Protein 8GV1 (pdb70)

Secondary structure (DSSP, 8-state):
--EEEEPPPEEE-TT--EEEEEEEESS-GGGS-EEEEEE-TTS-EEEEEEE-TTT--EEE-TTTGGGEEEEEETTTTEEEEEE-S--GGG-EEEEEEEEPTTSSSEEEE---EEEEE-SSPPBPPEEEEE------EEEEEEEEEEBSS--EEEEGGGTB-TTEEEPPPEE-TTS-EEEEEEEEE-GGGBTTB-EEEEEEEGGGTEEEEEEEE-/----B--SEEEEETT--EEEEEE-TTGGGS--EEEEE-TTS--EEEEBTTTB--TT--TTEEEEEETTEEEEEE-S--GGG-EEEEEEEEETTTEEEE---EEEEEE-PPPBPPEEEEEPPPHHHHHTT-EEEEEEEEEEBSS-EEEEEEETTEEP-SSEEEPPPEE-TTSSEEEEEEEEE-HHHHHTSS-EEEEEEETTEEEEEEE-GGG-

CATH classification: 2.60.40.10 (+1 more: 2.60.40.10)

Foldseek 3Di:
DWAWEKDAAAEAEQQAKDKMKTQTDDDQLQQWKKWKWWAAPPGDIHTAWIARQPPRDIDGDVVQVVFWRWGADNVRSMIMIMGG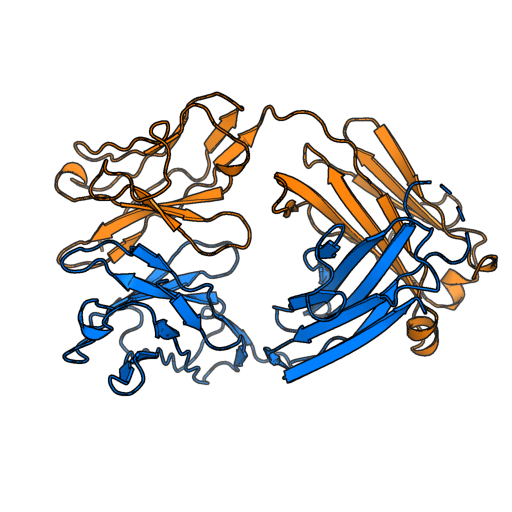SDDQVPFTWMKMFIADRVHGDGDGIHPTYGYGYHPDDFDFFDKDKDADDPCKGKIKIKGDFGDDDDKDKDKPVNPDDPQKDWADWDADPVRTIMTMIMGIGRPVCAPPDWIWMWMADVHVRDIDIGTHGD/DWAWAWDAEDEAEAQAKDKIKIFTAQCLVWFKWKWFAAPPGDTDTAATRFFDGDPPHDPQWGWHGDHGMIMIMHGNDDLRRFGKMKMWTQDPPVGIDIYPIYGYGYDPDDFWAWDKDKDWADPVVVVVQWTKIKIKIDQGPDQDKDKFKDFQNHTDDPAKDKDRWDADPVSHTIIMIMGIDGSVSLQVGQKMKIWMADPNDIDIDMDGPVVD

B-factor: mean 28.15, std 13.69, range [10.54, 105.01]

Nearest PDB structures (foldseek):
  8gv1-assembly1_A  TM=1.005E+00  e=1.100E-42  Homo sapiens
  6tkf-assembly1_HHH  TM=9.600E-01  e=1.595E-33  Homo sapiens
  6nyq-assembly1_H  TM=9.442E-01  e=1.681E-33  Mus musculus
  8g8n-assembly5_K  TM=9.171E-01  e=6.888E-34  Homo sapiens
  8g8n-assembly2_D  TM=7.609E-01  e=2.975E-34  Homo sapiens

Structure (mmCIF, N/CA/C/O backbone):
data_8GV1
#
_entry.id   8GV1
#
_cell.length_a   84.89
_cell.length_b   62.298
_cell.length_c   81.636
_cell.angle_alpha   90
_cell.angle_beta   105.55
_cell.angle_gamma   90
#
_symmetry.space_group_name_H-M   'C 1 2 1'
#
loop_
_entity.id
_entity.type
_entity.pdbx_description
1 polymer 'Anti-factor X IgG fab heavy chain'
2 polymer 'Anti-factor X IgG fab light chain'
3 non-polymer 1,2-ETHANEDIOL
4 non-polymer 'ACETATE ION'
5 water water
#
loop_
_atom_site.group_PDB
_atom_site.id
_atom_site.type_symbol
_atom_site.label_atom_id
_atom_site.label_alt_id
_atom_site.label_comp_id
_atom_site.label_asym_id
_atom_site.label_entity_id
_atom_site.label_seq_id
_atom_site.pdbx_PDB_ins_code
_atom_site.Cartn_x
_atom_site.Cartn_y
_atom_site.Cartn_z
_atom_site.occupancy
_atom_site.B_iso_or_equiv
_atom_site.auth_seq_id
_atom_site.auth_comp_id
_atom_site.auth_asym_id
_atom_site.auth_atom_id
_atom_site.pdbx_PDB_model_num
ATOM 1 N N . GLN A 1 1 ? 20.534 9.505 38.612 1 36.58 1 GLN A N 1
ATOM 2 C CA . GLN A 1 1 ? 21.199 8.942 37.448 1 35.58 1 GLN A CA 1
ATOM 3 C C . GLN A 1 1 ? 21.226 7.449 37.597 1 32.81 1 GLN A C 1
ATOM 4 O O . GLN A 1 1 ? 22.288 6.84 37.742 1 32.79 1 GLN A O 1
ATOM 10 N N . VAL A 1 2 ? 20.036 6.857 37.578 1 30.89 2 VAL A N 1
ATOM 11 C CA . VAL A 1 2 ? 19.906 5.413 37.666 1 28.66 2 VAL A CA 1
ATOM 12 C C . VAL A 1 2 ? 20.41 4.836 36.358 1 26.51 2 VAL A C 1
ATOM 13 O O . VAL A 1 2 ? 19.975 5.258 35.282 1 26.98 2 VAL A O 1
ATOM 17 N N . GLN A 1 3 ? 21.426 3.978 36.447 1 23.61 3 GLN A N 1
ATOM 18 C CA . GLN A 1 3 ? 21.992 3.363 35.265 1 22.58 3 GLN A CA 1
ATOM 19 C C . GLN A 1 3 ? 22.123 1.874 35.494 1 19.98 3 GLN A C 1
ATOM 20 O O . GLN A 1 3 ? 22.45 1.443 36.587 1 19.43 3 GLN A O 1
ATOM 26 N N . LEU A 1 4 ? 21.842 1.088 34.464 1 17.82 4 LEU A N 1
ATOM 27 C CA . LEU A 1 4 ? 21.991 -0.369 34.477 1 17.07 4 LEU A CA 1
ATOM 28 C C . LEU A 1 4 ? 22.818 -0.686 33.243 1 17.79 4 LEU A C 1
ATOM 29 O O . LEU A 1 4 ? 22.273 -0.69 32.131 1 20.2 4 LEU A O 1
ATOM 34 N N . VAL A 1 5 ? 24.142 -0.908 33.402 1 16.17 5 VAL A N 1
ATOM 35 C CA . VAL A 1 5 ? 25.031 -1.119 32.272 1 16.93 5 VAL A CA 1
ATOM 36 C C . VAL A 1 5 ? 25.317 -2.59 32.106 1 15.6 5 VAL A C 1
ATOM 37 O O . VAL A 1 5 ? 25.764 -3.237 33.054 1 15.48 5 VAL A O 1
ATOM 41 N N . GLN A 1 6 ? 25.08 -3.114 30.915 1 14.35 6 GLN A N 1
ATOM 42 C CA . GLN A 1 6 ? 25.214 -4.527 30.657 1 13.96 6 GLN A CA 1
ATOM 43 C C . GLN A 1 6 ? 26.476 -4.878 29.911 1 15 6 GLN A C 1
ATOM 44 O O . GLN A 1 6 ? 27.051 -4.046 29.196 1 15.86 6 GLN A O 1
ATOM 50 N N . SER A 1 7 ? 26.868 -6.146 30.009 1 14.12 7 SER A N 1
ATOM 51 C CA . SER A 1 7 ? 28.04 -6.629 29.311 1 14.49 7 SER A CA 1
ATOM 52 C C . SER A 1 7 ? 27.758 -6.77 27.798 1 15.43 7 SER A C 1
ATOM 53 O O . SER A 1 7 ? 26.605 -6.685 27.345 1 15.9 7 SER A O 1
ATOM 56 N N . GLY A 1 8 ? 28.814 -6.931 27.017 1 15.69 8 GLY A N 1
ATOM 57 C CA . GLY A 1 8 ? 28.716 -6.967 25.576 1 16.05 8 GLY A CA 1
ATOM 58 C C . GLY A 1 8 ? 28.081 -8.194 24.974 1 15.71 8 GLY A C 1
ATOM 59 O O . GLY A 1 8 ? 28.039 -9.286 25.556 1 16.01 8 GLY A O 1
ATOM 60 N N . SER A 1 9 ? 27.627 -8.018 23.743 1 15.11 9 SER A N 1
ATOM 61 C CA . SER A 1 9 ? 27.011 -9.078 22.999 1 15.39 9 SER A CA 1
ATOM 62 C C . SER A 1 9 ? 27.973 -10.231 22.688 1 16.2 9 SER A C 1
ATOM 63 O O . SER A 1 9 ? 29.185 -10.015 22.529 1 17.16 9 SER A O 1
ATOM 66 N N . GLU A 1 10 ? 27.426 -11.439 22.569 1 15.98 10 GLU A N 1
ATOM 67 C CA . GLU A 1 10 ? 28.263 -12.621 22.347 1 17 10 GLU A CA 1
ATOM 68 C C . GLU A 1 10 ? 27.632 -13.648 21.466 1 16.78 10 GLU A C 1
ATOM 69 O O . GLU A 1 10 ? 26.402 -13.754 21.399 1 18.04 10 GLU A O 1
ATOM 75 N N . LEU A 1 11 ? 28.466 -14.474 20.838 1 15.89 11 LEU A N 1
ATOM 76 C CA . LEU A 1 11 ? 28.035 -15.641 20.098 1 15.5 11 LEU A CA 1
ATOM 77 C C . LEU A 1 11 ? 28.457 -16.863 20.946 1 15.6 11 LEU A C 1
ATOM 78 O O . LEU A 1 11 ? 29.589 -16.931 21.432 1 16.8 11 LEU A O 1
ATOM 83 N N . LYS A 1 12 ? 27.539 -17.781 21.162 1 15.1 12 LYS A N 1
ATOM 84 C CA . LYS A 1 12 ? 27.798 -18.993 21.925 1 14.96 12 LYS A CA 1
ATOM 85 C C . LYS A 1 12 ? 27.384 -20.186 21.133 1 16.25 12 LYS A C 1
ATOM 86 O O . LYS A 1 12 ? 26.388 -20.134 20.404 1 16.76 12 LYS A O 1
ATOM 92 N N . LYS A 1 13 ? 28.072 -21.32 21.33 1 16.3 13 LYS A N 1
ATOM 93 C CA . LYS A 1 13 ? 27.659 -22.541 20.654 1 17.29 13 LYS A CA 1
ATOM 94 C C . LYS A 1 13 ? 26.506 -23.176 21.417 1 17.22 13 LYS A C 1
ATOM 95 O O . LYS A 1 13 ? 26.41 -23.073 22.651 1 16.43 13 LYS A O 1
ATOM 101 N N . PRO A 1 14 ? 25.672 -23.95 20.709 1 17.45 14 PRO A N 1
ATOM 102 C CA . PRO A 1 14 ? 24.659 -24.751 21.4 1 18.06 14 PRO A CA 1
ATOM 103 C C . PRO A 1 14 ? 25.329 -25.68 22.436 1 18.29 14 PRO A C 1
ATOM 104 O O . PRO A 1 14 ? 26.432 -26.186 22.223 1 18.66 14 PRO A O 1
ATOM 108 N N . GLY A 1 15 ? 24.7 -25.818 23.599 1 17.63 15 GLY A N 1
ATOM 109 C CA . GLY A 1 15 ? 25.243 -26.598 24.704 1 17.58 15 GLY A CA 1
ATOM 110 C C . GLY A 1 15 ? 26.112 -25.832 25.676 1 17.69 15 GLY A C 1
ATOM 111 O O . GLY A 1 15 ? 26.425 -26.322 26.764 1 18.58 15 GLY A O 1
ATOM 112 N N . ALA A 1 16 ? 26.556 -24.631 25.285 1 16.27 16 ALA A N 1
ATOM 113 C CA . ALA A 1 16 ? 27.435 -23.8 26.075 1 16.13 16 ALA A CA 1
ATOM 114 C C . ALA A 1 16 ? 26.622 -22.953 27.098 1 16.5 16 ALA A C 1
ATOM 115 O O . ALA A 1 16 ? 25.416 -23.181 27.255 1 16.73 16 ALA A O 1
ATOM 117 N N . SER A 1 17 ? 27.287 -22.072 27.834 1 16.01 17 SER A N 1
ATOM 118 C CA A SER A 1 17 ? 26.67 -21.217 28.822 0.5 16.04 17 SER A CA 1
ATOM 119 C CA B SER A 1 17 ? 26.63 -21.214 28.786 0.5 16.18 17 SER A CA 1
ATOM 120 C C . SER A 1 17 ? 27.092 -19.788 28.563 1 16.52 17 SER A C 1
ATOM 121 O O . SER A 1 17 ? 28.184 -19.54 28.036 1 17.84 17 SER A O 1
ATOM 126 N N . VAL A 1 18 ? 26.236 -18.843 28.928 1 14.74 18 VAL A N 1
ATOM 127 C CA . VAL A 1 18 ? 26.554 -17.428 28.799 1 14.66 18 VAL A CA 1
ATOM 128 C C . VAL A 1 18 ? 26.269 -16.783 30.139 1 14.2 18 VAL A C 1
ATOM 129 O O . VAL A 1 18 ? 25.305 -17.165 30.817 1 15.01 18 VAL A O 1
ATOM 133 N N . LYS A 1 19 ? 27.098 -15.843 30.552 1 13.65 19 LYS A N 1
ATOM 134 C CA . LYS A 1 19 ? 26.882 -15.1 31.781 1 14.4 19 LYS A CA 1
ATOM 135 C C . LYS A 1 19 ? 26.884 -13.629 31.441 1 15.13 19 LYS A C 1
ATOM 136 O O . LYS A 1 19 ? 27.887 -13.093 30.966 1 16.73 19 LYS A O 1
ATOM 142 N N . VAL A 1 20 ? 25.75 -12.976 31.654 1 14.06 20 VAL A N 1
ATOM 143 C CA . VAL A 1 20 ? 25.566 -11.558 31.37 1 13.25 20 VAL A CA 1
ATOM 144 C C . VAL A 1 20 ? 25.563 -10.774 32.663 1 13.22 20 VAL A C 1
ATOM 145 O O . VAL A 1 20 ? 24.94 -11.219 33.633 1 14.13 20 VAL A O 1
ATOM 149 N N . SER A 1 21 ? 26.246 -9.619 32.702 1 13.14 21 SER A N 1
ATOM 150 C CA . SER A 1 21 ? 26.238 -8.79 33.883 1 13.88 21 SER A CA 1
ATOM 151 C C . SER A 1 21 ? 25.401 -7.518 33.674 1 14.05 21 SER A C 1
ATOM 152 O O . SER A 1 21 ? 25.206 -7.063 32.547 1 14.3 21 SER A O 1
ATOM 155 N N . CYS A 1 22 ? 24.982 -6.949 34.783 1 14.25 22 CYS A N 1
ATOM 156 C CA . CYS A 1 22 ? 24.182 -5.757 34.826 1 14.78 22 CYS A CA 1
ATOM 157 C C . CYS A 1 22 ? 24.691 -4.961 36.001 1 15.21 22 CYS A C 1
ATOM 158 O O . CYS A 1 22 ? 24.364 -5.312 37.13 1 16.02 22 CYS A O 1
ATOM 161 N N . LYS A 1 23 ? 25.518 -3.936 35.753 1 15.27 23 LYS A N 1
ATOM 162 C CA . LYS A 1 23 ? 26.096 -3.11 36.812 1 16.15 23 LYS A CA 1
ATOM 163 C C . LYS A 1 23 ? 25.156 -1.987 37.101 1 16.34 23 LYS A C 1
ATOM 164 O O . LYS A 1 23 ? 24.892 -1.187 36.192 1 17.93 23 LYS A O 1
ATOM 170 N N . ALA A 1 24 ? 24.7 -1.881 38.32 1 15.87 24 ALA A N 1
ATOM 171 C CA . ALA A 1 24 ? 23.755 -0.84 38.714 1 17.32 24 ALA A CA 1
ATOM 172 C C . ALA A 1 24 ? 24.468 0.305 39.395 1 19.26 24 ALA A C 1
ATOM 173 O O . ALA A 1 24 ? 25.403 0.088 40.163 1 19.13 24 ALA A O 1
ATOM 175 N N . SER A 1 25 ? 24.008 1.523 39.147 1 19.8 25 SER A N 1
ATOM 176 C CA . SER A 1 25 ? 24.566 2.7 39.821 1 20.88 25 SER A CA 1
ATOM 177 C C . SER A 1 25 ? 23.498 3.771 39.936 1 21.42 25 SER A C 1
ATOM 178 O O . SER A 1 25 ? 22.471 3.725 39.25 1 21.63 25 SER A O 1
ATOM 181 N N . GLY A 1 26 ? 23.746 4.744 40.815 1 21.82 26 GLY A N 1
ATOM 182 C CA . GLY A 1 26 ? 22.823 5.865 40.958 1 22.68 26 GLY A CA 1
ATOM 183 C C . GLY A 1 26 ? 21.731 5.691 41.984 1 22.86 26 GLY A C 1
ATOM 184 O O . GLY A 1 26 ? 20.851 6.547 42.116 1 24.48 26 GLY A O 1
ATOM 185 N N . TYR A 1 27 ? 21.73 4.562 42.682 1 20.77 27 TYR A N 1
ATOM 186 C CA . TYR A 1 27 ? 20.75 4.249 43.7 1 20.66 27 TYR A CA 1
ATOM 187 C C . TYR A 1 27 ? 21.307 3.162 44.631 1 19.89 27 TYR A C 1
ATOM 188 O O . TYR A 1 27 ? 22.36 2.578 44.332 1 20.63 27 TYR A O 1
ATOM 197 N N . THR A 1 28 ? 20.619 2.915 45.745 1 20.4 28 THR A N 1
ATOM 198 C CA . THR A 1 28 ? 21.066 1.892 46.687 1 20.76 28 THR A CA 1
ATOM 199 C C . THR A 1 28 ? 20.649 0.535 46.15 1 19.83 28 THR A C 1
ATOM 200 O O . THR A 1 28 ? 19.469 0.23 46.13 1 20.09 28 THR A O 1
ATOM 204 N N . PHE A 1 29 ? 21.621 -0.254 45.696 1 19.32 29 PHE A N 1
ATOM 205 C CA . PHE A 1 29 ? 21.358 -1.555 45.064 1 18.89 29 PHE A CA 1
ATOM 206 C C . PHE A 1 29 ? 20.375 -2.47 45.801 1 19.27 29 PHE A C 1
ATOM 207 O O . PHE A 1 29 ? 19.499 -3.089 45.179 1 18.48 29 PHE A O 1
ATOM 215 N N . THR A 1 30 ? 20.506 -2.579 47.121 1 19.58 30 THR A N 1
ATOM 216 C CA . THR A 1 30 ? 19.67 -3.453 47.924 1 19.63 30 THR A CA 1
ATOM 217 C C . THR A 1 30 ? 18.272 -2.937 48.197 1 19.51 30 THR A C 1
ATOM 218 O O . THR A 1 30 ? 17.514 -3.615 48.879 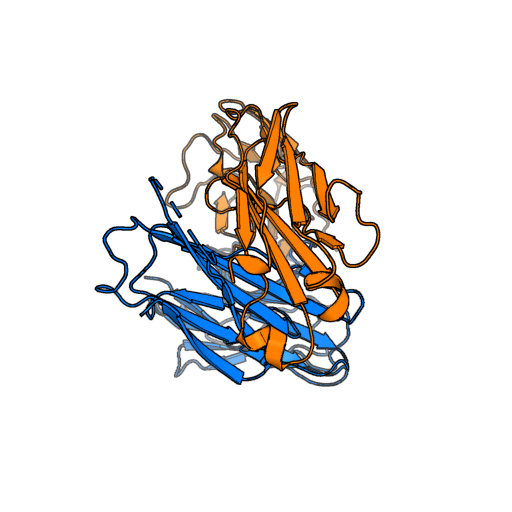1 20.82 30 THR A O 1
ATOM 222 N N . GLN A 1 31 ? 17.901 -1.774 47.629 1 19.33 31 GLN A N 1
ATOM 223 C CA . GLN A 1 31 ? 16.55 -1.272 47.783 1 19.94 31 GLN A CA 1
ATOM 224 C C . GLN A 1 31 ? 15.577 -1.836 46.714 1 19.54 31 GLN A C 1
ATOM 225 O O . GLN A 1 31 ? 14.368 -1.677 46.85 1 20.18 31 GLN A O 1
ATOM 231 N N . ASN A 1 32 ? 16.1 -2.513 45.675 1 17.93 32 ASN A N 1
ATOM 232 C CA . ASN A 1 32 ? 15.249 -3.011 44.609 1 17.18 32 ASN A CA 1
ATOM 233 C C . ASN A 1 32 ? 15.624 -4.386 44.179 1 16.5 32 ASN A C 1
ATOM 234 O O . ASN A 1 32 ? 16.799 -4.688 44.071 1 17.66 32 ASN A O 1
ATOM 239 N N . ASN A 1 33 ? 14.635 -5.172 43.83 1 15.23 33 ASN A N 1
ATOM 240 C CA . ASN A 1 33 ? 14.867 -6.469 43.193 1 14.33 33 ASN A CA 1
ATOM 241 C C . ASN A 1 33 ? 15.284 -6.207 41.738 1 14.32 33 ASN A C 1
ATOM 242 O O . ASN A 1 33 ? 15.028 -5.118 41.2 1 14.6 33 ASN A O 1
ATOM 247 N N . MET A 1 34 ? 15.909 -7.187 41.101 1 14.16 34 MET A N 1
ATOM 248 C CA A MET A 1 34 ? 16.314 -7.07 39.71 0.5 13.74 34 MET A CA 1
ATOM 249 C CA B MET A 1 34 ? 16.32 -7.08 39.711 0.5 14.81 34 MET A CA 1
ATOM 250 C C . MET A 1 34 ? 15.7 -8.196 38.913 1 14.44 34 MET A C 1
ATOM 251 O O . MET A 1 34 ? 15.671 -9.327 39.374 1 14.52 34 MET A O 1
ATOM 260 N N . ASP A 1 35 ? 15.193 -7.899 37.725 1 13.49 35 ASP A N 1
ATOM 261 C CA . ASP A 1 35 ? 14.578 -8.902 36.879 1 13.31 35 ASP A CA 1
ATOM 262 C C . ASP A 1 35 ? 15.364 -9.063 35.586 1 12.54 35 ASP A C 1
ATOM 263 O O . ASP A 1 35 ? 16.126 -8.175 35.197 1 13.89 35 ASP A O 1
ATOM 268 N N . TRP A 1 36 ? 15.159 -10.203 34.939 1 12.88 36 TRP A N 1
ATOM 269 C CA . TRP A 1 36 ? 15.706 -10.46 33.617 1 12.6 36 TRP A CA 1
ATOM 270 C C . TRP A 1 36 ? 14.58 -10.766 32.666 1 12.45 36 TRP A C 1
ATOM 271 O O . TRP A 1 36 ? 13.681 -11.535 32.993 1 12.5 36 TRP A O 1
ATOM 282 N N . VAL A 1 37 ? 14.592 -10.096 31.517 1 12.33 37 VAL A N 1
ATOM 283 C CA . VAL A 1 37 ? 13.555 -10.228 30.502 1 12.31 37 VAL A CA 1
ATOM 284 C C . VAL A 1 37 ? 14.262 -10.36 29.166 1 12.66 37 VAL A C 1
ATOM 285 O O . VAL A 1 37 ? 15.162 -9.544 28.909 1 13.74 37 VAL A O 1
ATOM 289 N N . ARG A 1 38 ? 13.886 -11.311 28.335 1 12.29 38 ARG A N 1
ATOM 290 C CA . ARG A 1 38 ? 14.547 -11.439 27.035 1 12.46 38 ARG A CA 1
ATOM 291 C C . ARG A 1 38 ? 13.55 -11.209 25.909 1 13.19 38 ARG A C 1
ATOM 292 O O . ARG A 1 38 ? 12.325 -11.252 26.094 1 13.23 38 ARG A O 1
ATOM 300 N N . GLN A 1 39 ? 14.1 -10.963 24.711 1 12.92 39 GLN A N 1
ATOM 301 C CA . GLN A 1 39 ? 13.295 -10.725 23.531 1 13.64 39 GLN A CA 1
ATOM 302 C C . GLN A 1 39 ? 14.004 -11.313 22.342 1 13.78 39 GLN A C 1
ATOM 303 O O . GLN A 1 39 ? 15.065 -10.828 21.962 1 14.46 39 GLN A O 1
ATOM 309 N N . ALA A 1 40 ? 13.408 -12.339 21.759 1 15.18 40 ALA A N 1
ATOM 310 C CA . ALA A 1 40 ? 13.969 -12.928 20.549 1 17.24 40 ALA A CA 1
ATOM 311 C C . ALA A 1 40 ? 13.71 -11.943 19.393 1 19.69 40 ALA A C 1
ATOM 312 O O . ALA A 1 40 ? 12.772 -11.131 19.449 1 18.98 40 ALA A O 1
ATOM 314 N N . PRO A 1 41 ? 14.532 -11.971 18.324 1 21.22 41 PRO A N 1
ATOM 315 C CA . PRO A 1 41 ? 14.335 -10.993 17.235 1 22.19 41 PRO A CA 1
ATOM 316 C C . PRO A 1 41 ? 12.937 -11.019 16.616 1 23.18 41 PRO A C 1
ATOM 317 O O . PRO A 1 41 ? 12.434 -12.078 16.245 1 24 41 PRO A O 1
ATOM 321 N N . GLY A 1 42 ? 12.279 -9.864 16.64 1 23.33 42 GLY A N 1
ATOM 322 C CA . GLY A 1 42 ? 10.942 -9.688 16.088 1 23.58 42 GLY A CA 1
ATOM 323 C C . GLY A 1 42 ? 9.821 -10.226 16.951 1 23.12 42 GLY A C 1
ATOM 324 O O . GLY A 1 42 ? 8.66 -10.22 16.539 1 25.35 42 GLY A O 1
ATOM 325 N N . GLN A 1 43 ? 10.137 -10.687 18.171 1 20.37 43 GLN A N 1
ATOM 326 C CA . GLN A 1 43 ? 9.144 -11.291 19.059 1 18.85 43 GLN A CA 1
ATOM 327 C C . GLN A 1 43 ? 8.889 -10.434 20.305 1 16.05 43 GLN A C 1
ATOM 328 O O . GLN A 1 43 ? 9.422 -9.326 20.42 1 16.7 43 GLN A O 1
ATOM 334 N N . GLY A 1 44 ? 8.038 -10.936 21.184 1 15.65 44 GLY A N 1
ATOM 335 C CA . GLY A 1 44 ? 7.687 -10.181 22.376 1 15.33 44 GLY A CA 1
ATOM 336 C C . GLY A 1 44 ? 8.645 -10.351 23.535 1 14.87 44 GLY A C 1
ATOM 337 O O . GLY A 1 44 ? 9.727 -10.962 23.43 1 16.99 44 GLY A O 1
ATOM 338 N N . LEU A 1 45 ? 8.252 -9.802 24.649 1 13.48 45 LEU A N 1
ATOM 339 C CA . LEU A 1 45 ? 9.038 -9.856 25.879 1 14.08 45 LEU A CA 1
ATOM 340 C C . LEU A 1 45 ? 8.725 -11.115 26.63 1 14.08 45 LEU A C 1
ATOM 341 O O . LEU A 1 45 ? 7.557 -11.46 26.782 1 15.39 45 LEU A O 1
ATOM 346 N N . GLU A 1 46 ? 9.757 -11.795 27.139 1 13.38 46 GLU A N 1
ATOM 347 C CA . GLU A 1 46 ? 9.607 -13.028 27.91 1 13.49 46 GLU A CA 1
ATOM 348 C C . GLU A 1 46 ? 10.333 -12.846 29.253 1 13.29 46 GLU A C 1
ATOM 349 O O . GLU A 1 46 ? 11.553 -12.678 29.299 1 13.27 46 GLU A O 1
ATOM 355 N N . TRP A 1 47 ? 9.589 -12.872 30.342 1 12.78 47 TRP A N 1
ATOM 356 C CA . TRP A 1 47 ? 10.153 -12.728 31.674 1 12.61 47 TRP A CA 1
ATOM 357 C C . TRP A 1 47 ? 10.886 -13.991 32.087 1 13.34 47 TRP A C 1
ATOM 358 O O . TRP A 1 47 ? 10.382 -15.088 31.828 1 14.23 47 TRP A O 1
ATOM 369 N N . MET A 1 48 ? 12.09 -13.841 32.646 1 12.4 48 MET A N 1
ATOM 370 C CA . MET A 1 48 ? 12.878 -15.011 33.025 1 13.05 48 MET A CA 1
ATOM 371 C C . MET A 1 48 ? 12.923 -15.25 34.515 1 13.81 48 MET A C 1
ATOM 372 O O . MET A 1 48 ? 12.996 -16.418 34.955 1 14.79 48 MET A O 1
ATOM 377 N N . GLY A 1 49 ? 12.983 -14.187 35.283 1 13.32 49 GLY A N 1
ATOM 378 C CA . GLY A 1 49 ? 13.072 -14.307 36.736 1 14.37 49 GLY A CA 1
ATOM 379 C C . GLY A 1 49 ? 13.344 -13.01 37.444 1 14.37 49 GLY A C 1
ATOM 380 O O . GLY A 1 49 ? 13.579 -11.977 36.809 1 14.26 49 GLY A O 1
ATOM 381 N N . ASP A 1 50 ? 13.323 -13.05 38.775 1 14.43 50 ASP A N 1
ATOM 382 C CA . ASP A 1 50 ? 13.488 -11.89 39.631 1 14.95 50 ASP A CA 1
ATOM 383 C C . ASP A 1 50 ? 14.38 -12.284 40.796 1 15.92 50 ASP A C 1
ATOM 384 O O . ASP A 1 50 ? 14.18 -13.352 41.352 1 17.67 50 ASP A O 1
ATOM 389 N 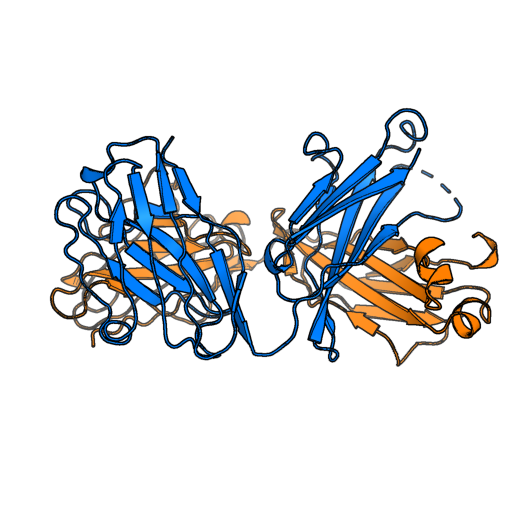N . ILE A 1 51 ? 15.319 -11.423 41.189 1 14.32 51 ILE A N 1
ATOM 390 C CA . ILE A 1 51 ? 16.204 -11.728 42.308 1 13.77 51 ILE A CA 1
ATOM 391 C C . ILE A 1 51 ? 16.082 -10.663 43.369 1 14.24 51 ILE A C 1
ATOM 392 O O . ILE A 1 51 ? 16.065 -9.462 43.084 1 14.87 51 ILE A O 1
ATOM 397 N N . ASN A 1 52 ? 16.054 -11.107 44.616 1 13.81 52 ASN A N 1
ATOM 398 C CA . ASN A 1 52 ? 16.091 -10.233 45.764 1 14.57 52 ASN A CA 1
ATOM 399 C C . ASN A 1 52 ? 17.58 -9.922 45.987 1 14.68 52 ASN A C 1
ATOM 400 O O . ASN A 1 52 ? 18.392 -10.837 46.19 1 14.54 52 ASN A O 1
ATOM 405 N N . THR A 1 53 ? 17.972 -8.655 45.917 1 14.53 53 THR A N 1
ATOM 406 C CA . THR A 1 53 ? 19.356 -8.248 45.995 1 16.06 53 THR A CA 1
ATOM 407 C C . THR A 1 53 ? 19.922 -8.287 47.404 1 16.81 53 THR A C 1
ATOM 408 O O . THR A 1 53 ? 21.118 -8.071 47.54 1 18.51 53 THR A O 1
ATOM 412 N N . ARG A 1 54 ? 19.091 -8.513 48.418 1 16.21 54 ARG A N 1
ATOM 413 C CA . ARG A 1 54 ? 19.577 -8.636 49.785 1 18 54 ARG A CA 1
ATOM 414 C C . ARG A 1 54 ? 19.856 -10.109 50.09 1 18.04 54 ARG A C 1
ATOM 415 O O . ARG A 1 54 ? 20.941 -10.43 50.573 1 19.73 54 ARG A O 1
ATOM 423 N N . SER A 1 55 ? 18.908 -11.002 49.787 1 16.51 55 SER A N 1
ATOM 424 C CA . SER A 1 55 ? 19.058 -12.414 50.154 1 16.16 55 SER A CA 1
ATOM 425 C C . SER A 1 55 ? 19.628 -13.282 49.055 1 15.42 55 SER A C 1
ATOM 426 O O . SER A 1 55 ? 20.064 -14.395 49.334 1 15.48 55 SER A O 1
ATOM 429 N N . GLY A 1 56 ? 19.549 -12.835 47.808 1 15.26 56 GLY A N 1
ATOM 430 C CA . GLY A 1 56 ? 19.955 -13.663 46.681 1 14.23 56 GLY A CA 1
ATOM 431 C C . GLY A 1 56 ? 18.916 -14.712 46.318 1 12.96 56 GLY A C 1
ATOM 432 O O . GLY A 1 56 ? 19.142 -15.508 45.403 1 13.33 56 GLY A O 1
ATOM 433 N N . GLY A 1 57 ? 17.758 -14.708 46.978 1 13.16 57 GLY A N 1
ATOM 434 C CA . GLY A 1 57 ? 16.682 -15.609 46.637 1 13.2 57 GLY A CA 1
ATOM 435 C C . GLY A 1 57 ? 16.061 -15.159 45.329 1 13.77 57 GLY A C 1
ATOM 436 O O . GLY A 1 57 ? 15.983 -13.953 45.065 1 14.57 57 GLY A O 1
ATOM 437 N N . VAL A 1 58 ? 15.636 -16.108 44.519 1 13.32 58 VAL A N 1
ATOM 438 C CA A VAL A 1 58 ? 15.081 -15.798 43.209 0.5 13.25 58 VAL A CA 1
ATOM 439 C CA B VAL A 1 58 ? 15.057 -15.768 43.22 0.5 13.59 58 VAL A CA 1
ATOM 440 C C . VAL A 1 58 ? 13.695 -16.382 43.01 1 14.46 58 VAL A C 1
ATOM 441 O O . VAL A 1 58 ? 13.328 -17.334 43.66 1 15.05 58 VAL A O 1
ATOM 448 N N . ILE A 1 59 ? 12.932 -15.825 42.093 1 15.38 59 ILE A N 1
ATOM 449 C CA A ILE A 1 59 ? 11.699 -16.42 41.649 0.5 16.31 59 ILE A CA 1
ATOM 450 C CA B ILE A 1 59 ? 11.682 -16.397 41.644 0.5 15.67 59 ILE A CA 1
ATOM 451 C C . ILE A 1 59 ? 11.909 -16.588 40.148 1 16.07 59 ILE A C 1
ATOM 452 O O . ILE A 1 59 ? 12.274 -15.618 39.468 1 19.18 59 ILE A O 1
ATOM 461 N N . TYR A 1 60 ? 11.805 -17.814 39.656 1 15.2 60 TYR A N 1
ATOM 462 C CA A TYR A 1 60 ? 11.974 -18.19 38.226 0.5 15.21 60 TYR A CA 1
ATOM 463 C CA B TYR A 1 60 ? 12.066 -18.051 38.261 0.5 15.64 60 TYR A CA 1
ATOM 464 C C . TYR A 1 60 ? 10.754 -18.243 37.448 1 16.68 60 TYR A C 1
ATOM 465 O O . TYR A 1 60 ? 9.717 -18.684 37.956 1 18.52 60 TYR A O 1
ATOM 482 N N . ASN A 1 61 ? 10.86 -18.036 36.129 1 15.32 61 ASN A N 1
ATOM 483 C CA . ASN A 1 61 ? 9.867 -18.447 35.195 1 16.17 61 ASN A CA 1
ATOM 484 C C . ASN A 1 61 ? 10.234 -19.971 35.107 1 18.07 61 ASN A C 1
ATOM 485 O O . ASN A 1 61 ? 11.397 -20.323 34.866 1 18.03 61 ASN A O 1
ATOM 490 N N . GLU A 1 62 ? 9.275 -20.851 35.421 1 18.45 62 GLU A N 1
ATOM 491 C CA . GLU A 1 62 ? 9.514 -22.295 35.471 1 18.84 62 GLU A CA 1
ATOM 492 C C . GLU A 1 62 ? 10.219 -22.864 34.284 1 19.11 62 GLU A C 1
ATOM 493 O O . GLU A 1 62 ? 11.003 -23.809 34.437 1 19.54 62 GLU A O 1
ATOM 495 N N . GLU A 1 63 ? 9.968 -22.306 33.102 1 18.24 63 GLU A N 1
ATOM 496 C CA . GLU A 1 63 ? 10.579 -22.806 31.885 1 19.37 63 GLU A CA 1
ATOM 497 C C . GLU A 1 63 ? 12.106 -22.664 31.855 1 18.14 63 GLU A C 1
ATOM 498 O O . GLU A 1 63 ? 12.757 -23.309 31.035 1 19.09 63 GLU A O 1
ATOM 504 N N . PHE A 1 64 ? 12.667 -21.8 32.703 1 16.87 64 PHE A N 1
ATOM 505 C CA . PHE A 1 64 ? 14.106 -21.538 32.706 1 17.15 64 PHE A CA 1
ATOM 506 C C . PHE A 1 64 ? 14.821 -22.035 33.944 1 17.68 64 PHE A C 1
ATOM 507 O O . PHE A 1 64 ? 16.038 -22.105 33.923 1 17.1 64 PHE A O 1
ATOM 515 N N . GLN A 1 65 ? 14.097 -22.36 35.021 1 18.13 65 GLN A N 1
ATOM 516 C CA A GLN A 1 65 ? 14.635 -22.784 36.3 0.5 18.79 65 GLN A CA 1
ATOM 517 C CA B GLN A 1 65 ? 14.717 -22.676 36.3 0.5 18.18 65 GLN A CA 1
ATOM 518 C C . GLN A 1 65 ? 15.794 -23.756 36.241 1 18.51 65 GLN A C 1
ATOM 519 O O . GLN A 1 65 ? 16.797 -23.58 36.94 1 18.9 65 GLN A O 1
ATOM 530 N N . ASP A 1 66 ? 15.643 -24.784 35.439 1 17.34 66 ASP A N 1
ATOM 531 C CA . ASP A 1 66 ? 16.653 -25.828 35.397 1 17.88 66 ASP A CA 1
ATOM 532 C C . ASP A 1 66 ? 18.007 -25.383 34.878 1 18.06 66 ASP A C 1
ATOM 533 O O . ASP A 1 66 ? 19.022 -26.016 35.222 1 19.7 66 ASP A O 1
ATOM 538 N N . ARG A 1 67 ? 18.054 -24.311 34.07 1 16.18 67 ARG A N 1
ATOM 539 C CA . ARG A 1 67 ? 19.295 -23.898 33.438 1 15.42 67 ARG A CA 1
ATOM 540 C C . ARG A 1 67 ? 19.585 -22.416 33.526 1 14.88 67 ARG A C 1
ATOM 541 O O . ARG A 1 67 ? 20.472 -21.927 32.835 1 15.64 67 ARG A O 1
ATOM 549 N N . LEU A 1 68 ? 18.975 -21.722 34.475 1 14.01 68 LEU A N 1
ATOM 550 C CA . LEU A 1 68 ? 19.218 -20.308 34.674 1 13.51 68 LEU A CA 1
ATOM 551 C C . LEU A 1 68 ? 19.653 -20.101 36.121 1 12.53 68 LEU A C 1
ATOM 552 O O . LEU A 1 68 ? 18.932 -20.476 37.062 1 13.34 68 LEU A O 1
ATOM 557 N N . ILE A 1 69 ? 20.797 -19.458 36.298 1 12.77 69 ILE A N 1
ATOM 558 C CA . ILE A 1 69 ? 21.274 -19.085 37.606 1 13.53 69 ILE A CA 1
ATOM 559 C C . ILE A 1 69 ? 21.316 -17.562 37.667 1 13.31 69 ILE A C 1
ATOM 560 O O . ILE A 1 69 ? 22.047 -16.929 36.896 1 13.6 69 ILE A O 1
ATOM 565 N N . MET A 1 70 ? 20.541 -16.975 38.552 1 12.18 70 MET A N 1
ATOM 566 C CA A MET A 1 70 ? 20.566 -15.541 38.775 0.5 12.47 70 MET A CA 1
ATOM 567 C CA B MET A 1 70 ? 20.578 -15.54 38.772 0.5 12.55 70 MET A CA 1
ATOM 568 C C . MET A 1 70 ? 21.279 -15.289 40.103 1 12.73 70 MET A C 1
ATOM 569 O O . MET A 1 70 ? 20.965 -15.934 41.112 1 12.69 70 MET A O 1
ATOM 578 N N . THR A 1 71 ? 22.251 -14.401 40.086 1 12.5 71 THR A N 1
ATOM 579 C CA . THR A 1 71 ? 23.039 -14.052 41.265 1 12.77 71 THR A CA 1
ATOM 580 C C . THR A 1 71 ? 23.249 -12.56 41.343 1 13.49 71 THR A C 1
ATOM 581 O O . THR A 1 71 ? 22.996 -11.82 40.384 1 13.02 71 THR A O 1
ATOM 585 N N . VAL A 1 72 ? 23.73 -12.089 42.489 1 14.03 72 VAL A N 1
ATOM 586 C CA . VAL A 1 72 ? 24.166 -10.716 42.631 1 15.78 72 VAL A CA 1
ATOM 587 C C . VAL A 1 72 ? 25.498 -10.714 43.355 1 17.24 72 VAL A C 1
ATOM 588 O O . VAL A 1 72 ? 25.836 -11.66 44.085 1 18.08 72 VAL A O 1
ATOM 592 N N . ASP A 1 73 ? 26.277 -9.662 43.108 1 17.01 73 ASP A N 1
ATOM 593 C CA . ASP A 1 73 ? 27.477 -9.4 43.881 1 17.47 73 ASP A CA 1
ATOM 594 C C . ASP A 1 73 ? 27.17 -8.096 44.593 1 18.35 73 ASP A C 1
ATOM 595 O O . ASP A 1 73 ? 27.179 -7.037 43.962 1 18.16 73 ASP A O 1
ATOM 600 N N . LYS A 1 74 ? 26.837 -8.171 45.883 1 19.43 74 LYS A N 1
ATOM 601 C CA . LYS A 1 74 ? 26.515 -6.986 46.653 1 20.19 74 LYS A CA 1
ATOM 602 C C . LYS A 1 74 ? 27.721 -6.049 46.846 1 21.58 74 LYS A C 1
ATOM 603 O O . LYS A 1 74 ? 27.519 -4.873 47.136 1 23.68 74 LYS A O 1
ATOM 609 N N . SER A 1 75 ? 28.954 -6.552 46.671 1 20.15 75 SER A N 1
ATOM 610 C CA A SER A 1 75 ? 30.144 -5.713 46.813 0.5 19.89 75 SER A CA 1
ATOM 611 C CA B SER A 1 75 ? 30.133 -5.7 46.819 0.5 20.09 75 SER A CA 1
ATOM 612 C C . SER A 1 75 ? 30.365 -4.811 45.6 1 20.52 75 SER A C 1
ATOM 613 O O . SER A 1 75 ? 31.019 -3.785 45.712 1 22.52 75 SER A O 1
ATOM 618 N N . THR A 1 76 ? 29.835 -5.198 44.414 1 18.9 76 THR A N 1
ATOM 619 C CA . THR A 1 76 ? 30.021 -4.412 43.2 1 18.88 76 THR A CA 1
ATOM 620 C C . THR A 1 76 ? 28.673 -3.933 42.591 1 18.55 76 THR A C 1
ATOM 621 O O . THR A 1 76 ? 28.692 -3.419 41.475 1 18.78 76 THR A O 1
ATOM 625 N N . ASP A 1 77 ? 27.546 -4.087 43.319 1 17.84 77 ASP A N 1
ATOM 626 C CA . ASP A 1 77 ? 26.193 -3.695 42.849 1 17.79 77 ASP A CA 1
ATOM 627 C C . ASP A 1 77 ? 25.891 -4.25 41.459 1 17.42 77 ASP A C 1
ATOM 628 O O . ASP A 1 77 ? 25.507 -3.488 40.551 1 17.31 77 ASP A O 1
ATOM 633 N N . THR A 1 78 ? 26.207 -5.528 41.233 1 15.92 78 THR A N 1
ATOM 634 C CA . THR A 1 78 ? 26.052 -6.134 39.93 1 15.56 78 THR A CA 1
ATOM 635 C C . THR A 1 78 ? 25.182 -7.345 40.02 1 15.39 78 THR A C 1
ATOM 636 O O . THR A 1 78 ? 25.279 -8.135 40.952 1 15.95 78 THR A O 1
ATOM 640 N N . ALA A 1 79 ? 24.262 -7.463 39.068 1 14.12 79 ALA A N 1
ATOM 641 C CA . ALA A 1 79 ? 23.4 -8.633 38.944 1 13.78 79 ALA A CA 1
ATOM 642 C C . ALA A 1 79 ? 23.867 -9.45 37.753 1 12.91 79 ALA A C 1
ATOM 643 O O . ALA A 1 79 ? 24.384 -8.89 36.775 1 13.95 79 ALA A O 1
ATOM 645 N N . TYR A 1 80 ? 23.744 -10.776 37.835 1 13.07 80 TYR A N 1
ATOM 646 C CA . TYR A 1 80 ? 24.191 -11.65 36.767 1 12.76 80 TYR A CA 1
ATOM 647 C C . TYR A 1 80 ? 23.14 -12.656 36.407 1 12.57 80 TYR A C 1
ATOM 648 O O . TYR A 1 80 ? 22.383 -13.121 37.271 1 13.19 80 TYR A O 1
ATOM 657 N N . MET A 1 81 ? 23.14 -13.035 35.146 1 13.17 81 MET A N 1
ATOM 658 C CA A MET A 1 81 ? 22.307 -14.135 34.714 0.5 13.04 81 MET A CA 1
ATOM 659 C CA B MET A 1 81 ? 22.273 -14.071 34.637 0.5 13.71 81 MET A CA 1
ATOM 660 C C . MET A 1 81 ? 23.185 -15.1 33.946 1 13.87 81 MET A C 1
ATOM 661 O O . MET A 1 81 ? 23.959 -14.693 33.074 1 15.82 81 MET A O 1
ATOM 670 N N . GLU A 1 82 ? 23.126 -16.361 34.323 1 13.13 82 GLU A N 1
ATOM 671 C CA . GLU A 1 82 ? 23.916 -17.378 33.648 1 13.17 82 GLU A CA 1
ATOM 672 C C . GLU A 1 82 ? 22.972 -18.382 33.079 1 13.28 82 GLU A C 1
ATOM 673 O O . GLU A 1 82 ? 22.269 -19.055 33.828 1 14.66 82 GLU A O 1
ATOM 679 N N . LEU A 1 83 ? 22.869 -18.434 31.759 1 12.84 83 LEU A N 1
ATOM 680 C CA . LEU A 1 83 ? 21.952 -19.359 31.092 1 13.58 83 LEU A CA 1
ATOM 681 C C . LEU A 1 83 ? 22.788 -20.468 30.459 1 14.28 83 LEU A C 1
ATOM 682 O O . LEU A 1 83 ? 23.701 -20.186 29.7 1 14.62 83 LEU A O 1
ATOM 687 N N . SER A 1 84 ? 22.524 -21.71 30.839 1 14.31 84 SER A N 1
ATOM 688 C CA . SER A 1 84 ? 23.318 -22.839 30.387 1 14 84 SER A CA 1
ATOM 689 C C . SER A 1 84 ? 22.546 -23.771 29.505 1 14.37 84 SER A C 1
ATOM 690 O O . SER A 1 84 ? 21.382 -23.536 29.187 1 15.35 84 SER A O 1
ATOM 693 N N . SER A 1 85 ? 23.237 -24.817 28.967 1 15.57 85 SER A N 1
ATOM 694 C CA . SER A 1 85 ? 22.638 -25.758 28.008 1 16.95 85 SER A CA 1
ATOM 695 C C . SER A 1 85 ? 21.959 -24.974 26.859 1 16.07 85 SER A C 1
ATOM 696 O O . SER A 1 85 ? 20.785 -25.159 26.564 1 16.39 85 SER A O 1
ATOM 699 N N . LEU A 1 86 ? 22.689 -24 26.301 1 14.85 86 LEU A N 1
ATOM 700 C CA . LEU A 1 86 ? 22.111 -23.064 25.339 1 15.03 86 LEU A CA 1
ATOM 701 C C . LEU A 1 86 ? 21.551 -23.742 24.117 1 16.08 86 LEU A C 1
ATOM 702 O O . LEU A 1 86 ? 22.11 -24.72 23.613 1 16.54 86 LEU A O 1
ATOM 707 N N . ARG A 1 87 ? 20.435 -23.215 23.653 1 16.3 87 ARG A N 1
ATOM 708 C CA . ARG A 1 87 ? 19.732 -23.721 22.484 1 16.79 87 ARG A CA 1
ATOM 709 C C . ARG A 1 87 ? 19.605 -22.636 21.452 1 16.99 87 ARG A C 1
ATOM 710 O O . ARG A 1 87 ? 19.654 -21.451 21.781 1 16.31 87 ARG A O 1
ATOM 718 N N . SER A 1 88 ? 19.354 -23.012 20.188 1 18.06 88 SER A N 1
ATOM 719 C CA A SER A 1 88 ? 19.166 -22.039 19.115 0.5 18.66 88 SER A CA 1
ATOM 720 C CA B SER A 1 88 ? 19.166 -22.04 19.116 0.5 18.77 88 SER A CA 1
ATOM 721 C C . SER A 1 88 ? 18.088 -21.006 19.473 1 18.98 88 SER A C 1
ATOM 722 O O . SER A 1 88 ? 18.276 -19.809 19.228 1 19.91 88 SER A O 1
ATOM 727 N N . GLU A 1 89 ? 16.99 -21.46 20.11 1 19.62 89 GLU A N 1
ATOM 728 C CA . GLU A 1 89 ? 15.877 -20.586 20.501 1 20.72 89 GLU A CA 1
ATOM 729 C C . GLU A 1 89 ? 16.225 -19.574 21.588 1 19.62 89 GLU A C 1
ATOM 730 O O . GLU A 1 89 ? 15.416 -18.683 21.88 1 20.88 89 GLU A O 1
ATOM 736 N N . ASP A 1 90 ? 17.395 -19.73 22.224 1 16.75 90 ASP A N 1
ATOM 737 C CA . ASP A 1 90 ? 17.843 -18.77 23.203 1 15.94 90 ASP A CA 1
ATOM 738 C C . ASP A 1 90 ? 18.446 -17.523 22.57 1 16.01 90 ASP A C 1
ATOM 739 O O . ASP A 1 90 ? 18.808 -16.619 23.29 1 16.05 90 ASP A O 1
ATOM 744 N N . THR A 1 91 ? 18.595 -17.46 21.222 1 15.04 91 THR A N 1
ATOM 745 C CA . THR A 1 91 ? 19.078 -16.256 20.55 1 15.36 91 THR A CA 1
ATOM 746 C C . THR A 1 91 ? 18.083 -15.128 20.832 1 15.73 91 THR A C 1
ATOM 747 O O . THR A 1 91 ? 16.895 -15.233 20.5 1 16.86 91 THR A O 1
ATOM 751 N N . ALA A 1 92 ? 18.538 -14.104 21.529 1 14.07 92 ALA A N 1
ATOM 752 C CA . ALA A 1 92 ? 17.65 -13.039 22.003 1 14.24 92 ALA A CA 1
ATOM 753 C C . ALA A 1 92 ? 18.474 -11.899 22.604 1 14.42 92 ALA A C 1
ATOM 754 O O . ALA A 1 92 ? 19.668 -12.057 22.923 1 14.57 92 ALA A O 1
ATOM 756 N N . THR A 1 93 ? 17.821 -10.755 22.827 1 13.92 93 THR A N 1
ATOM 757 C CA . THR A 1 93 ? 18.41 -9.681 23.571 1 13.57 93 THR A CA 1
ATOM 758 C C . THR A 1 93 ? 17.959 -9.834 25.012 1 13.81 93 THR A C 1
ATOM 759 O O . THR A 1 93 ? 16.755 -9.955 25.257 1 13.95 93 THR A O 1
ATOM 763 N N . TYR A 1 94 ? 18.895 -9.921 25.939 1 13.39 94 TYR A N 1
ATOM 764 C CA . TYR A 1 94 ? 18.625 -10.112 27.364 1 12.9 94 TYR A CA 1
ATOM 765 C C . TYR A 1 94 ? 18.733 -8.809 28.063 1 13.56 94 TYR A C 1
ATOM 766 O O . TYR A 1 94 ? 19.776 -8.161 27.983 1 14.35 94 TYR A O 1
ATOM 775 N N . HIS A 1 95 ? 17.692 -8.384 28.759 1 13.22 95 HIS A N 1
ATOM 776 C CA . HIS A 1 95 ? 17.698 -7.149 29.499 1 12.68 95 HIS A CA 1
ATOM 777 C C . HIS A 1 95 ? 17.615 -7.404 30.975 1 12.8 95 HIS A C 1
ATOM 778 O O . HIS A 1 95 ? 16.818 -8.243 31.404 1 13.67 95 HIS A O 1
ATOM 785 N N . CYS A 1 96 ? 18.381 -6.657 31.767 1 12.89 96 CYS A N 1
ATOM 786 C CA . CYS A 1 96 ? 18.107 -6.592 33.171 1 13.65 96 CYS A CA 1
ATOM 787 C C . CYS A 1 96 ? 17.145 -5.393 33.338 1 14.57 96 CYS A C 1
ATOM 788 O O . CYS A 1 96 ? 17.149 -4.45 32.512 1 16.28 96 CYS A O 1
ATOM 791 N N . ALA A 1 97 ? 16.285 -5.47 34.33 1 13.22 97 ALA A N 1
ATOM 792 C CA . ALA A 1 97 ? 15.322 -4.393 34.553 1 14.58 97 ALA A CA 1
ATOM 793 C C . ALA A 1 97 ? 15.093 -4.308 36.038 1 14.99 97 ALA A C 1
ATOM 794 O O . ALA A 1 97 ? 14.859 -5.335 36.68 1 16.39 97 ALA A O 1
ATOM 796 N N . ARG A 1 98 ? 15.132 -3.111 36.588 1 14.14 98 ARG A N 1
ATOM 797 C CA . ARG A 1 98 ? 14.947 -2.93 38.001 1 14.3 98 ARG A CA 1
ATOM 798 C C . ARG A 1 98 ? 13.481 -3.011 38.346 1 14.18 98 ARG A C 1
ATOM 799 O O . ARG A 1 98 ? 12.648 -2.431 37.635 1 14.8 98 ARG A O 1
ATOM 807 N N . ARG A 1 99 ? 13.133 -3.753 39.394 1 13.37 99 ARG A N 1
ATOM 808 C CA . ARG A 1 99 ? 11.768 -3.8 39.856 1 13.87 99 ARG A CA 1
ATOM 809 C C . ARG A 1 99 ? 11.543 -2.644 40.807 1 14.98 99 ARG A C 1
ATOM 810 O O . ARG A 1 99 ? 12.349 -2.371 41.705 1 15.85 99 ARG A O 1
ATOM 818 N N . LYS A 1 100 ? 10.395 -1.964 40.651 1 15.14 100 LYS A N 1
ATOM 819 C CA . LYS A 1 100 ? 9.999 -0.847 41.527 1 15.64 100 LYS A CA 1
ATOM 820 C C . LYS A 1 100 ? 10.098 -1.297 42.992 1 15.89 100 LYS A C 1
ATOM 821 O O . LYS A 1 100 ? 9.63 -2.367 43.321 1 15.97 100 LYS A O 1
ATOM 827 N N . SER A 1 101 ? 10.686 -0.451 43.86 1 17.42 101 SER A N 1
ATOM 828 C CA . SER A 1 101 ? 10.761 -0.798 45.289 1 19.55 101 SER A CA 1
ATOM 829 C C . SER A 1 101 ? 9.35 -0.951 45.866 1 20.5 101 SER A C 1
ATOM 830 O O . SER A 1 101 ? 8.504 -0.069 45.621 1 20.83 101 SER A O 1
ATOM 833 N N . TYR A 1 102 ? 9.061 -2.095 46.515 1 21.1 102 TYR A N 1
ATOM 834 C CA . TYR A 1 102 ? 7.749 -2.462 47.075 1 22.56 102 TYR A CA 1
ATOM 835 C C . TYR A 1 102 ? 6.637 -2.59 46.017 1 23.33 102 TYR A C 1
ATOM 836 O O . TYR A 1 102 ? 5.451 -2.677 46.354 1 24.28 102 TYR A O 1
ATOM 845 N N . GLY A 1 103 ? 7.034 -2.622 44.745 1 22.27 103 GLY A N 1
ATOM 846 C CA . GLY A 1 103 ? 6.108 -2.711 43.635 1 21.19 103 GLY A CA 1
ATOM 847 C C . GLY A 1 103 ? 6.394 -3.885 42.731 1 19.52 103 GLY A C 1
ATOM 848 O O . GLY A 1 103 ? 7.298 -4.685 42.992 1 18.95 103 GLY A O 1
ATOM 849 N N . TYR A 1 104 ? 5.624 -3.982 41.662 1 18.58 104 TYR A N 1
ATOM 850 C CA . TYR A 1 104 ? 5.726 -5.125 40.765 1 19.29 104 TYR A CA 1
ATOM 851 C C . TYR A 1 104 ? 5.825 -4.758 39.304 1 18.29 104 TYR A C 1
ATOM 852 O O . TYR A 1 104 ? 5.53 -5.605 38.453 1 21.31 104 TYR A O 1
ATOM 861 N N . TYR A 1 105 ? 6.18 -3.526 38.999 1 14.72 105 TYR A N 1
ATOM 862 C CA . TYR A 1 105 ? 6.475 -3.116 37.635 1 13.26 105 TYR A CA 1
ATOM 863 C C . TYR A 1 105 ? 7.973 -2.888 37.519 1 12.91 105 TYR A C 1
ATOM 864 O O . TYR A 1 105 ? 8.677 -2.828 38.535 1 14.11 105 TYR A O 1
ATOM 873 N N . LEU A 1 106 ? 8.462 -2.817 36.296 1 12.8 106 LEU A N 1
ATOM 874 C CA . LEU A 1 106 ? 9.886 -2.683 36.04 1 13.57 106 LEU A CA 1
ATOM 875 C C . LEU A 1 106 ? 10.173 -1.259 35.628 1 14.17 106 LEU A C 1
ATOM 876 O O . LEU A 1 106 ? 9.793 -0.839 34.53 1 15.16 106 LEU A O 1
ATOM 881 N N . ASP A 1 107 ? 10.753 -0.464 36.539 1 13.94 107 ASP A N 1
ATOM 882 C CA . ASP A 1 107 ? 10.845 0.971 36.315 1 15.15 107 ASP A CA 1
ATOM 883 C C . ASP A 1 107 ? 12.024 1.442 35.503 1 15.93 107 ASP A C 1
ATOM 884 O O . ASP A 1 107 ? 11.911 2.495 34.854 1 17.31 107 ASP A O 1
ATOM 889 N N . VAL A 1 108 ? 13.127 0.697 35.464 1 14.8 108 VAL A N 1
ATOM 890 C CA . VAL A 1 108 ? 14.293 1.096 34.694 1 15.89 108 VAL A CA 1
ATOM 891 C C . VAL A 1 108 ? 14.79 -0.13 33.948 1 14.7 108 VAL A C 1
ATOM 892 O O . VAL A 1 108 ? 14.945 -1.172 34.589 1 15.3 108 VAL A O 1
ATOM 896 N N . TRP A 1 109 ? 15.053 -0.04 32.645 1 14.76 109 TRP A N 1
ATOM 897 C CA . TRP A 1 109 ? 15.521 -1.181 31.876 1 14.79 109 TRP A CA 1
ATOM 898 C C . TRP A 1 109 ? 16.923 -0.959 31.339 1 15.99 109 TRP A C 1
ATOM 899 O O . TRP A 1 109 ? 17.23 0.13 30.818 1 17.84 109 TRP A O 1
ATOM 910 N N . GLY A 1 110 ? 17.754 -1.985 31.42 1 15.03 110 GLY A N 1
ATOM 911 C CA . GLY A 1 110 ? 19.052 -1.949 30.763 1 15.21 110 GLY A CA 1
ATOM 912 C C . GLY A 1 110 ? 18.873 -2.027 29.253 1 14.59 110 GLY A C 1
ATOM 913 O O . GLY A 1 110 ? 17.855 -2.502 28.747 1 15.09 110 GLY A O 1
ATOM 914 N N . GLU A 1 111 ? 19.876 -1.565 28.516 1 15.16 111 GLU A N 1
ATOM 915 C CA . GLU A 1 111 ? 19.825 -1.541 27.055 1 17 111 GLU A CA 1
ATOM 916 C C . GLU A 1 111 ? 19.852 -2.903 26.385 1 18.74 111 GLU A C 1
ATOM 917 O O . GLU A 1 111 ? 19.495 -3.007 25.213 1 20.26 111 GLU A O 1
ATOM 923 N N . GLY A 1 112 ? 20.25 -3.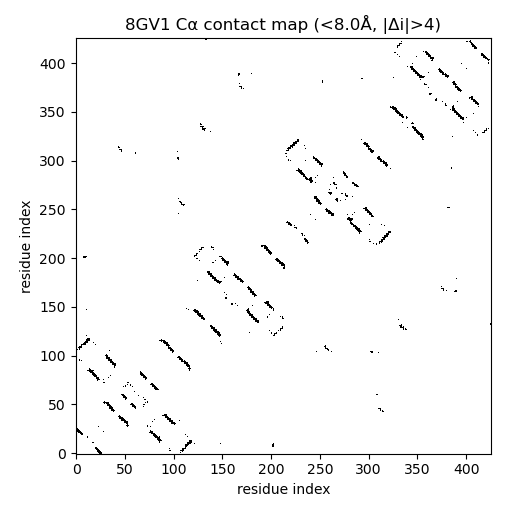937 27.107 1 17.47 112 GLY A N 1
ATOM 924 C CA . GLY A 1 112 ? 20.219 -5.284 26.566 1 16.11 112 GLY A CA 1
ATOM 925 C C . GLY A 1 112 ? 21.548 -5.798 26.045 1 15.71 112 GLY A C 1
ATOM 926 O O . GLY A 1 112 ? 22.454 -5.034 25.69 1 17.38 112 GLY A O 1
ATOM 927 N N . THR A 1 113 ? 21.665 -7.11 26.038 1 14.85 113 THR A N 1
ATOM 928 C CA . THR A 1 113 ? 22.843 -7.793 25.544 1 14.26 113 THR A CA 1
ATOM 929 C C . THR A 1 113 ? 22.347 -8.815 24.55 1 14.49 113 THR A C 1
ATOM 930 O O . THR A 1 113 ? 21.549 -9.675 24.919 1 14.34 113 THR A O 1
ATOM 934 N N . LEU A 1 114 ? 22.795 -8.739 23.275 1 14.15 114 LEU A N 1
ATOM 935 C CA . LEU A 1 114 ? 22.353 -9.721 22.302 1 14.52 114 LEU A CA 1
ATOM 936 C C . LEU A 1 114 ? 23.215 -10.975 22.407 1 15.27 114 LEU A C 1
ATOM 937 O O . LEU A 1 114 ? 24.441 -10.901 22.246 1 17.13 114 LEU A O 1
ATOM 942 N N . VAL A 1 115 ? 22.601 -12.096 22.693 1 14.55 115 VAL A N 1
ATOM 943 C CA . VAL A 1 115 ? 23.288 -13.376 22.734 1 14.79 115 VAL A CA 1
ATOM 944 C C . VAL A 1 115 ? 22.789 -14.19 21.576 1 15 115 VAL A C 1
ATOM 945 O O . VAL A 1 115 ? 21.606 -14.48 21.496 1 15.48 115 VAL A O 1
ATOM 949 N N . THR A 1 116 ? 23.687 -14.571 20.661 1 14.47 116 THR A N 1
ATOM 950 C CA . THR A 1 116 ? 23.308 -15.412 19.532 1 15.11 116 THR A CA 1
ATOM 951 C C . THR A 1 116 ? 23.821 -16.815 19.797 1 15.27 116 THR A C 1
ATOM 952 O O . THR A 1 116 ? 24.982 -16.962 20.161 1 16.33 116 THR A O 1
ATOM 956 N N . VAL A 1 117 ? 22.97 -17.819 19.677 1 15.25 117 VAL A N 1
ATOM 957 C CA . VAL A 1 117 ? 23.353 -19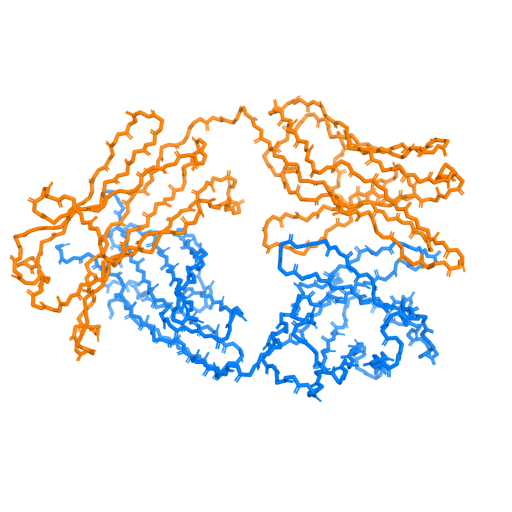.206 19.896 1 15.98 117 VAL A CA 1
ATOM 958 C C . VAL A 1 117 ? 23.345 -19.896 18.552 1 16.84 117 VAL A C 1
ATOM 959 O O . VAL A 1 117 ? 22.3 -20.056 17.933 1 17.26 117 VAL A O 1
ATOM 963 N N . SER A 1 118 ? 24.53 -20.291 18.107 1 16.81 118 SER A N 1
ATOM 964 C CA . SER A 1 118 ? 24.682 -20.882 16.786 1 17.55 118 SER A CA 1
ATOM 965 C C . SER A 1 118 ? 26.027 -21.564 16.7 1 18 118 SER A C 1
ATOM 966 O O . SER A 1 118 ? 26.97 -21.181 17.388 1 17.01 118 SER A O 1
ATOM 969 N N . SER A 1 119 ? 26.116 -22.554 15.817 1 18.04 119 SER A N 1
ATOM 970 C CA A SER A 1 119 ? 27.394 -23.206 15.554 0.5 18.76 119 SER A CA 1
ATOM 971 C CA B SER A 1 119 ? 27.379 -23.223 15.529 0.5 18.46 119 SER A CA 1
ATOM 972 C C . SER A 1 119 ? 28.173 -22.443 14.475 1 18.59 119 SER A C 1
ATOM 973 O O . SER A 1 119 ? 29.339 -22.77 14.212 1 19.65 119 SER A O 1
ATOM 978 N N . ALA A 1 120 ? 27.565 -21.389 13.871 1 17.84 120 ALA A N 1
ATOM 979 C CA . ALA A 1 120 ? 28.251 -20.599 12.863 1 17.41 120 ALA A CA 1
ATOM 980 C C . ALA A 1 120 ? 29.474 -19.892 13.43 1 18.19 120 ALA A C 1
ATOM 981 O O . ALA A 1 120 ? 29.536 -19.599 14.633 1 19.28 120 ALA A O 1
ATOM 983 N N . SER A 1 121 ? 30.458 -19.613 12.582 1 17.01 121 SER A N 1
ATOM 984 C CA A SER A 1 121 ? 31.655 -18.953 13.051 0.5 17.28 121 SER A CA 1
ATOM 985 C CA B SER A 1 121 ? 31.673 -18.94 12.989 0.5 16.98 121 SER A CA 1
ATOM 986 C C . SER A 1 121 ? 31.451 -17.458 13.176 1 17.25 121 SER A C 1
ATOM 987 O O . SER A 1 121 ? 30.647 -16.862 12.429 1 18.72 121 SER A O 1
ATOM 992 N N . THR A 1 122 ? 32.168 -16.834 14.094 1 15.85 122 THR A N 1
ATOM 993 C CA A THR A 1 122 ? 32.16 -15.375 14.215 0.5 16.42 122 THR A CA 1
ATOM 994 C CA B THR A 1 122 ? 32.108 -15.392 14.2 0.5 16.91 122 THR A CA 1
ATOM 995 C C . THR A 1 122 ? 32.994 -14.828 13.085 1 18.04 122 THR A C 1
ATOM 996 O O . THR A 1 122 ? 33.979 -15.461 12.693 1 18.88 122 THR A O 1
ATOM 1003 N N . LYS A 1 123 ? 32.659 -13.649 12.589 1 18.14 123 LYS A N 1
ATOM 1004 C CA . LYS A 1 123 ? 33.465 -13.013 11.577 1 18.38 123 LYS A CA 1
ATOM 1005 C C . LYS A 1 123 ? 33.424 -11.535 11.834 1 18.75 123 LYS A C 1
ATOM 1006 O O . LYS A 1 123 ? 32.335 -10.952 11.95 1 18.42 123 LYS A O 1
ATOM 1012 N N . GLY A 1 124 ? 34.581 -10.935 11.985 1 19.29 124 GLY A N 1
ATOM 1013 C CA . GLY A 1 124 ? 34.677 -9.495 12.165 1 20.46 124 GLY A CA 1
ATOM 1014 C C . GLY A 1 124 ? 34.556 -8.817 10.81 1 21.14 124 GLY A C 1
ATOM 1015 O O . GLY A 1 124 ? 34.904 -9.393 9.777 1 21.43 124 GLY A O 1
ATOM 1016 N N . PRO A 1 125 ? 34.026 -7.595 10.788 1 21.87 125 PRO A N 1
ATOM 1017 C CA . PRO A 1 125 ? 33.795 -6.93 9.499 1 22.91 125 PRO A CA 1
ATOM 1018 C C . PRO A 1 125 ? 35.039 -6.367 8.857 1 24.67 125 PRO A C 1
ATOM 1019 O O . PRO A 1 125 ? 35.99 -6.007 9.535 1 25.56 125 PRO A O 1
ATOM 1023 N N . SER A 1 126 ? 34.974 -6.238 7.539 1 25.72 126 SER A N 1
ATOM 1024 C CA . SER A 1 126 ? 35.95 -5.504 6.745 1 27.17 126 SER A CA 1
ATOM 1025 C C . SER A 1 126 ? 35.335 -4.103 6.621 1 28.09 126 SER A C 1
ATOM 1026 O O . SER A 1 126 ? 34.154 -3.991 6.285 1 29.04 126 SER A O 1
ATOM 1029 N N . VAL A 1 127 ? 36.104 -3.056 6.908 1 27.56 127 VAL A N 1
ATOM 1030 C CA . VAL A 1 127 ? 35.576 -1.692 6.867 1 28.21 127 VAL A CA 1
ATOM 1031 C C . VAL A 1 127 ? 36.18 -0.926 5.705 1 29.1 127 VAL A C 1
ATOM 1032 O O . VAL A 1 127 ? 37.384 -0.693 5.678 1 28.98 127 VAL A O 1
ATOM 1036 N N . PHE A 1 128 ? 35.333 -0.534 4.757 1 29.85 128 PHE A N 1
ATOM 1037 C CA . PHE A 1 128 ? 35.774 0.18 3.564 1 31.4 128 PHE A CA 1
ATOM 1038 C C . PHE A 1 128 ? 35.261 1.621 3.553 1 32.35 128 PHE A C 1
ATOM 1039 O O . PHE A 1 128 ? 34.112 1.863 3.891 1 31.62 128 PHE A O 1
ATOM 1047 N N . PRO A 1 129 ? 36.093 2.583 3.128 1 33.89 129 PRO A N 1
ATOM 1048 C CA . PRO A 1 129 ? 35.612 3.973 3.038 1 34.59 129 PRO A CA 1
ATOM 1049 C C . PRO A 1 129 ? 34.701 4.176 1.817 1 35.62 129 PRO A C 1
ATOM 1050 O O . PRO A 1 129 ? 34.991 3.661 0.741 1 36.66 129 PRO A O 1
ATOM 1054 N N . LEU A 1 130 ? 33.574 4.874 1.999 1 35.32 130 LEU A N 1
ATOM 1055 C CA . LEU A 1 130 ? 32.575 5.173 0.962 1 35.69 130 LEU A CA 1
ATOM 1056 C C . LEU A 1 130 ? 32.752 6.639 0.574 1 36.67 130 LEU A C 1
ATOM 1057 O O . LEU A 1 130 ? 32.484 7.507 1.403 1 36.61 130 LEU A O 1
ATOM 1062 N N . ALA A 1 131 ? 33.187 6.921 -0.664 1 37 131 ALA A N 1
ATOM 1063 C CA . ALA A 1 131 ? 33.367 8.306 -1.092 1 38.24 131 ALA A CA 1
ATOM 1064 C C . ALA A 1 131 ? 33.072 8.501 -2.58 1 39.53 131 ALA A C 1
ATOM 1065 O O . ALA A 1 131 ? 33.364 7.624 -3.393 1 38.93 131 ALA A O 1
ATOM 1067 N N . PRO A 1 132 ? 32.502 9.657 -2.956 1 41.3 132 PRO A N 1
ATOM 1068 C CA . PRO A 1 132 ? 32.257 9.926 -4.383 1 42.79 132 PRO A CA 1
ATOM 1069 C C . PRO A 1 132 ? 33.581 10.069 -5.141 1 44.94 132 PRO A C 1
ATOM 1070 O O . PRO A 1 132 ? 34.563 10.547 -4.571 1 45 132 PRO A O 1
ATOM 1074 N N . CYS A 1 133 ? 33.625 9.636 -6.411 1 46.77 133 CYS A N 1
ATOM 1075 C CA . CYS A 1 133 ? 34.867 9.7 -7.18 1 48.99 133 CYS A CA 1
ATOM 1076 C C . CYS A 1 133 ? 35.176 11.093 -7.716 1 50.57 133 CYS A C 1
ATOM 1077 O O . CYS A 1 133 ? 36.328 11.52 -7.646 1 51.03 133 CYS A O 1
ATOM 1080 N N . SER A 1 134 ? 34.17 11.801 -8.242 1 51.15 134 SER A N 1
ATOM 1081 C CA . SER A 1 134 ? 34.388 13.156 -8.751 1 52.24 134 SER A CA 1
ATOM 1082 C C . SER A 1 134 ? 34.274 14.177 -7.62 1 52.77 134 SER A C 1
ATOM 1083 O O . SER A 1 134 ? 33.505 13.979 -6.679 1 52.97 134 SER A O 1
ATOM 1085 N N . SER A 1 140 ? 25.321 21.447 -2.393 1 41.41 140 SER A N 1
ATOM 1086 C CA . SER A 1 140 ? 25.226 22.045 -1.064 1 41.95 140 SER A CA 1
ATOM 1087 C C . SER A 1 140 ? 25.856 21.143 0.001 1 42.02 140 SER A C 1
ATOM 1088 O O . SER A 1 140 ? 26.492 21.633 0.93 1 42.04 140 SER A O 1
ATOM 1090 N N . THR A 1 141 ? 25.67 19.827 -0.13 1 41.88 141 THR A N 1
ATOM 1091 C CA . THR A 1 141 ? 26.178 18.877 0.856 1 42.19 141 THR A CA 1
ATOM 1092 C C . THR A 1 141 ? 26.967 17.74 0.195 1 42.23 141 THR A C 1
ATOM 1093 O O . THR A 1 141 ? 26.66 17.35 -0.929 1 42.21 141 THR A O 1
ATOM 1097 N N . ALA A 1 142 ? 27.998 17.232 0.892 1 41.96 142 ALA A N 1
ATOM 1098 C CA . ALA A 1 142 ? 28.84 16.123 0.451 1 41.85 142 ALA A CA 1
ATOM 1099 C C . ALA A 1 142 ? 28.651 14.936 1.397 1 41.24 142 ALA A C 1
ATOM 1100 O O . ALA A 1 142 ? 28.524 15.116 2.611 1 41.47 142 ALA A O 1
ATOM 1102 N N . ALA A 1 143 ? 28.647 13.723 0.844 1 40.03 143 ALA A N 1
ATOM 1103 C CA . ALA A 1 143 ? 28.456 12.523 1.641 1 39.32 143 ALA A CA 1
ATOM 1104 C C . ALA A 1 143 ? 29.7 11.652 1.684 1 38.45 143 ALA A C 1
ATOM 1105 O O . ALA A 1 143 ? 30.267 11.327 0.648 1 38.51 143 ALA A O 1
ATOM 1107 N N . LEU A 1 144 ? 30.121 11.288 2.891 1 37.64 144 LEU A N 1
ATOM 1108 C CA . LEU A 1 144 ? 31.243 10.384 3.172 1 37.24 144 LEU A CA 1
ATOM 1109 C C . LEU A 1 144 ? 30.669 9.222 3.997 1 35.84 144 LEU A C 1
ATOM 1110 O O . LEU A 1 144 ? 29.633 9.389 4.634 1 35.91 144 LEU A O 1
ATOM 1115 N N . GLY A 1 145 ? 31.329 8.066 3.994 1 34.58 145 GLY A N 1
ATOM 1116 C CA . GLY A 1 145 ? 30.825 6.946 4.781 1 33.48 145 GLY A CA 1
ATOM 1117 C C . GLY A 1 145 ? 31.744 5.774 4.924 1 31.67 145 GLY A C 1
ATOM 1118 O O . GLY A 1 145 ? 32.888 5.816 4.468 1 31.13 145 GLY A O 1
ATOM 1119 N N . CYS A 1 146 ? 31.243 4.721 5.572 1 30.51 146 CYS A N 1
ATOM 1120 C CA . CYS A 1 146 ? 31.983 3.477 5.635 1 30.31 146 CYS A CA 1
ATOM 1121 C C . CYS A 1 146 ? 31.047 2.291 5.596 1 27.71 146 CYS A C 1
ATOM 1122 O O . CYS A 1 146 ? 29.929 2.341 6.102 1 27.25 146 CYS A O 1
ATOM 1125 N N . LEU A 1 147 ? 31.456 1.282 4.835 1 26.12 147 LEU A N 1
ATOM 1126 C CA . LEU A 1 147 ? 30.703 0.065 4.656 1 25.32 147 LEU A CA 1
ATOM 1127 C C . LEU A 1 147 ? 31.322 -0.95 5.614 1 23.05 147 LEU A C 1
ATOM 1128 O O . LEU A 1 147 ? 32.528 -1.152 5.587 1 23.28 147 LEU A O 1
ATOM 1133 N N . VAL A 1 148 ? 30.501 -1.475 6.512 1 21.58 148 VAL A N 1
ATOM 1134 C CA . VAL A 1 148 ? 30.909 -2.472 7.513 1 20.89 148 VAL A CA 1
ATOM 1135 C C . VAL A 1 148 ? 30.418 -3.777 6.936 1 20.14 148 VAL A C 1
ATOM 1136 O O . VAL A 1 148 ? 29.255 -4.108 7.024 1 20.17 148 VAL A O 1
ATOM 1140 N N . GLU A 1 149 ? 31.322 -4.497 6.277 1 20.57 149 GLU A N 1
ATOM 1141 C CA . GLU A 1 149 ? 30.957 -5.632 5.469 1 21.2 149 GLU A CA 1
ATOM 1142 C C . GLU A 1 149 ? 31.269 -7.019 6.029 1 20.76 149 GLU A C 1
ATOM 1143 O O . GLU A 1 149 ? 32.38 -7.266 6.515 1 21.42 149 GLU A O 1
ATOM 1149 N N . ASP A 1 150 ? 30.324 -7.922 5.832 1 20.19 150 ASP A N 1
ATOM 1150 C CA . ASP A 1 150 ? 30.48 -9.346 6.103 1 20.59 150 ASP A CA 1
ATOM 1151 C C . ASP A 1 150 ? 30.894 -9.676 7.526 1 20.13 150 ASP A C 1
ATOM 1152 O O . ASP A 1 150 ? 32.008 -10.137 7.768 1 20.85 150 ASP A O 1
ATOM 1157 N N . TYR A 1 151 ? 29.994 -9.44 8.459 1 18.46 151 TYR A N 1
ATOM 1158 C CA . TYR A 1 151 ? 30.239 -9.774 9.861 1 17.37 151 TYR A CA 1
ATOM 1159 C C . TYR A 1 151 ? 29.155 -10.7 10.368 1 17.02 151 TYR A C 1
ATOM 1160 O O . TYR A 1 151 ? 28.073 -10.828 9.789 1 17.19 151 TYR A O 1
ATOM 1169 N N . PHE A 1 152 ? 29.476 -11.417 11.449 1 16.35 152 PHE A N 1
ATOM 1170 C CA . PHE A 1 152 ? 28.515 -12.288 12.081 1 16.81 152 PHE A CA 1
ATOM 1171 C C . PHE A 1 152 ? 28.959 -12.52 13.509 1 16.45 152 PHE A C 1
ATOM 1172 O O . PHE A 1 152 ? 30.146 -12.776 13.743 1 16.02 152 PHE A O 1
ATOM 1180 N N . PRO A 1 153 ? 28.041 -12.494 14.483 1 16.44 153 PRO A N 1
ATOM 1181 C CA . PRO A 1 153 ? 26.615 -12.159 14.394 1 16.41 153 PRO A CA 1
ATOM 1182 C C . PRO A 1 153 ? 26.433 -10.659 14.584 1 16.23 153 PRO A C 1
ATOM 1183 O O . PRO A 1 153 ? 27.4 -9.896 14.668 1 15.66 153 PRO A O 1
ATOM 1187 N N . GLU A 1 154 ? 25.16 -10.228 14.685 1 16.09 154 GLU A N 1
ATOM 1188 C CA . GLU A 1 154 ? 24.882 -8.864 15.113 1 16.2 154 GLU A CA 1
ATOM 1189 C C . GLU A 1 154 ? 25.279 -8.78 16.617 1 17.07 154 GLU A C 1
ATOM 1190 O O . GLU A 1 154 ? 25.373 -9.816 17.296 1 17.89 154 GLU A O 1
ATOM 1196 N N . PRO A 1 155 ? 25.526 -7.594 17.154 1 16.23 155 PRO A N 1
ATOM 1197 C CA . PRO A 1 155 ? 25.401 -6.286 16.52 1 17.34 155 PRO A CA 1
ATOM 1198 C C . PRO A 1 155 ? 26.751 -5.636 16.27 1 18.89 155 PRO A C 1
ATOM 1199 O O . PRO A 1 155 ? 27.799 -6.126 16.691 1 19.21 155 PRO A O 1
ATOM 1203 N N . VAL A 1 156 ? 26.736 -4.492 15.587 1 20.19 156 VAL A N 1
ATOM 1204 C CA . VAL A 1 156 ? 27.926 -3.669 15.431 1 21.98 156 VAL A CA 1
ATOM 1205 C C . VAL A 1 156 ? 27.519 -2.246 15.821 1 23.43 156 VAL A C 1
ATOM 1206 O O . VAL A 1 156 ? 26.361 -1.855 15.629 1 24.84 156 VAL A O 1
ATOM 1210 N N . THR A 1 157 ? 28.465 -1.473 16.345 1 23.98 157 THR A N 1
ATOM 1211 C CA . THR A 1 157 ? 28.212 -0.055 16.626 1 25.09 157 THR A CA 1
ATOM 1212 C C . THR A 1 157 ? 29.194 0.762 15.809 1 25.92 157 THR A C 1
ATOM 1213 O O . THR A 1 157 ? 30.328 0.341 15.572 1 25.51 157 THR A O 1
ATOM 1217 N N . VAL A 1 158 ? 28.735 1.906 15.322 1 26.99 158 VAL A N 1
ATOM 1218 C CA . VAL A 1 158 ? 29.57 2.782 14.517 1 28.35 158 VAL A CA 1
ATOM 1219 C C . VAL A 1 158 ? 29.511 4.176 15.096 1 29.68 158 VAL A C 1
ATOM 1220 O O . VAL A 1 158 ? 28.431 4.669 15.394 1 30.2 158 VAL A O 1
ATOM 1224 N N . SER A 1 159 ? 30.653 4.816 15.215 1 30.55 159 SER A N 1
ATOM 1225 C CA . SER A 1 159 ? 30.728 6.211 15.619 1 32.08 159 SER A CA 1
ATOM 1226 C C . SER A 1 159 ? 31.651 6.954 14.622 1 33.25 159 SER A C 1
ATOM 1227 O O . SER A 1 159 ? 32.389 6.324 13.858 1 33.23 159 SER A O 1
ATOM 1230 N N . TRP A 1 160 ? 31.601 8.287 14.614 1 33.69 160 TRP A N 1
ATOM 1231 C CA . TRP A 1 160 ? 32.449 9.076 13.728 1 34.57 160 TRP A CA 1
ATOM 1232 C C . TRP A 1 160 ? 33.282 10.025 14.557 1 36.24 160 TRP A C 1
ATOM 1233 O O . TRP A 1 160 ? 32.737 10.684 15.442 1 36.06 160 TRP A O 1
ATOM 1244 N N . ASN A 1 161 ? 34.6 10.061 14.299 1 37.66 161 ASN A N 1
ATOM 1245 C CA . ASN A 1 161 ? 35.567 10.915 14.986 1 39.64 161 ASN A CA 1
ATOM 1246 C C . ASN A 1 161 ? 35.57 10.72 16.5 1 41.28 161 ASN A C 1
ATOM 1247 O O . ASN A 1 161 ? 35.535 11.692 17.255 1 41.63 161 ASN A O 1
ATOM 1252 N N . SER A 1 162 ? 35.59 9.448 16.933 1 41.86 162 SER A N 1
ATOM 1253 C CA . SER A 1 162 ? 35.599 9.016 18.334 1 42.73 162 SER A CA 1
ATOM 1254 C C . SER A 1 162 ? 34.423 9.53 19.159 1 43.66 162 SER A C 1
ATOM 1255 O O . SER A 1 162 ? 34.543 9.666 20.374 1 43.9 162 SER A O 1
ATOM 1258 N N . GLY A 1 163 ? 33.297 9.782 18.506 1 44.2 163 GLY A N 1
ATOM 1259 C CA . GLY A 1 163 ? 32.092 10.26 19.175 1 45.21 163 GLY A CA 1
ATOM 1260 C C . GLY A 1 163 ? 31.843 11.755 19.068 1 46.03 163 GLY A C 1
ATOM 1261 O O . GLY A 1 163 ? 30.739 12.219 19.361 1 45.91 163 GLY A O 1
ATOM 1262 N N . ALA A 1 164 ? 32.864 12.527 18.659 1 46.75 164 ALA A N 1
ATOM 1263 C CA . ALA A 1 164 ? 32.747 13.983 18.544 1 47.93 164 ALA A CA 1
ATOM 1264 C C . ALA A 1 164 ? 31.797 14.403 17.425 1 48.89 164 ALA A C 1
ATOM 1265 O O . ALA A 1 164 ? 31.085 15.401 17.555 1 49.47 164 ALA A O 1
ATOM 1267 N N . LEU A 1 165 ? 31.782 13.643 16.33 1 48.81 165 LEU A N 1
ATOM 1268 C CA . LEU A 1 165 ? 30.911 13.925 15.198 1 49.05 165 LEU A CA 1
ATOM 1269 C C . LEU A 1 165 ? 29.604 13.159 15.365 1 48.94 165 LEU A C 1
ATOM 1270 O O . LEU A 1 165 ? 29.606 11.929 15.313 1 49.26 165 LEU A O 1
ATOM 1275 N N . THR A 1 166 ? 28.486 13.877 15.537 1 48.29 166 THR A N 1
ATOM 1276 C CA . THR A 1 166 ? 27.162 13.266 15.66 1 48.12 166 THR A CA 1
ATOM 1277 C C . THR A 1 166 ? 26.151 13.892 14.692 1 47.42 166 THR A C 1
ATOM 1278 O O . THR A 1 166 ? 25.197 13.226 14.288 1 47.8 166 THR A O 1
ATOM 1282 N N . SER A 1 167 ? 26.334 15.174 14.344 1 46.38 167 SER A N 1
ATOM 1283 C CA . SER A 1 167 ? 25.424 15.861 13.433 1 45.89 167 SER A CA 1
ATOM 1284 C C . SER A 1 167 ? 25.676 15.461 11.98 1 44.72 167 SER A C 1
ATOM 1285 O O . SER A 1 167 ? 26.809 15.502 11.505 1 44.8 167 SER A O 1
ATOM 1288 N N . GLY A 1 168 ? 24.615 15.081 11.288 1 43.6 168 GLY A N 1
ATOM 1289 C CA . GLY A 1 168 ? 24.726 14.632 9.904 1 43.17 168 GLY A CA 1
ATOM 1290 C C . GLY A 1 168 ? 25.076 13.158 9.768 1 42.46 168 GLY A C 1
ATOM 1291 O O . GLY A 1 168 ? 25.13 12.64 8.652 1 42.38 168 GLY A O 1
ATOM 1292 N N . VAL A 1 169 ? 25.325 12.472 10.901 1 41.76 169 VAL A N 1
ATOM 1293 C CA . VAL A 1 169 ? 25.67 11.056 10.943 1 41.6 169 VAL A CA 1
ATOM 1294 C C . VAL A 1 169 ? 24.409 10.219 10.817 1 41.49 169 VAL A C 1
ATOM 1295 O O . VAL A 1 169 ? 23.422 10.481 11.498 1 42.04 169 VAL A O 1
ATOM 1299 N N . HIS A 1 170 ? 24.444 9.192 9.967 1 40.7 170 HIS A N 1
ATOM 1300 C CA . HIS A 1 170 ? 23.321 8.291 9.804 1 40.23 170 HIS A CA 1
ATOM 1301 C C . HIS A 1 170 ? 23.839 6.872 9.603 1 39.18 170 HIS A C 1
ATOM 1302 O O . HIS A 1 170 ? 24.306 6.538 8.52 1 39.3 170 HIS A O 1
ATOM 1309 N N . THR A 1 171 ? 23.78 6.05 10.652 1 37.73 171 THR A N 1
ATOM 1310 C CA . THR A 1 171 ? 24.219 4.664 10.561 1 36.47 171 THR A CA 1
ATOM 1311 C C . THR A 1 171 ? 23.001 3.84 10.197 1 35.33 171 THR A C 1
ATOM 1312 O O . THR A 1 171 ? 22.011 3.834 10.927 1 36.09 171 THR A O 1
ATOM 1316 N N . PHE A 1 172 ? 23.053 3.18 9.047 1 33.4 172 PHE A N 1
ATOM 1317 C CA . PHE A 1 172 ? 21.955 2.392 8.502 1 31.83 172 PHE A CA 1
ATOM 1318 C C . PHE A 1 172 ? 21.891 0.977 9.056 1 31.95 172 PHE A C 1
ATOM 1319 O O . PHE A 1 172 ? 22.926 0.326 9.248 1 32.94 172 PHE A O 1
ATOM 1327 N N . PRO A 1 173 ? 20.677 0.431 9.18 1 30.85 173 PRO A N 1
ATOM 1328 C CA . PRO A 1 173 ? 20.541 -0.963 9.606 1 30.9 173 PRO A CA 1
ATOM 1329 C C . PRO A 1 173 ? 21.049 -1.953 8.556 1 30.56 173 PRO A C 1
ATOM 1330 O O . PRO A 1 173 ? 21.028 -1.73 7.336 1 30.58 173 PRO A O 1
ATOM 1334 N N . ALA A 1 174 ? 21.482 -3.08 9.064 1 29.39 174 ALA A N 1
ATOM 1335 C CA . ALA A 1 174 ? 22.123 -4.118 8.299 1 28.23 174 ALA A CA 1
ATOM 1336 C C . ALA A 1 174 ? 21.257 -4.922 7.337 1 26.09 174 ALA A C 1
ATOM 1337 O O . ALA A 1 174 ? 20.07 -5.107 7.536 1 25.76 174 ALA A O 1
ATOM 1339 N N . VAL A 1 175 ? 21.902 -5.434 6.283 1 24.82 175 VAL A N 1
ATOM 1340 C CA . VAL A 1 175 ? 21.329 -6.399 5.368 1 24.41 175 VAL A CA 1
ATOM 1341 C C . VAL A 1 175 ? 21.936 -7.762 5.748 1 23.08 175 VAL A C 1
ATOM 1342 O O . VAL A 1 175 ? 23.109 -7.828 6.138 1 22.66 175 VAL A O 1
ATOM 1346 N N . LEU A 1 176 ? 21.134 -8.812 5.69 1 23.37 176 LEU A N 1
ATOM 1347 C CA . LEU A 1 176 ? 21.6 -10.165 5.942 1 24.39 176 LEU A CA 1
ATOM 1348 C C . LEU A 1 176 ? 21.556 -10.926 4.626 1 25.55 176 LEU A C 1
ATOM 1349 O O . LEU A 1 176 ? 20.488 -11.087 4.039 1 25.84 176 LEU A O 1
ATOM 1354 N N . GLU A 1 177 ? 22.711 -11.391 4.166 1 25.81 177 GLU A N 1
ATOM 1355 C CA . GLU A 1 177 ? 22.779 -12.163 2.926 1 27.14 177 GLU A CA 1
ATOM 1356 C C . GLU A 1 177 ? 22.629 -13.668 3.167 1 27.69 177 GLU A C 1
ATOM 1357 O O . GLU A 1 177 ? 22.78 -14.127 4.293 1 27.45 177 GLU A O 1
ATOM 1363 N N . SER A 1 178 ? 22.304 -14.441 2.097 1 28 178 SER A N 1
ATOM 1364 C CA . SER A 1 178 ? 22.117 -15.895 2.163 1 27.92 178 SER A CA 1
ATOM 1365 C C . SER A 1 178 ? 23.392 -16.668 2.539 1 26.86 178 SER A C 1
ATOM 1366 O O . SER A 1 178 ? 23.32 -17.83 2.958 1 27.87 178 SER A O 1
ATOM 1369 N N . SER A 1 179 ? 24.544 -15.987 2.474 1 26.07 179 SER A N 1
ATOM 1370 C CA . SER A 1 179 ? 25.838 -16.457 2.969 1 25.72 179 SER A CA 1
ATOM 1371 C C . SER A 1 179 ? 25.868 -16.517 4.516 1 25.08 179 SER A C 1
ATOM 1372 O O . SER A 1 179 ? 26.817 -17.068 5.069 1 25.29 179 SER A O 1
ATOM 1375 N N . GLY A 1 180 ? 24.89 -15.894 5.184 1 24.54 180 GLY A N 1
ATOM 1376 C CA . GLY A 1 180 ? 24.811 -15.821 6.634 1 24.35 180 GLY A CA 1
ATOM 1377 C C . GLY A 1 180 ? 25.562 -14.637 7.217 1 22.67 180 GLY A C 1
ATOM 1378 O O . GLY A 1 180 ? 25.673 -14.53 8.434 1 23.36 180 GLY A O 1
ATOM 1379 N N . LEU A 1 181 ? 26.063 -13.724 6.383 1 20.41 181 LEU A N 1
ATOM 1380 C CA . LEU A 1 181 ? 26.831 -12.581 6.848 1 20.02 181 LEU A CA 1
ATOM 1381 C C . LEU A 1 181 ? 26.054 -11.275 6.724 1 19.57 181 LEU A C 1
ATOM 1382 O O . LEU A 1 181 ? 25.326 -11.069 5.747 1 20.69 181 LEU A O 1
ATOM 1387 N N . TYR A 1 182 ? 26.264 -10.373 7.673 1 17.97 182 TYR A N 1
ATOM 1388 C CA . TYR A 1 182 ? 25.62 -9.072 7.68 1 18.15 182 TYR A CA 1
ATOM 1389 C C . TYR A 1 182 ? 26.517 -8.036 7.12 1 18.08 182 TYR A C 1
ATOM 1390 O O . TYR A 1 182 ? 27.74 -8.14 7.189 1 17.88 182 TYR A O 1
ATOM 1399 N N . SER A 1 183 ? 25.909 -6.952 6.601 1 18.92 183 SER A N 1
ATOM 1400 C CA . SER A 1 183 ? 26.659 -5.781 6.22 1 19.53 183 SER A CA 1
ATOM 1401 C C . SER A 1 183 ? 25.83 -4.545 6.546 1 20.85 183 SER A C 1
ATOM 1402 O O . SER A 1 183 ? 24.612 -4.599 6.467 1 22.76 183 SER A O 1
ATOM 1405 N N . LEU A 1 184 ? 26.488 -3.456 6.886 1 20.43 184 LEU A N 1
ATOM 1406 C CA . LEU A 1 184 ? 25.783 -2.203 7.125 1 22.26 184 LEU A CA 1
ATOM 1407 C C . LEU A 1 184 ? 26.598 -1.028 6.694 1 22.65 184 LEU A C 1
ATOM 1408 O O . LEU A 1 184 ? 27.813 -1.117 6.572 1 23.9 184 LEU A O 1
ATOM 1413 N N . SER A 1 185 ? 25.928 0.093 6.408 1 22.51 185 SER A N 1
ATOM 1414 C CA . SER A 1 185 ? 26.638 1.307 6.032 1 24 185 SER A CA 1
ATOM 1415 C C . SER A 1 185 ? 26.348 2.408 7.011 1 24.74 185 SER A C 1
ATOM 1416 O O . SER A 1 185 ? 25.268 2.435 7.576 1 24.39 185 SER A O 1
ATOM 1419 N N . SER A 1 186 ? 27.301 3.303 7.201 1 26.16 186 SER A N 1
ATOM 1420 C CA . SER A 1 186 ? 27.112 4.489 8.031 1 28.41 186 SER A CA 1
ATOM 1421 C C . SER A 1 186 ? 27.594 5.68 7.203 1 30.44 186 SER A C 1
ATOM 1422 O O . SER A 1 186 ? 28.707 5.619 6.684 1 30.6 186 SER A O 1
ATOM 1425 N N . VAL A 1 187 ? 26.781 6.755 7.059 1 32.1 187 VAL A N 1
ATOM 1426 C CA . VAL A 1 187 ? 27.24 7.922 6.29 1 34.19 187 VAL A CA 1
ATOM 1427 C C . VAL A 1 187 ? 27.103 9.231 7.041 1 35.46 187 VAL A C 1
ATOM 1428 O O . VAL A 1 187 ? 26.165 9.404 7.807 1 35.37 187 VAL A O 1
ATOM 1432 N N . VAL A 1 188 ? 28.034 10.156 6.799 1 36.34 188 VAL A N 1
ATOM 1433 C CA . VAL A 1 188 ? 28.011 11.485 7.389 1 38.04 188 VAL A CA 1
ATOM 1434 C C . VAL A 1 188 ? 27.869 12.526 6.268 1 39.68 188 VAL A C 1
ATOM 1435 O O . VAL A 1 188 ? 28.572 12.463 5.258 1 39.61 188 VAL A O 1
ATOM 1439 N N . THR A 1 189 ? 26.903 13.436 6.416 1 40.8 189 THR A N 1
ATOM 1440 C CA . THR A 1 189 ? 26.684 14.488 5.437 1 42.75 189 THR A CA 1
ATOM 1441 C C . THR A 1 189 ? 27.339 15.749 5.973 1 44.69 189 THR A C 1
ATOM 1442 O O . THR A 1 189 ? 26.999 16.199 7.062 1 44.63 189 THR A O 1
ATOM 1446 N N . VAL A 1 190 ? 28.337 16.269 5.252 1 46.24 190 VAL A N 1
ATOM 1447 C CA . VAL A 1 190 ? 29.074 17.461 5.671 1 48.45 190 VAL A CA 1
ATOM 1448 C C . VAL A 1 190 ? 28.946 18.592 4.628 1 50.21 190 VAL A C 1
ATOM 1449 O O . VAL A 1 190 ? 28.6 18.342 3.477 1 50.36 190 VAL A O 1
ATOM 1453 N N . PRO A 1 191 ? 29.021 19.861 5.056 1 51.63 191 PRO A N 1
ATOM 1454 C CA . PRO A 1 191 ? 29.448 20.923 4.129 1 53.27 191 PRO A CA 1
ATOM 1455 C C . PRO A 1 191 ? 30.797 20.656 3.454 1 54.74 191 PRO A C 1
ATOM 1456 O O . PRO A 1 191 ? 31.77 20.31 4.122 1 54.98 191 PRO A O 1
ATOM 1458 N N . SER A 1 192 ? 30.863 20.867 2.132 1 55.65 192 SER A N 1
ATOM 1459 C CA . SER A 1 192 ? 32.065 20.64 1.324 1 57.03 192 SER A CA 1
ATOM 1460 C C . SER A 1 192 ? 33.272 21.522 1.678 1 58.26 192 SER A C 1
ATOM 1461 O O . SER A 1 192 ? 34.378 21.244 1.216 1 58.47 192 SER A O 1
ATOM 1464 N N . SER A 1 193 ? 33.075 22.57 2.489 1 58.94 193 SER A N 1
ATOM 1465 C CA . SER A 1 193 ? 34.158 23.47 2.879 1 59.86 193 SER A CA 1
ATOM 1466 C C . SER A 1 193 ? 35.149 22.843 3.87 1 60.58 193 SER A C 1
ATOM 1467 O O . SER A 1 193 ? 36.287 23.305 3.961 1 60.77 193 SER A O 1
ATOM 1470 N N . SER A 1 194 ? 34.73 21.802 4.609 1 60.64 194 SER A N 1
ATOM 1471 C CA . SER A 1 194 ? 35.616 21.164 5.585 1 61.16 194 SER A CA 1
ATOM 1472 C C . SER A 1 194 ? 36.495 20.043 5.012 1 61.36 194 SER A C 1
ATOM 1473 O O . SER A 1 194 ? 37.131 19.325 5.782 1 61.61 194 SER A O 1
ATOM 1475 N N . LEU A 1 195 ? 36.551 19.9 3.68 1 61.02 195 LEU A N 1
ATOM 1476 C CA . LEU A 1 195 ? 37.368 18.868 3.047 1 61.12 195 LEU A CA 1
ATOM 1477 C C . LEU A 1 195 ? 38.846 19.247 3.085 1 60.95 195 LEU A C 1
ATOM 1478 O O . LEU A 1 195 ? 39.236 20.282 2.547 1 61.08 195 LEU A O 1
ATOM 1480 N N . GLY A 1 196 ? 39.654 18.416 3.726 1 60.47 196 GLY A N 1
ATOM 1481 C CA . GLY A 1 196 ? 41.084 18.675 3.836 1 60.55 196 GLY A CA 1
ATOM 1482 C C . GLY A 1 196 ? 41.491 19.285 5.163 1 60.33 196 GLY A C 1
ATOM 1483 O O . GLY A 1 196 ? 42.636 19.131 5.59 1 60.55 196 GLY A O 1
ATOM 1484 N N . THR A 1 197 ? 40.564 19.99 5.828 1 59.73 197 THR A N 1
ATOM 1485 C CA . THR A 1 197 ? 40.852 20.602 7.121 1 59.6 197 THR A CA 1
ATOM 1486 C C . THR A 1 197 ? 40.444 19.652 8.252 1 58.97 197 THR A C 1
ATOM 1487 O O . THR A 1 197 ? 41.28 19.287 9.08 1 59.14 197 THR A O 1
ATOM 1489 N N . GLN A 1 198 ? 39.172 19.229 8.276 1 57.95 198 GLN A N 1
ATOM 1490 C CA . GLN A 1 198 ? 38.696 18.3 9.292 1 57.37 198 GLN A CA 1
ATOM 1491 C C . GLN A 1 198 ? 38.849 16.87 8.767 1 56.14 198 GLN A C 1
ATOM 1492 O O . GLN A 1 198 ? 38.535 16.596 7.612 1 56.3 198 GLN A O 1
ATOM 1498 N N . THR A 1 199 ? 39.386 15.977 9.593 1 54.75 199 THR A N 1
ATOM 1499 C CA . THR A 1 199 ? 39.575 14.582 9.217 1 53.63 199 THR A CA 1
ATOM 1500 C C . THR A 1 199 ? 38.312 13.778 9.586 1 51.61 199 THR A C 1
ATOM 1501 O O . THR A 1 199 ? 37.693 14.053 10.611 1 51.81 199 THR A O 1
ATOM 1505 N N . TYR A 1 200 ? 37.897 12.828 8.732 1 49.46 200 TYR A N 1
ATOM 1506 C CA . TYR A 1 200 ? 36.699 12.029 8.998 1 47.88 200 TYR A CA 1
ATOM 1507 C C . TYR A 1 200 ? 37.049 10.554 9.123 1 45.07 200 TYR A C 1
ATOM 1508 O O . TYR A 1 200 ? 37.5 9.947 8.159 1 44.74 200 TYR A O 1
ATOM 1517 N N . THR A 1 201 ? 36.866 9.985 10.317 1 42.95 201 THR A N 1
ATOM 1518 C CA . THR A 1 201 ? 37.208 8.59 10.577 1 41.07 201 THR A CA 1
ATOM 1519 C C . THR A 1 201 ? 36.039 7.861 11.215 1 38.66 201 THR A C 1
ATOM 1520 O O . THR A 1 201 ? 35.489 8.366 12.188 1 37.94 201 THR A O 1
ATOM 1524 N N . CYS A 1 202 ? 35.648 6.68 10.681 1 36.79 202 CYS A N 1
ATOM 1525 C CA . CYS A 1 202 ? 34.583 5.918 11.332 1 35.65 202 CYS A CA 1
ATOM 1526 C C . CYS A 1 202 ? 35.175 4.861 12.252 1 33.55 202 CYS A C 1
ATOM 1527 O O . CYS A 1 202 ? 36.226 4.296 11.959 1 33.93 202 CYS A O 1
ATOM 1530 N N . ASN A 1 203 ? 34.559 4.679 13.412 1 31.62 203 ASN A N 1
ATOM 1531 C CA . ASN A 1 203 ? 35.03 3.751 14.435 1 30.77 203 ASN A CA 1
ATOM 1532 C C . ASN A 1 203 ? 34.001 2.639 14.571 1 29.02 203 ASN A C 1
ATOM 1533 O O . ASN A 1 203 ? 32.85 2.882 14.929 1 29.08 203 ASN A O 1
ATOM 1538 N N . VAL A 1 204 ? 34.411 1.423 14.234 1 27.27 204 VAL A N 1
ATOM 1539 C CA . VAL A 1 204 ? 33.509 0.283 14.217 1 26.02 204 VAL A CA 1
ATOM 1540 C C . VAL A 1 204 ? 33.818 -0.681 15.351 1 25.47 204 VAL A C 1
ATOM 1541 O O . VAL A 1 204 ? 34.964 -1.074 15.504 1 26.69 204 VAL A O 1
ATOM 1545 N N . ASP A 1 205 ? 32.793 -1.109 16.103 1 24.68 205 ASP A N 1
ATOM 1546 C CA . ASP A 1 205 ? 32.996 -2.066 17.183 1 25.17 205 ASP A CA 1
ATOM 1547 C C . ASP A 1 205 ? 32.117 -3.283 16.93 1 23.78 205 ASP A C 1
ATOM 1548 O O . ASP A 1 205 ? 30.912 -3.146 16.76 1 23.56 205 ASP A O 1
ATOM 1553 N N . HIS A 1 206 ? 32.725 -4.481 16.916 1 22.47 206 HIS A N 1
ATOM 1554 C CA . HIS A 1 206 ? 31.99 -5.734 16.769 1 21.41 206 HIS A CA 1
ATOM 1555 C C . HIS A 1 206 ? 32.393 -6.579 17.952 1 22.04 206 HIS A C 1
ATOM 1556 O O . HIS A 1 206 ? 33.372 -7.315 17.876 1 22.5 206 HIS A O 1
ATOM 1563 N N . LYS A 1 207 ? 31.681 -6.412 19.068 1 21.9 207 LYS A N 1
ATOM 1564 C CA . LYS A 1 207 ? 31.982 -7.119 20.318 1 22.7 207 LYS A CA 1
ATOM 1565 C C . LYS A 1 207 ? 31.973 -8.627 20.189 1 23.62 207 LYS A C 1
ATOM 1566 O O . LYS A 1 207 ? 32.907 -9.237 20.732 1 24.68 207 LYS A O 1
ATOM 1572 N N . PRO A 1 208 ? 31.057 -9.282 19.443 1 22.93 208 PRO A N 1
ATOM 1573 C CA . PRO A 1 208 ? 31.114 -10.754 19.386 1 22.85 208 PRO A CA 1
ATOM 1574 C C . PRO A 1 208 ? 32.436 -11.319 18.863 1 23.59 208 PRO A C 1
ATOM 1575 O O . PRO A 1 208 ? 32.804 -12.422 19.262 1 24.97 208 PRO A O 1
ATOM 1579 N N . SER A 1 209 ? 33.164 -10.591 17.996 1 23.33 209 SER A N 1
ATOM 1580 C CA . SER A 1 209 ? 34.467 -11.071 17.499 1 23.63 209 SER A CA 1
ATOM 1581 C C . SER A 1 209 ? 35.652 -10.322 18.109 1 26.07 209 SER A C 1
ATOM 1582 O O . SER A 1 209 ? 36.786 -10.545 17.673 1 26.38 209 SER A O 1
ATOM 1585 N N . ASN A 1 210 ? 35.401 -9.39 19.049 1 26.85 210 ASN A N 1
ATOM 1586 C CA . ASN A 1 210 ? 36.431 -8.546 19.642 1 28.16 210 ASN A CA 1
ATOM 1587 C C . ASN A 1 210 ? 37.157 -7.756 18.552 1 28.9 210 ASN A C 1
ATOM 1588 O O . ASN A 1 210 ? 38.371 -7.632 18.593 1 29.48 210 ASN A O 1
ATOM 1593 N N . THR A 1 211 ? 36.419 -7.277 17.539 1 28.5 211 THR A N 1
ATOM 1594 C CA . THR A 1 211 ? 37.02 -6.517 16.447 1 29.33 211 THR A CA 1
ATOM 1595 C C . THR A 1 211 ? 36.769 -5.02 16.65 1 29.88 211 THR A C 1
ATOM 1596 O O . THR A 1 211 ? 35.632 -4.615 16.883 1 30.03 211 THR A O 1
ATOM 1600 N N . LYS A 1 212 ? 37.822 -4.204 16.567 1 30.32 212 LYS A N 1
ATOM 1601 C CA . LYS A 1 212 ? 37.711 -2.747 16.69 1 31.24 212 LYS A CA 1
ATOM 1602 C C . LYS A 1 212 ? 38.487 -2.162 15.52 1 32.48 212 LYS A C 1
ATOM 1603 O O . LYS A 1 212 ? 39.651 -2.515 15.332 1 32.78 212 LYS A O 1
ATOM 1609 N N . VAL A 1 213 ? 37.84 -1.35 14.676 1 33.01 213 VAL A N 1
ATOM 1610 C CA . VAL A 1 213 ? 38.498 -0.798 13.488 1 34.15 213 VAL A CA 1
ATOM 1611 C C . VAL A 1 213 ? 38.275 0.712 13.377 1 35.47 213 VAL A C 1
ATOM 1612 O O . VAL A 1 213 ? 37.146 1.168 13.509 1 35.84 213 VAL A O 1
ATOM 1616 N N . ASP A 1 214 ? 39.33 1.482 13.086 1 36.13 214 ASP A N 1
ATOM 1617 C CA . ASP A 1 214 ? 39.2 2.919 12.841 1 37.24 214 ASP A CA 1
ATOM 1618 C C . ASP A 1 214 ? 39.576 3.14 11.38 1 37.96 214 ASP A C 1
ATOM 1619 O O . ASP A 1 214 ? 40.728 2.895 11.006 1 38.37 214 ASP A O 1
ATOM 1624 N N . LYS A 1 215 ? 38.621 3.575 10.55 1 37.92 215 LYS A N 1
ATOM 1625 C CA . LYS A 1 215 ? 38.897 3.783 9.134 1 38.81 215 LYS A CA 1
ATOM 1626 C C . LYS A 1 215 ? 38.831 5.247 8.712 1 39.52 215 LYS A C 1
ATOM 1627 O O . LYS A 1 215 ? 37.775 5.872 8.778 1 39.16 215 LYS A O 1
ATOM 1633 N N . ARG A 1 216 ? 39.979 5.776 8.274 1 40.22 216 ARG A N 1
ATOM 1634 C CA . ARG A 1 216 ? 40.125 7.14 7.782 1 41.43 216 ARG A CA 1
ATOM 1635 C C . ARG A 1 216 ? 39.457 7.209 6.415 1 41.99 216 ARG A C 1
ATOM 1636 O O . ARG A 1 216 ? 39.883 6.52 5.494 1 41.93 216 ARG A O 1
ATOM 1644 N N . VAL A 1 217 ? 38.404 8.016 6.283 1 42.5 217 VAL A N 1
ATOM 1645 C CA . VAL A 1 217 ? 37.687 8.147 5.021 1 43.65 217 VAL A CA 1
ATOM 1646 C C . VAL A 1 217 ? 38.23 9.314 4.195 1 45.62 217 VAL A C 1
ATOM 1647 O O . VAL A 1 217 ? 38.582 9.134 3.029 1 45.78 217 VAL A O 1
ATOM 1651 N N . GLU A 1 218 ? 38.331 10.502 4.804 1 46.8 218 GLU A N 1
ATOM 1652 C CA . GLU A 1 218 ? 38.834 11.676 4.103 1 48.5 218 GLU A CA 1
ATOM 1653 C C . GLU A 1 218 ? 39.962 12.345 4.879 1 49.89 218 GLU A C 1
ATOM 1654 O O . GLU A 1 218 ? 39.931 12.37 6.113 1 50.12 218 GLU A O 1
ATOM 1656 N N . SER A 1 219 ? 40.951 12.886 4.144 1 50.57 219 SER A N 1
ATOM 1657 C CA . SER A 1 219 ? 42.139 13.571 4.661 1 51.62 219 SER A CA 1
ATOM 1658 C C . SER A 1 219 ? 42.975 12.715 5.604 1 52.35 219 SER A C 1
ATOM 1659 O O . SER A 1 219 ? 44.18 12.934 5.723 1 52.72 219 SER A O 1
ATOM 1661 N N . SER B 2 1 ? -1.119 -21.257 32.839 1 31.92 1 SER B N 1
ATOM 1662 C CA . SER B 2 1 ? -0.579 -20.023 33.406 1 31.51 1 SER B CA 1
ATOM 1663 C C . SER B 2 1 ? -1.407 -18.806 32.979 1 28.4 1 SER B C 1
ATOM 1664 O O . SER B 2 1 ? -2.086 -18.864 31.961 1 28.78 1 SER B O 1
ATOM 1667 N N . TYR B 2 2 ? -1.354 -17.709 33.759 1 24.85 2 TYR B N 1
ATOM 1668 C CA . TYR B 2 2 ? -2.158 -16.525 33.447 1 22.57 2 TYR B CA 1
ATOM 1669 C C . TYR B 2 2 ? -1.802 -15.926 32.082 1 22.56 2 TYR B C 1
ATOM 1670 O O . TYR B 2 2 ? -0.622 -15.727 31.785 1 23.4 2 TYR B O 1
ATOM 1679 N N . VAL B 2 3 ? -2.811 -15.676 31.242 1 21.41 3 VAL B N 1
ATOM 1680 C CA . VAL B 2 3 ? -2.634 -15.15 29.89 1 21.48 3 VAL B CA 1
ATOM 1681 C C . VAL B 2 3 ? -3.141 -13.715 29.724 1 20.02 3 VAL B C 1
ATOM 1682 O O . VAL B 2 3 ? -4.271 -13.421 30.118 1 20.2 3 VAL B O 1
ATOM 1686 N N . LEU B 2 4 ? -2.344 -12.843 29.081 1 17.57 4 LEU B N 1
ATOM 1687 C CA . LEU B 2 4 ? -2.748 -11.488 28.707 1 15.7 4 LEU B CA 1
ATOM 1688 C C . LEU B 2 4 ? -2.805 -11.419 27.19 1 16.72 4 LEU B C 1
ATOM 1689 O O . LEU B 2 4 ? -1.837 -11.825 26.518 1 18.51 4 LEU B O 1
ATOM 1694 N N . THR B 2 5 ? -3.905 -10.936 26.624 1 16.29 5 THR B N 1
ATOM 1695 C CA . THR B 2 5 ? -4.069 -10.882 25.178 1 16.71 5 THR B CA 1
ATOM 1696 C C . THR B 2 5 ? -4.212 -9.46 24.674 1 16.19 5 THR B C 1
ATOM 1697 O O . THR B 2 5 ? -5.124 -8.748 25.114 1 16.87 5 THR B O 1
ATOM 1701 N N . GLN B 2 6 ? -3.377 -9.055 23.737 1 15.64 6 GLN B N 1
ATOM 1702 C CA . GLN B 2 6 ? -3.417 -7.756 23.099 1 15.27 6 GLN B CA 1
ATOM 1703 C C . GLN B 2 6 ? -3.681 -7.888 21.6 1 16.73 6 GLN B C 1
ATOM 1704 O O . GLN B 2 6 ? -3.28 -8.894 20.997 1 17.74 6 GLN B O 1
ATOM 1710 N N . PRO B 2 7 ? -4.225 -6.857 20.955 1 16.79 7 PRO B N 1
ATOM 1711 C CA . PRO B 2 7 ? -4.327 -6.901 19.481 1 17.48 7 PRO B CA 1
ATOM 1712 C C . PRO B 2 7 ? -2.921 -6.886 18.866 1 17.94 7 PRO B C 1
ATOM 1713 O O . PRO B 2 7 ? -1.986 -6.337 19.447 1 17.36 7 PRO B O 1
ATOM 1717 N N . VAL B 2 8 ? -2.771 -7.427 17.65 1 18.06 8 VAL B N 1
ATOM 1718 C CA . VAL B 2 8 ? -1.482 -7.453 16.982 1 18.77 8 VAL B CA 1
ATOM 1719 C C . VAL B 2 8 ? -0.995 -6.06 16.631 1 17.68 8 VAL B C 1
ATOM 1720 O O . VAL B 2 8 ? 0.188 -5.735 16.794 1 17.94 8 VAL B O 1
ATOM 1724 N N . SER B 2 9 ? -1.906 -5.236 16.104 1 17.74 9 SER B N 1
ATOM 1725 C CA . SER B 2 9 ? -1.534 -3.929 15.631 1 18.73 9 SER B CA 1
ATOM 1726 C C . SER B 2 9 ? -2.646 -2.912 15.732 1 18.91 9 SER B C 1
ATOM 1727 O O . SER B 2 9 ? -3.821 -3.272 15.717 1 20.3 9 SER B O 1
ATOM 1730 N N . VAL B 2 10 ? -2.242 -1.651 15.813 1 18.77 10 VAL B N 1
ATOM 1731 C CA . VAL B 2 10 ? -3.114 -0.478 15.858 1 20.8 10 VAL B CA 1
ATOM 1732 C C . VAL B 2 10 ? -2.474 0.6 14.99 1 21.22 10 VAL B C 1
ATOM 1733 O O . VAL B 2 10 ? -1.267 0.806 15.038 1 21.15 10 VAL B O 1
ATOM 1737 N N . SER B 2 11 ? -3.283 1.308 14.191 1 21.7 11 SER B N 1
ATOM 1738 C CA . SER B 2 11 ? -2.81 2.44 13.427 1 22.1 11 SER B CA 1
ATOM 1739 C C . SER B 2 11 ? -3.532 3.649 14.004 1 21.94 11 SER B C 1
ATOM 1740 O O . SER B 2 11 ? -4.711 3.556 14.349 1 24.04 11 SER B O 1
ATOM 1743 N N . VAL B 2 12 ? -2.83 4.752 14.121 1 19.9 12 VAL B N 1
ATOM 1744 C CA . VAL B 2 12 ? -3.428 5.988 14.613 1 19.05 12 VAL B CA 1
ATOM 1745 C C . VAL B 2 12 ? -2.804 7.127 13.84 1 19.38 12 VAL B C 1
ATOM 1746 O O . VAL B 2 12 ? -1.596 7.123 13.6 1 20.63 12 VAL B O 1
ATOM 1750 N N . ALA B 2 13 ? -3.616 8.095 13.389 1 18.82 13 ALA B N 1
ATOM 1751 C CA . ALA B 2 13 ? -3.082 9.207 12.636 1 19.32 13 ALA B CA 1
ATOM 1752 C C . ALA B 2 13 ? -2.606 10.325 13.556 1 18.88 13 ALA B C 1
ATOM 1753 O O . ALA B 2 13 ? -3.027 10.396 14.728 1 17 13 ALA B O 1
ATOM 1755 N N . LEU B 2 14 ? -1.747 11.234 13.061 1 19.47 14 LEU B N 1
ATOM 1756 C CA . LEU B 2 14 ? -1.284 12.373 13.846 1 19.85 14 LEU B CA 1
ATOM 1757 C C . LEU B 2 14 ? -2.451 13.165 14.433 1 19.98 14 LEU B C 1
ATOM 1758 O O . LEU B 2 14 ? -3.434 13.417 13.729 1 20.11 14 LEU B O 1
ATOM 1763 N N . GLY B 2 15 ? -2.342 13.506 15.699 1 18.18 15 GLY B N 1
ATOM 1764 C CA . GLY B 2 15 ? -3.347 14.261 16.436 1 17.28 15 GLY B CA 1
ATOM 1765 C C . GLY B 2 15 ? -4.554 13.461 16.873 1 15.68 15 GLY B C 1
ATOM 1766 O O . GLY B 2 15 ? -5.435 13.992 17.566 1 16.22 15 GLY B O 1
ATOM 1767 N N . GLN B 2 16 ? -4.589 12.168 16.531 1 14.71 16 GLN B N 1
ATOM 1768 C CA . GLN B 2 16 ? -5.736 11.348 16.788 1 14.64 16 GLN B CA 1
ATOM 1769 C C . GLN B 2 16 ? -5.623 10.454 18.021 1 14.26 16 GLN B C 1
ATOM 1770 O O . GLN B 2 16 ? -4.568 10.435 18.688 1 14.07 16 GLN B O 1
ATOM 1776 N N . THR B 2 17 ? -6.7 9.747 18.331 1 13.86 17 THR B N 1
ATOM 1777 C CA . THR B 2 17 ? -6.797 8.899 19.504 1 13.91 17 THR B CA 1
ATOM 1778 C C . THR B 2 17 ? -7.025 7.458 19.122 1 14.45 17 THR B C 1
ATOM 1779 O O . THR B 2 17 ? -7.824 7.165 18.215 1 15.68 17 THR B O 1
ATOM 1783 N N . ALA B 2 18 ? -6.302 6.535 19.777 1 14.42 18 ALA B N 1
ATOM 1784 C CA . ALA B 2 18 ? -6.523 5.116 19.6 1 14.8 18 ALA B CA 1
ATOM 1785 C C . ALA B 2 18 ? -6.322 4.408 20.932 1 13.88 18 ALA B C 1
ATOM 1786 O O . ALA B 2 18 ? -5.537 4.873 21.763 1 14.01 18 ALA B O 1
ATOM 1788 N N . THR B 2 19 ? -6.975 3.287 21.118 1 13.61 19 THR B N 1
ATOM 1789 C CA . THR B 2 19 ? -6.895 2.514 22.347 1 13.99 19 THR B CA 1
ATOM 1790 C C . THR B 2 19 ? -6.357 1.106 22.073 1 15.78 19 THR B C 1
ATOM 1791 O O . THR B 2 19 ? -6.79 0.453 21.117 1 17.59 19 THR B O 1
ATOM 1795 N N . ILE B 2 20 ? -5.423 0.645 22.913 1 13.92 20 ILE B N 1
ATOM 1796 C CA . ILE B 2 20 ? -4.855 -0.697 22.877 1 13.99 20 ILE B CA 1
ATOM 1797 C C . ILE B 2 20 ? -5.467 -1.449 24.041 1 13.92 20 ILE B C 1
ATOM 1798 O O . ILE B 2 20 ? -5.398 -0.972 25.166 1 14.55 20 ILE B O 1
ATOM 1803 N N . THR B 2 21 ? -6.049 -2.631 23.805 1 13.9 21 THR B N 1
ATOM 1804 C CA . THR B 2 21 ? -6.611 -3.43 24.88 1 14.15 21 THR B CA 1
ATOM 1805 C C . THR B 2 21 ? -5.667 -4.515 25.365 1 13.72 21 THR B C 1
ATOM 1806 O O . THR B 2 21 ? -4.748 -4.931 24.657 1 14.79 21 THR B O 1
ATOM 1810 N N . CYS B 2 22 ? -5.874 -4.94 26.588 1 13.72 22 CYS B N 1
ATOM 1811 C CA . CYS B 2 22 ? -5.114 -5.973 27.261 1 14.38 22 CYS B CA 1
ATOM 1812 C C . CYS B 2 22 ? -6.151 -6.79 28.028 1 15.1 22 CYS B C 1
ATOM 1813 O O . CYS B 2 22 ? -6.658 -6.344 29.064 1 16.07 22 CYS B O 1
ATOM 1816 N N . GLU B 2 23 ? -6.492 -7.963 27.517 1 15.32 23 GLU B N 1
ATOM 1817 C CA . GLU B 2 23 ? -7.561 -8.773 28.072 1 15.61 23 GLU B CA 1
ATOM 1818 C C . GLU B 2 23 ? -7.025 -9.893 28.927 1 15.47 23 GLU B C 1
ATOM 1819 O O . GLU B 2 23 ? -6.012 -10.505 28.584 1 16.66 23 GLU B O 1
ATOM 1825 N N . GLY B 2 24 ? -7.634 -10.132 30.064 1 15.66 24 GLY B N 1
ATOM 1826 C CA . GLY B 2 24 ? -7.243 -11.216 30.946 1 16.88 24 GLY B CA 1
ATOM 1827 C C . GLY B 2 24 ? -8.408 -11.556 31.829 1 17.68 24 GLY B C 1
ATOM 1828 O O . GLY B 2 24 ? -9.196 -10.676 32.19 1 17.17 24 GLY B O 1
ATOM 1829 N N . GLU B 2 25 ? -8.5 -12.809 32.254 1 18.03 25 GLU B N 1
ATOM 1830 C CA . GLU B 2 25 ? -9.581 -13.23 33.151 1 18.24 25 GLU B CA 1
ATOM 1831 C C . GLU B 2 25 ? -9.514 -12.455 34.457 1 17.5 25 GLU B C 1
ATOM 1832 O O . GLU B 2 25 ? -8.517 -12.482 35.159 1 18.08 25 GLU B O 1
ATOM 1838 N N . GLN B 2 26 ? -10.564 -11.673 34.731 1 16.98 26 GLN B N 1
ATOM 1839 C CA . GLN B 2 26 ? -10.626 -10.843 35.913 1 16.95 26 GLN B CA 1
ATOM 1840 C C . GLN B 2 26 ? -9.433 -9.92 36.078 1 15.55 26 GLN B C 1
ATOM 1841 O O . GLN B 2 26 ? -9.01 -9.638 37.194 1 14.91 26 GLN B O 1
ATOM 1847 N N . ILE B 2 27 ? -8.922 -9.416 34.933 1 15.06 27 ILE B N 1
ATOM 1848 C CA . ILE B 2 27 ? -7.788 -8.496 35.014 1 14.67 27 ILE B CA 1
ATOM 1849 C C . ILE B 2 27 ? -8.103 -7.236 35.82 1 14.55 27 ILE B C 1
ATOM 1850 O O . ILE B 2 27 ? -7.209 -6.632 36.39 1 14.1 27 ILE B O 1
ATOM 1855 N N . GLY B 2 28 ? -9.387 -6.885 35.925 1 14.85 28 GLY B N 1
ATOM 1856 C CA . GLY B 2 28 ? -9.807 -5.733 36.706 1 16.15 28 GLY B CA 1
ATOM 1857 C C . GLY B 2 28 ? -9.453 -5.841 38.174 1 15.06 28 GLY B C 1
ATOM 1858 O O . GLY B 2 28 ? -9.394 -4.821 38.866 1 15.52 28 GLY B O 1
ATOM 1859 N N . SER B 2 29 ? -9.177 -7.068 38.687 1 14.54 29 SER B N 1
ATOM 1860 C CA . SER B 2 29 ? -8.74 -7.258 40.068 1 15.13 29 SER B CA 1
ATOM 1861 C C . SER B 2 29 ? -7.231 -7.15 40.245 1 15.51 29 SER B C 1
ATOM 1862 O O . SER B 2 29 ? -6.767 -7.228 41.369 1 16.28 29 SER B O 1
ATOM 1865 N N . LYS B 2 30 ? -6.481 -6.95 39.138 1 14.84 30 LYS B N 1
ATOM 1866 C CA . LYS B 2 30 ? -5.034 -6.844 39.166 1 14.72 30 LYS B CA 1
ATOM 1867 C C . LYS B 2 30 ? -4.614 -5.452 38.772 1 14.74 30 LYS B C 1
ATOM 1868 O O . LYS B 2 30 ? -5.36 -4.759 38.075 1 16.77 30 LYS B O 1
ATOM 1874 N N . GLU B 2 31 ? -3.408 -5.07 39.143 1 13.44 31 GLU B N 1
ATOM 1875 C CA . GLU B 2 31 ? -2.843 -3.803 38.66 1 13.6 31 GLU B CA 1
ATOM 1876 C C . GLU B 2 31 ? -2.127 -4.052 37.32 1 12.84 31 GLU B C 1
ATOM 1877 O O . GLU B 2 31 ? -1.403 -5.052 37.186 1 13.96 31 GLU B O 1
ATOM 1883 N N . VAL B 2 32 ? -2.363 -3.203 36.335 1 11.69 32 VAL B N 1
ATOM 1884 C CA . VAL B 2 32 ? -1.789 -3.389 35.001 1 12.1 32 VAL B CA 1
ATOM 1885 C C . VAL B 2 32 ? -0.785 -2.305 34.715 1 12.37 32 VAL B C 1
ATOM 1886 O O . VAL B 2 32 ? -1.018 -1.124 34.984 1 12.87 32 VAL B O 1
ATOM 1890 N N . HIS B 2 33 ? 0.346 -2.693 34.141 1 11.48 33 HIS B N 1
ATOM 1891 C CA . HIS B 2 33 ? 1.426 -1.766 33.839 1 11.26 33 HIS B CA 1
ATOM 1892 C C . HIS B 2 33 ? 1.739 -1.872 32.357 1 10.81 33 HIS B C 1
ATOM 1893 O O . HIS B 2 33 ? 1.458 -2.902 31.733 1 12.28 33 HIS B O 1
ATOM 1900 N N . TRP B 2 34 ? 2.235 -0.784 31.773 1 11.11 34 TRP B N 1
ATOM 1901 C CA . TRP B 2 34 ? 2.476 -0.721 30.328 1 10.87 34 TRP B CA 1
ATOM 1902 C C . TRP B 2 34 ? 3.866 -0.225 29.985 1 10.83 34 TRP B C 1
ATOM 1903 O O . TRP B 2 34 ? 4.387 0.674 30.635 1 11.48 34 TRP B O 1
ATOM 1914 N N . TYR B 2 35 ? 4.419 -0.775 28.899 1 11.28 35 TYR B N 1
ATOM 1915 C CA . TYR B 2 35 ? 5.74 -0.404 28.398 1 11.31 35 TYR B CA 1
ATOM 1916 C C . TYR B 2 35 ? 5.653 -0.054 26.926 1 11.93 35 TYR B C 1
ATOM 1917 O O . TYR B 2 35 ? 4.917 -0.696 26.186 1 12.28 35 TYR B O 1
ATOM 1926 N N . HIS B 2 36 ? 6.46 0.914 26.514 1 12.03 36 HIS B N 1
ATOM 1927 C CA . HIS B 2 36 ? 6.574 1.331 25.121 1 12.45 36 HIS B CA 1
ATOM 1928 C C . HIS B 2 36 ? 8 1.042 24.692 1 12.76 36 HIS B C 1
ATOM 1929 O O . HIS B 2 36 ? 8.949 1.509 25.33 1 13.4 36 HIS B O 1
ATOM 1936 N N . GLN B 2 37 ? 8.144 0.289 23.61 1 13.36 37 GLN B N 1
ATOM 1937 C CA . GLN B 2 37 ? 9.442 -0.019 23.045 1 13.9 37 GLN B CA 1
ATOM 1938 C C . GLN B 2 37 ? 9.51 0.593 21.644 1 14.96 37 GLN B C 1
ATOM 1939 O O . GLN B 2 37 ? 8.817 0.146 20.735 1 15 37 GLN B O 1
ATOM 1945 N N . ARG B 2 38 ? 10.32 1.628 21.514 1 16.63 38 ARG B N 1
ATOM 1946 C CA . ARG B 2 38 ? 10.54 2.249 20.208 1 19.52 38 ARG B CA 1
ATOM 1947 C C . ARG B 2 38 ? 11.47 1.368 19.405 1 23.52 38 ARG B C 1
ATOM 1948 O O . ARG B 2 38 ? 12.265 0.611 19.963 1 23.63 38 ARG B O 1
ATOM 1956 N N . PRO B 2 39 ? 11.403 1.48 18.055 1 26.86 39 PRO B N 1
ATOM 1957 C CA . PRO B 2 39 ? 12.284 0.663 17.215 1 28.69 39 PRO B CA 1
ATOM 1958 C C . PRO B 2 39 ? 13.766 0.773 17.566 1 29.58 39 PRO B C 1
ATOM 1959 O O . PRO B 2 39 ? 14.296 1.873 17.714 1 30.4 39 PRO B O 1
ATOM 1963 N N . GLY B 2 40 ? 14.387 -0.379 17.76 1 29.61 40 GLY B N 1
ATOM 1964 C CA . GLY B 2 40 ? 15.796 -0.504 18.109 1 29.95 40 GLY B CA 1
ATOM 1965 C C . GLY B 2 40 ? 16.166 -0.008 19.489 1 29.74 40 GLY B C 1
ATOM 1966 O O . GLY B 2 40 ? 17.342 0.224 19.778 1 30.7 40 GLY B O 1
ATOM 1967 N N . GLN B 2 41 ? 15.163 0.149 20.377 1 27.34 41 GLN B N 1
ATOM 1968 C CA . GLN B 2 41 ? 15.414 0.643 21.734 1 25.61 41 GLN B CA 1
ATOM 1969 C C . GLN B 2 41 ? 14.931 -0.342 22.812 1 23.27 41 GLN B C 1
ATOM 1970 O O . GLN B 2 41 ? 14.205 -1.273 22.496 1 23.63 41 GLN B O 1
ATOM 1976 N N . ALA B 2 42 ? 15.304 -0.116 24.065 1 21.19 42 ALA B N 1
ATOM 1977 C CA . ALA B 2 42 ? 14.834 -0.94 25.177 1 20.4 42 ALA B CA 1
ATOM 1978 C C . ALA B 2 42 ? 13.418 -0.444 25.581 1 17.78 42 ALA B C 1
ATOM 1979 O O . ALA B 2 42 ? 13.111 0.74 25.398 1 18.38 42 ALA B O 1
ATOM 1981 N N . PRO B 2 43 ? 12.576 -1.298 26.178 1 16.11 43 PRO B N 1
ATOM 1982 C CA . PRO B 2 43 ? 11.26 -0.817 26.648 1 15.08 43 PRO B CA 1
ATOM 1983 C C . PRO B 2 43 ? 11.407 0.262 27.709 1 15.53 43 PRO B C 1
ATOM 1984 O O . PRO B 2 43 ? 12.397 0.305 28.477 1 16.8 43 PRO B O 1
ATOM 1988 N N . ILE B 2 44 ? 10.404 1.127 27.787 1 13.56 44 ILE B N 1
ATOM 1989 C CA . ILE B 2 44 ? 10.312 2.157 28.809 1 13.83 44 ILE B CA 1
ATOM 1990 C C . ILE B 2 44 ? 8.927 2.034 29.462 1 13.05 44 ILE B C 1
ATOM 1991 O O . ILE B 2 44 ? 7.926 1.83 28.756 1 13.79 44 ILE B O 1
ATOM 1996 N N . LEU B 2 45 ? 8.859 2.185 30.765 1 12.6 45 LEU B N 1
ATOM 1997 C CA . LEU B 2 45 ? 7.58 2.189 31.466 1 12.58 45 LEU B CA 1
ATOM 1998 C C . LEU B 2 45 ? 6.811 3.46 31.074 1 13.29 45 LEU B C 1
ATOM 1999 O O . LEU B 2 45 ? 7.369 4.566 31.104 1 13.25 45 LEU B O 1
ATOM 2004 N N . VAL B 2 46 ? 5.546 3.309 30.694 1 12.15 46 VAL B N 1
ATOM 2005 C CA . VAL B 2 46 ? 4.717 4.471 30.341 1 11.95 46 VAL B CA 1
ATOM 2006 C C . VAL B 2 46 ? 3.447 4.576 31.187 1 12 46 VAL B C 1
ATOM 2007 O O . VAL B 2 46 ? 2.781 5.618 31.149 1 12.3 46 VAL B O 1
ATOM 2011 N N . MET B 2 47 ? 3.095 3.528 31.949 1 11.78 47 MET B N 1
ATOM 2012 C CA . MET B 2 47 ? 1.874 3.587 32.759 1 11.38 47 MET B CA 1
ATOM 2013 C C . MET B 2 47 ? 2.016 2.506 33.801 1 12.04 47 MET B C 1
ATOM 2014 O O . MET B 2 47 ? 2.517 1.429 33.485 1 11.85 47 MET B O 1
ATOM 2019 N N . PHE B 2 48 ? 1.619 2.774 35.039 1 12.24 48 PHE B N 1
ATOM 2020 C CA . PHE B 2 48 ? 1.704 1.757 36.08 1 12.88 48 PHE B CA 1
ATOM 2021 C C . PHE B 2 48 ? 0.486 1.831 36.971 1 13.6 48 PHE B C 1
ATOM 2022 O O . PHE B 2 48 ? -0.206 2.872 37.055 1 13.07 48 PHE B O 1
ATOM 2030 N N . ARG B 2 49 ? 0.161 0.703 37.625 1 13 49 ARG B N 1
ATOM 2031 C CA . ARG B 2 49 ? -1.011 0.619 38.506 1 12.86 49 ARG B CA 1
ATOM 2032 C C . ARG B 2 49 ? -2.274 1.125 37.795 1 13.25 49 ARG B C 1
ATOM 2033 O O . ARG B 2 49 ? -3.019 1.984 38.311 1 14.11 49 ARG B O 1
ATOM 2041 N N . ASP B 2 50 ? -2.467 0.614 36.578 1 12.79 50 ASP B N 1
ATOM 2042 C CA . ASP B 2 50 ? -3.589 0.866 35.67 1 13.07 50 ASP B CA 1
ATOM 2043 C C . ASP B 2 50 ? -3.566 2.209 34.965 1 13.46 50 ASP B C 1
ATOM 2044 O O . ASP B 2 50 ? -3.813 2.285 33.773 1 13.73 50 ASP B O 1
ATOM 2049 N N . ALA B 2 51 ? -3.295 3.282 35.707 1 13.15 51 ALA B N 1
ATOM 2050 C CA . ALA B 2 51 ? -3.607 4.616 35.248 1 13.2 51 ALA B CA 1
ATOM 2051 C C . ALA B 2 51 ? -2.652 5.683 35.667 1 12.82 51 ALA B C 1
ATOM 2052 O O . ALA B 2 51 ? -2.946 6.86 35.383 1 13.28 51 ALA B O 1
ATOM 2054 N N . ARG B 2 52 ? -1.534 5.329 36.301 1 11.65 52 ARG B N 1
ATOM 2055 C CA . ARG B 2 52 ? -0.596 6.343 36.77 1 12.26 52 ARG B CA 1
ATOM 2056 C C . ARG B 2 52 ? 0.558 6.482 35.815 1 13.08 52 ARG B C 1
ATOM 2057 O O . ARG B 2 52 ? 1.145 5.507 35.381 1 13.09 52 ARG B O 1
ATOM 2065 N N . ARG B 2 53 ? 0.915 7.72 35.498 1 13.27 53 ARG B N 1
ATOM 2066 C CA . ARG B 2 53 ? 2.036 7.957 34.601 1 13.58 53 ARG B CA 1
ATOM 2067 C C . ARG B 2 53 ? 3.327 8.204 35.33 1 15.01 53 ARG B C 1
ATOM 2068 O O . ARG B 2 53 ? 3.35 8.993 36.278 1 15.84 53 ARG B O 1
ATOM 2076 N N . PRO B 2 54 ? 4.416 7.594 34.867 1 14.69 54 PRO B N 1
ATOM 2077 C CA . PRO B 2 54 ? 5.725 7.872 35.466 1 15.71 54 PRO B CA 1
ATOM 2078 C C . PRO B 2 54 ? 6.266 9.194 34.889 1 15.4 54 PRO B C 1
ATOM 2079 O O . PRO B 2 54 ? 5.647 9.868 34.04 1 14.93 54 PRO B O 1
ATOM 2083 N N . SER B 2 55 ? 7.449 9.587 35.346 1 15.19 55 SER B N 1
ATOM 2084 C CA . SER B 2 55 ? 8.066 10.845 34.929 1 14.99 55 SER B CA 1
ATOM 2085 C C . SER B 2 55 ? 8.191 10.996 33.424 1 15.16 55 SER B C 1
ATOM 2086 O O . SER B 2 55 ? 8.552 10.036 32.732 1 16.82 55 SER B O 1
ATOM 2089 N N . GLY B 2 56 ? 7.834 12.16 32.909 1 14.05 56 GLY B N 1
ATOM 2090 C CA . GLY B 2 56 ? 8.006 12.5 31.508 1 14.56 56 GLY B CA 1
ATOM 2091 C C . GLY B 2 56 ? 6.911 12.065 30.558 1 15.92 56 GLY B C 1
ATOM 2092 O O . GLY B 2 56 ? 6.971 12.428 29.389 1 18.73 56 GLY B O 1
ATOM 2093 N N . ILE B 2 57 ? 5.903 11.33 31.013 1 14.52 57 ILE B N 1
ATOM 2094 C CA . ILE B 2 57 ? 4.839 10.842 30.137 1 14.36 57 ILE B CA 1
ATOM 2095 C C . ILE B 2 57 ? 3.699 11.871 30.14 1 13.94 57 ILE B C 1
ATOM 2096 O O . ILE B 2 57 ? 3.174 12.234 31.192 1 14.11 57 ILE B O 1
ATOM 2101 N N . PRO B 2 58 ? 3.304 12.36 28.948 1 14.22 58 PRO B N 1
ATOM 2102 C CA . PRO B 2 58 ? 2.282 13.414 28.89 1 13.77 58 PRO B CA 1
ATOM 2103 C C . PRO B 2 58 ? 0.881 12.912 29.238 1 12.87 58 PRO B C 1
ATOM 2104 O O . PRO B 2 58 ? 0.597 11.717 29.068 1 13.6 58 PRO B O 1
ATOM 2108 N N . GLU B 2 59 ? 0.024 13.821 29.678 1 12.38 59 GLU B N 1
ATOM 2109 C CA . GLU B 2 59 ? -1.327 13.46 30.096 1 12.82 59 GLU B CA 1
ATOM 2110 C C . GLU B 2 59 ? -2.174 12.923 28.943 1 13.27 59 GLU B C 1
ATOM 2111 O O . GLU B 2 59 ? -3.178 12.244 29.203 1 13.6 59 GLU B O 1
ATOM 2117 N N . ARG B 2 60 ? -1.778 13.177 27.687 1 13.07 60 ARG B N 1
ATOM 2118 C CA . ARG B 2 60 ? -2.528 12.644 26.542 1 12.97 60 ARG B CA 1
ATOM 2119 C C . ARG B 2 60 ? -2.467 11.114 26.473 1 12.88 60 ARG B C 1
ATOM 2120 O O . ARG B 2 60 ? -3.212 10.531 25.679 1 13.42 60 ARG B O 1
ATOM 2128 N N . LEU B 2 61 ? -1.616 10.45 27.26 1 12.78 61 LEU B N 1
ATOM 2129 C CA . LEU B 2 61 ? -1.623 8.988 27.369 1 12.63 61 LEU B CA 1
ATOM 2130 C C . LEU B 2 61 ? -2.386 8.662 28.647 1 12.57 61 LEU B C 1
ATOM 2131 O O . LEU B 2 61 ? -2.08 9.222 29.716 1 13.47 61 LEU B O 1
ATOM 2136 N N . SER B 2 62 ? -3.398 7.783 28.53 1 12.08 62 SER B N 1
ATOM 2137 C CA . SER B 2 62 ? -4.167 7.401 29.708 1 12.02 62 SER B CA 1
ATOM 2138 C C . SER B 2 62 ? -4.375 5.9 29.796 1 12.32 62 SER B C 1
ATOM 2139 O O . SER B 2 62 ? -4.272 5.221 28.779 1 13.22 62 SER B O 1
ATOM 2142 N N . GLY B 2 63 ? -4.649 5.403 30.987 1 12.48 63 GLY B N 1
ATOM 2143 C CA . GLY B 2 63 ? -4.877 3.978 31.16 1 13.34 63 GLY B CA 1
ATOM 2144 C C . GLY B 2 63 ? -6.13 3.707 31.958 1 13.71 63 GLY B C 1
ATOM 2145 O O . GLY B 2 63 ? -6.554 4.552 32.755 1 15.01 63 GLY B O 1
ATOM 2146 N N . SER B 2 64 ? -6.721 2.538 31.76 1 13.32 64 SER B N 1
ATOM 2147 C CA A SER B 2 64 ? -7.881 2.142 32.544 0.5 13.9 64 SER B CA 1
ATOM 2148 C CA B SER B 2 64 ? -7.941 2.133 32.446 0.5 14.3 64 SER B CA 1
ATOM 2149 C C . SER B 2 64 ? -7.922 0.627 32.67 1 14.25 64 SER B C 1
ATOM 2150 O O . SER B 2 64 ? -7.214 -0.091 31.953 1 13.43 64 SER B O 1
ATOM 2155 N N . ASN B 2 65 ? -8.703 0.136 33.629 1 14.34 65 ASN B N 1
ATOM 2156 C CA . ASN B 2 65 ? -8.79 -1.303 33.856 1 14.51 65 ASN B CA 1
ATOM 2157 C C . ASN B 2 65 ? -10.105 -1.624 34.518 1 15.7 65 ASN B C 1
ATOM 2158 O O . ASN B 2 65 ? -10.369 -1.064 35.574 1 17.05 65 ASN B O 1
ATOM 2163 N N . SER B 2 66 ? -10.885 -2.517 33.908 1 16.35 66 SER B N 1
ATOM 2164 C CA A SER B 2 66 ? -12.196 -2.896 34.434 0.5 17.59 66 SER B CA 1
ATOM 2165 C CA B SER B 2 66 ? -12.158 -2.927 34.485 0.5 17.69 66 SER B CA 1
ATOM 2166 C C . SER B 2 66 ? -12.561 -4.281 33.931 1 18.11 66 SER B C 1
ATOM 2167 O O . SER B 2 66 ? -12.344 -4.578 32.752 1 19.91 66 SER B O 1
ATOM 2172 N N . GLY B 2 67 ? -13.165 -5.096 34.794 1 16.57 67 GLY B N 1
ATOM 2173 C CA . GLY B 2 67 ? -13.651 -6.402 34.373 1 16.97 67 GLY B CA 1
ATOM 2174 C C . GLY B 2 67 ? -12.579 -7.306 33.83 1 16.14 67 GLY B C 1
ATOM 2175 O O . GLY B 2 67 ? -11.705 -7.725 34.573 1 16.73 67 GLY B O 1
ATOM 2176 N N . ASN B 2 68 ? -12.695 -7.658 32.555 1 15.51 68 ASN B N 1
ATOM 2177 C CA . ASN B 2 68 ? -11.702 -8.52 31.901 1 16.55 68 ASN B CA 1
ATOM 2178 C C . ASN B 2 68 ? -10.878 -7.74 30.858 1 17.05 68 ASN B C 1
ATOM 2179 O O . ASN B 2 68 ? -10.168 -8.368 30.069 1 17.18 68 ASN B O 1
ATOM 2184 N N . THR B 2 69 ? -10.912 -6.392 30.877 1 16.53 69 THR B N 1
ATOM 2185 C CA . THR B 2 69 ? -10.176 -5.615 29.889 1 16.87 69 THR B CA 1
ATOM 2186 C C . THR B 2 69 ? -9.505 -4.398 30.467 1 16.19 69 THR B C 1
ATOM 2187 O O . THR B 2 69 ? -10.162 -3.509 31.026 1 17.4 69 THR B O 1
ATOM 2191 N N . ALA B 2 70 ? -8.192 -4.319 30.273 1 14.75 70 ALA B N 1
ATOM 2192 C CA . ALA B 2 70 ? -7.431 -3.123 30.606 1 14.24 70 ALA B CA 1
ATOM 2193 C C . ALA B 2 70 ? -7.129 -2.424 29.271 1 13.98 70 ALA B C 1
ATOM 2194 O O . ALA B 2 70 ? -7.163 -3.054 28.211 1 14.59 70 ALA B O 1
ATOM 2196 N N . SER B 2 71 ? -6.864 -1.125 29.314 1 12.75 71 SER B N 1
ATOM 2197 C CA A SER B 2 71 ? -6.572 -0.41 28.085 0.5 13.42 71 SER B CA 1
ATOM 2198 C CA B SER B 2 71 ? -6.689 -0.341 28.1 0.5 13.75 71 SER B CA 1
ATOM 2199 C C . SER B 2 71 ? -5.655 0.745 28.266 1 13.23 71 SER B C 1
ATOM 2200 O O . SER B 2 71 ? -5.547 1.314 29.363 1 13.65 71 SER B O 1
ATOM 2205 N N . LEU B 2 72 ? -4.953 1.061 27.187 1 11.86 72 LEU B N 1
ATOM 2206 C CA . LEU B 2 72 ? -4.044 2.187 27.127 1 11.91 72 LEU B CA 1
ATOM 2207 C C . LEU B 2 72 ? -4.51 3.05 25.947 1 11.97 72 LEU B C 1
ATOM 2208 O O . LEU B 2 72 ? -4.606 2.537 24.822 1 13.06 72 LEU B O 1
ATOM 2213 N N . THR B 2 73 ? -4.787 4.326 26.179 1 11.55 73 THR B N 1
ATOM 2214 C CA . THR B 2 73 ? -5.258 5.212 25.131 1 12.56 73 THR B CA 1
ATOM 2215 C C . THR B 2 73 ? -4.234 6.272 24.821 1 12.48 73 THR B C 1
ATOM 2216 O O . THR B 2 73 ? -3.799 7.009 25.705 1 12.48 73 THR B O 1
ATOM 2220 N N . ILE B 2 74 ? -3.827 6.336 23.568 1 12.6 74 ILE B N 1
ATOM 2221 C CA . ILE B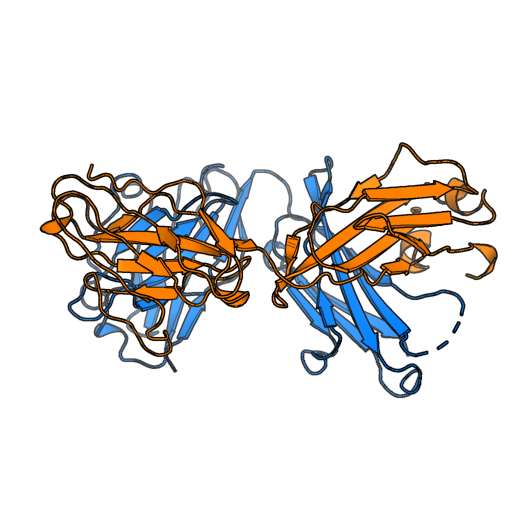 2 74 ? -2.94 7.365 23.088 1 13.28 74 ILE B CA 1
ATOM 2222 C C . ILE B 2 74 ? -3.812 8.42 22.427 1 13.8 74 ILE B C 1
ATOM 2223 O O . ILE B 2 74 ? -4.532 8.099 21.479 1 15.07 74 ILE B O 1
ATOM 2228 N N . SER B 2 75 ? -3.824 9.625 22.939 1 12.61 75 SER B N 1
ATOM 2229 C CA . SER B 2 75 ? -4.534 10.731 22.271 1 13.52 75 SER B CA 1
ATOM 2230 C C . SER B 2 75 ? -3.512 11.759 21.807 1 13.6 75 SER B C 1
ATOM 2231 O O . SER B 2 75 ? -2.347 11.73 22.221 1 13.92 75 SER B O 1
ATOM 2234 N N . GLY B 2 76 ? -3.912 12.653 20.887 1 14.11 76 GLY B N 1
ATOM 2235 C CA . GLY B 2 76 ? -2.998 13.65 20.331 1 15.56 76 GLY B CA 1
ATOM 2236 C C . GLY B 2 76 ? -1.766 12.988 19.745 1 14.87 76 GLY B C 1
ATOM 2237 O O . GLY B 2 76 ? -0.655 13.446 19.987 1 16.15 76 GLY B O 1
ATOM 2238 N N . ALA B 2 77 ? -1.946 11.879 19.036 1 14.69 77 ALA B N 1
ATOM 2239 C CA . ALA B 2 77 ? -0.796 11.068 18.604 1 15.45 77 ALA B CA 1
ATOM 2240 C C . ALA B 2 77 ? 0.307 11.832 17.906 1 16.7 77 ALA B C 1
ATOM 2241 O O . ALA B 2 77 ? 0.042 12.72 17.087 1 17.11 77 ALA B O 1
ATOM 2243 N N . GLU B 2 78 ? 1.543 11.539 18.29 1 16.59 78 GLU B N 1
ATOM 2244 C CA . GLU B 2 78 ? 2.742 12.165 17.738 1 16.94 78 GLU B CA 1
ATOM 2245 C C . GLU B 2 78 ? 3.574 11.063 17.117 1 17.99 78 GLU B C 1
ATOM 2246 O O . GLU B 2 78 ? 3.445 9.862 17.434 1 17.66 78 GLU B O 1
ATOM 2252 N N . ALA B 2 79 ? 4.496 11.478 16.232 1 18.6 79 ALA B N 1
ATOM 2253 C CA . ALA B 2 79 ? 5.346 10.53 15.543 1 18.71 79 ALA B CA 1
ATOM 2254 C C . ALA B 2 79 ? 6.12 9.606 16.481 1 17.7 79 ALA B C 1
ATOM 2255 O O . ALA B 2 79 ? 6.168 8.404 16.232 1 17.74 79 ALA B O 1
ATOM 2257 N N . GLY B 2 80 ? 6.605 10.173 17.572 1 17.44 80 GLY B N 1
ATOM 2258 C CA . GLY B 2 80 ? 7.369 9.41 18.557 1 18.17 80 GLY B CA 1
ATOM 2259 C C . GLY B 2 80 ? 6.575 8.364 19.309 1 18.18 80 GLY B C 1
ATOM 2260 O O . GLY B 2 80 ? 7.175 7.592 20.062 1 18.11 80 GLY B O 1
ATOM 2261 N N . ASP B 2 81 ? 5.242 8.332 19.166 1 16.29 81 ASP B N 1
ATOM 2262 C CA . ASP B 2 81 ? 4.451 7.294 19.836 1 15.57 81 ASP B CA 1
ATOM 2263 C C . ASP B 2 81 ? 4.537 5.952 19.151 1 15.61 81 ASP B C 1
ATOM 2264 O O . ASP B 2 81 ? 4.072 4.959 19.697 1 15.56 81 ASP B O 1
ATOM 2269 N N . GLU B 2 82 ? 5.073 5.899 17.903 1 15.74 82 GLU B N 1
ATOM 2270 C CA . GLU B 2 82 ? 5.175 4.653 17.181 1 16.04 82 GLU B CA 1
ATOM 2271 C C . GLU B 2 82 ? 6.07 3.662 17.968 1 15.31 82 GLU B C 1
ATOM 2272 O O . GLU B 2 82 ? 7.055 4.075 18.612 1 16.52 82 GLU B O 1
ATOM 2278 N N . GLY B 2 83 ? 5.72 2.401 17.855 1 14.81 83 GLY B N 1
ATOM 2279 C CA . GLY B 2 83 ? 6.474 1.341 18.522 1 15.71 83 GLY B CA 1
ATOM 2280 C C . GLY B 2 83 ? 5.576 0.266 19.061 1 15.6 83 GLY B C 1
ATOM 2281 O O . GLY B 2 83 ? 4.38 0.203 18.737 1 16.33 83 GLY B O 1
ATOM 2282 N N . ASP B 2 84 ? 6.151 -0.623 19.856 1 14.52 84 ASP B N 1
ATOM 2283 C CA . ASP B 2 84 ? 5.415 -1.727 20.409 1 14.29 84 ASP B CA 1
ATOM 2284 C C . ASP B 2 84 ? 5.061 -1.467 21.852 1 13.83 84 ASP B C 1
ATOM 2285 O O . ASP B 2 84 ? 5.906 -1.017 22.624 1 14.55 84 ASP B O 1
ATOM 2290 N N . TYR B 2 85 ? 3.812 -1.76 22.2 1 13.29 85 TYR B N 1
ATOM 2291 C CA . TYR B 2 85 ? 3.343 -1.529 23.551 1 12.49 85 TYR B CA 1
ATOM 2292 C C . TYR B 2 85 ? 3.005 -2.838 24.189 1 12.79 85 TYR B C 1
ATOM 2293 O O . TYR B 2 85 ? 2.335 -3.666 23.59 1 13.05 85 TYR B O 1
ATOM 2302 N N . TYR B 2 86 ? 3.481 -3.051 25.424 1 12.16 86 TYR B N 1
ATOM 2303 C CA . TYR B 2 86 ? 3.247 -4.286 26.145 1 12.14 86 TYR B CA 1
ATOM 2304 C C . TYR B 2 86 ? 2.55 -4.018 27.455 1 11.87 86 TYR B C 1
ATOM 2305 O O . TYR B 2 86 ? 2.982 -3.153 28.198 1 12.31 86 TYR B O 1
ATOM 2314 N N . CYS B 2 87 ? 1.515 -4.791 27.761 1 11.98 87 CYS B N 1
ATOM 2315 C CA . CYS B 2 87 ? 0.91 -4.754 29.078 1 11.8 87 CYS B CA 1
ATOM 2316 C C . CYS B 2 87 ? 1.536 -5.837 29.948 1 12.38 87 CYS B C 1
ATOM 2317 O O . CYS B 2 87 ? 2.158 -6.785 29.452 1 12.87 87 CYS B O 1
ATOM 2320 N N . GLN B 2 88 ? 1.396 -5.681 31.273 1 11.59 88 GLN B N 1
ATOM 2321 C CA . GLN B 2 88 ? 2.039 -6.587 32.199 1 11.29 88 GLN B CA 1
ATOM 2322 C C . GLN B 2 88 ? 1.276 -6.609 33.501 1 11.81 88 GLN B C 1
ATOM 2323 O O . GLN B 2 88 ? 0.797 -5.565 33.96 1 11.76 88 GLN B O 1
ATOM 2329 N N . VAL B 2 89 ? 1.212 -7.786 34.136 1 12.16 89 VAL B N 1
ATOM 2330 C CA . VAL B 2 89 ? 0.675 -7.908 35.496 1 13.05 89 VAL B CA 1
ATOM 2331 C C . VAL B 2 89 ? 1.638 -8.755 36.331 1 14.92 89 VAL B C 1
ATOM 2332 O O . VAL B 2 89 ? 2.579 -9.361 35.811 1 15.27 89 VAL B O 1
ATOM 2336 N N . TRP B 2 90 ? 1.423 -8.746 37.641 1 16.1 90 TRP B N 1
ATOM 2337 C CA . TRP B 2 90 ? 2.042 -9.653 38.594 1 19.9 90 TRP B CA 1
ATOM 2338 C C . TRP B 2 90 ? 0.901 -10.539 39.035 1 22.08 90 TRP B C 1
ATOM 2339 O O . TRP B 2 90 ? -0.148 -10.047 39.458 1 24.08 90 TRP B O 1
ATOM 2350 N N . ASP B 2 91 ? 1.096 -11.83 38.957 1 21.62 91 ASP B N 1
ATOM 2351 C CA . ASP B 2 91 ? 0.119 -12.797 39.419 1 22.37 91 ASP B CA 1
ATOM 2352 C C . ASP B 2 91 ? 0.798 -13.578 40.552 1 23.76 91 ASP B C 1
ATOM 2353 O O . ASP B 2 91 ? 1.987 -13.864 40.47 1 23.29 91 ASP B O 1
ATOM 2358 N N . SER B 2 92 ? 0.087 -13.853 41.65 1 24.75 92 SER B N 1
ATOM 2359 C CA . SER B 2 92 ? 0.694 -14.529 42.806 1 26.29 92 SER B CA 1
ATOM 2360 C C . SER B 2 92 ? 1.212 -15.941 42.511 1 26.53 92 SER B C 1
ATOM 2361 O O . SER B 2 92 ? 2.077 -16.434 43.235 1 27.4 92 SER B O 1
ATOM 2364 N N . SER B 2 93 ? 0.729 -16.559 41.434 1 26.02 93 SER B N 1
ATOM 2365 C CA . SER B 2 93 ? 1.141 -17.899 41.037 1 26.31 93 SER B CA 1
ATOM 2366 C C . SER B 2 93 ? 1.956 -17.927 39.73 1 25.63 93 SER B C 1
ATOM 2367 O O . SER B 2 93 ? 2.889 -18.72 39.607 1 26.68 93 SER B O 1
ATOM 2370 N N . SER B 2 94 ? 1.603 -17.08 38.756 1 23.47 94 SER B N 1
ATOM 2371 C CA . SER B 2 94 ? 2.339 -17.021 37.487 1 22.73 94 SER B CA 1
ATOM 2372 C C . SER B 2 94 ? 3.458 -15.97 37.478 1 20.83 94 SER B C 1
ATOM 2373 O O . SER B 2 94 ? 4.225 -15.926 36.511 1 21.04 94 SER B O 1
ATOM 2376 N N . TYR B 2 95 ? 3.538 -15.129 38.506 1 19.78 95 TYR B N 1
ATOM 2377 C CA . TYR B 2 95 ? 4.543 -14.074 38.65 1 19.58 95 TYR B CA 1
ATOM 2378 C C . TYR B 2 95 ? 4.378 -13.026 37.56 1 17.53 95 TYR B C 1
ATOM 2379 O O . TYR B 2 95 ? 3.245 -12.627 37.29 1 17.5 95 TYR B O 1
ATOM 2388 N N . THR B 2 96 ? 5.457 -12.566 36.928 1 15.9 96 THR B N 1
ATOM 2389 C CA . THR B 2 96 ? 5.344 -11.486 35.948 1 15.7 96 THR B CA 1
ATOM 2390 C C . THR B 2 96 ? 4.892 -12.043 34.63 1 15.88 96 THR B C 1
ATOM 2391 O O . THR B 2 96 ? 5.542 -12.943 34.06 1 17.28 96 THR B O 1
ATOM 2395 N N . VAL B 2 97 ? 3.796 -11.502 34.099 1 14.8 97 VAL B N 1
ATOM 2396 C CA . VAL B 2 97 ? 3.227 -11.933 32.837 1 14.38 97 VAL B CA 1
ATOM 2397 C C . VAL B 2 97 ? 3.138 -10.747 31.89 1 14.44 97 VAL B C 1
ATOM 2398 O O . VAL B 2 97 ? 2.645 -9.698 32.305 1 14.53 97 VAL B O 1
ATOM 2402 N N . PHE B 2 98 ? 3.568 -10.895 30.628 1 13.86 98 PHE B N 1
ATOM 2403 C CA . PHE B 2 98 ? 3.432 -9.853 29.637 1 13.6 98 PHE B CA 1
ATOM 2404 C C . PHE B 2 98 ? 2.419 -10.244 28.581 1 14.54 98 PHE B C 1
ATOM 2405 O O . PHE B 2 98 ? 2.308 -11.425 28.228 1 15.59 98 PHE B O 1
ATOM 2413 N N . GLY B 2 99 ? 1.726 -9.246 28.042 1 13.77 99 GLY B N 1
ATOM 2414 C CA . GLY B 2 99 ? 0.939 -9.463 26.846 1 14.3 99 GLY B CA 1
ATOM 2415 C C . GLY B 2 99 ? 1.888 -9.647 25.66 1 14.71 99 GLY B C 1
ATOM 2416 O O . GLY B 2 99 ? 3.111 -9.402 25.769 1 14.76 99 GLY B O 1
ATOM 2417 N N . GLY B 2 100 ? 1.337 -10.067 24.533 1 14.56 100 GLY B N 1
ATOM 2418 C CA . GLY B 2 100 ? 2.17 -10.326 23.356 1 15.51 100 GLY B CA 1
ATOM 2419 C C . GLY B 2 100 ? 2.67 -9.102 22.612 1 15.84 100 GLY B C 1
ATOM 2420 O O . GLY B 2 100 ? 3.508 -9.206 21.712 1 16.53 100 GLY B O 1
ATOM 2421 N N . GLY B 2 101 ? 2.17 -7.935 22.99 1 14.51 101 GLY B N 1
ATOM 2422 C CA . GLY B 2 101 ? 2.552 -6.69 22.366 1 14.99 101 GLY B CA 1
ATOM 2423 C C . GLY B 2 101 ? 1.621 -6.249 21.261 1 14.9 101 GLY B C 1
ATOM 2424 O O . GLY B 2 101 ? 1.016 -7.08 20.558 1 16.77 101 GLY B O 1
ATOM 2425 N N . THR B 2 102 ? 1.528 -4.936 21.093 1 14.29 102 THR B N 1
ATOM 2426 C CA . THR B 2 102 ? 0.766 -4.35 20.006 1 14.78 102 THR B CA 1
ATOM 2427 C C . THR B 2 102 ? 1.672 -3.413 19.263 1 15.33 102 THR B C 1
ATOM 2428 O O . THR B 2 102 ? 2.285 -2.537 19.867 1 14.26 102 THR B O 1
ATOM 2432 N N . LYS B 2 103 ? 1.744 -3.564 17.93 1 15.39 103 LYS B N 1
ATOM 2433 C CA A LYS B 2 103 ? 2.534 -2.677 17.115 0.5 15.63 103 LYS B CA 1
ATOM 2434 C CA B LYS B 2 103 ? 2.541 -2.67 17.11 0.5 15.63 103 LYS B CA 1
ATOM 2435 C C . LYS B 2 103 ? 1.688 -1.473 16.739 1 15.58 103 LYS B C 1
ATOM 2436 O O . LYS B 2 103 ? 0.644 -1.639 16.086 1 16.68 103 LYS B O 1
ATOM 2447 N N . VAL B 2 104 ? 2.122 -0.289 17.151 1 15.31 104 VAL B N 1
ATOM 2448 C CA . VAL B 2 104 ? 1.441 0.972 16.881 1 15.98 104 VAL B CA 1
ATOM 2449 C C . VAL B 2 104 ? 2.191 1.731 15.791 1 17.56 104 VAL B C 1
ATOM 2450 O O . VAL B 2 104 ? 3.36 2.039 15.936 1 18.21 104 VAL B O 1
ATOM 2454 N N . THR B 2 105 ? 1.482 2.048 14.698 1 18.47 105 THR B N 1
ATOM 2455 C CA . THR B 2 105 ? 2.042 2.843 13.61 1 19.2 105 THR B CA 1
ATOM 2456 C C . THR B 2 105 ? 1.319 4.172 13.569 1 18.6 105 THR B C 1
ATOM 2457 O O . THR B 2 105 ? 0.099 4.187 13.689 1 18.68 105 THR B O 1
ATOM 2461 N N . VAL B 2 106 ? 2.064 5.262 13.515 1 19.51 106 VAL B N 1
ATOM 2462 C CA . VAL B 2 106 ? 1.504 6.609 13.456 1 20.63 106 VAL B CA 1
ATOM 2463 C C . VAL B 2 106 ? 1.483 7.028 11.983 1 23.62 106 VAL B C 1
ATOM 2464 O O . VAL B 2 106 ? 2.537 7.172 11.357 1 25.36 106 VAL B O 1
ATOM 2468 N N . VAL B 2 107 ? 0.278 7.173 11.432 1 24.19 107 VAL B N 1
ATOM 2469 C CA . VAL B 2 107 ? 0.063 7.513 10.025 1 25.6 107 VAL B CA 1
ATOM 2470 C C . VAL B 2 107 ? -0.386 8.996 9.857 1 27.55 107 VAL B C 1
ATOM 2471 O O . VAL B 2 107 ? -0.421 9.75 10.83 1 26.57 107 VAL B O 1
ATOM 2475 N N . GLY B 2 108 ? -0.621 9.429 8.617 1 29.42 108 GLY B N 1
ATOM 2476 C CA . GLY B 2 108 ? -1.045 10.799 8.345 1 29.92 108 GLY B CA 1
ATOM 2477 C C . GLY B 2 108 ? 0.061 11.815 8.511 1 30.17 108 GLY B C 1
ATOM 2478 O O . GLY B 2 108 ? -0.213 13.002 8.703 1 31.08 108 GLY B O 1
ATOM 2479 N N . GLN B 2 109 ? 1.327 11.371 8.428 1 29.08 109 GLN B N 1
ATOM 2480 C CA . GLN B 2 109 ? 2.453 12.273 8.597 1 29.53 109 GLN B CA 1
ATOM 2481 C C . GLN B 2 109 ? 2.782 12.947 7.253 1 30.67 109 GLN B C 1
ATOM 2482 O O . GLN B 2 109 ? 2.374 12.446 6.209 1 30.46 109 GLN B O 1
ATOM 2488 N N . PRO B 2 110 ? 3.457 14.104 7.267 1 31.6 110 PRO B N 1
ATOM 2489 C CA . PRO B 2 110 ? 3.751 14.785 5.993 1 31.83 110 PRO B CA 1
ATOM 2490 C C . PRO B 2 110 ? 4.703 13.982 5.123 1 31.77 110 PRO B C 1
ATOM 2491 O O . PRO B 2 110 ? 5.646 13.379 5.636 1 32.3 110 PRO B O 1
ATOM 2495 N N . LYS B 2 111 ? 4.478 13.994 3.799 1 30.6 111 LYS B N 1
ATOM 2496 C CA . LYS B 2 111 ? 5.338 13.309 2.836 1 30.04 111 LYS B CA 1
ATOM 2497 C C . LYS B 2 111 ? 6.739 13.893 2.906 1 28.39 111 LYS B C 1
ATOM 2498 O O . LYS B 2 111 ? 6.904 15.097 3.097 1 28.7 111 LYS B O 1
ATOM 2504 N N . ALA B 2 112 ? 7.743 13.023 2.835 1 26.77 112 ALA B N 1
ATOM 2505 C CA . ALA B 2 112 ? 9.133 13.437 2.858 1 26.03 112 ALA B CA 1
ATOM 2506 C C . ALA B 2 112 ? 9.822 12.698 1.717 1 24.28 112 ALA B C 1
ATOM 2507 O O . ALA B 2 112 ? 9.771 11.469 1.661 1 23.61 112 ALA B O 1
ATOM 2509 N N . ALA B 2 113 ? 10.419 13.452 0.783 1 24.06 113 ALA B N 1
ATOM 2510 C CA . ALA B 2 113 ? 11.1 12.846 -0.365 1 22.96 113 ALA B CA 1
ATOM 2511 C C . ALA B 2 113 ? 12.441 12.268 0.054 1 22.02 113 ALA B C 1
ATOM 2512 O O . ALA B 2 113 ? 13.144 12.872 0.868 1 23.23 113 ALA B O 1
ATOM 2514 N N . PRO B 2 114 ? 12.829 11.109 -0.493 1 20.83 114 PRO B N 1
ATOM 2515 C CA . PRO B 2 114 ? 14.106 10.519 -0.091 1 20.43 114 PRO B CA 1
ATOM 2516 C C . PRO B 2 114 ? 15.347 11.239 -0.59 1 20.59 114 PRO B C 1
ATOM 2517 O O . PRO B 2 114 ? 15.359 11.843 -1.665 1 21.03 114 PRO B O 1
ATOM 2521 N N . SER B 2 115 ? 16.378 11.163 0.211 1 20.07 115 SER B N 1
ATOM 2522 C CA A SER B 2 115 ? 17.707 11.652 -0.131 0.5 20.05 115 SER B CA 1
ATOM 2523 C CA B SER B 2 115 ? 17.701 11.651 -0.15 0.5 19.95 115 SER B CA 1
ATOM 2524 C C . SER B 2 115 ? 18.431 10.383 -0.586 1 20.2 115 SER B C 1
ATOM 2525 O O . SER B 2 115 ? 18.404 9.382 0.135 1 20.92 115 SER B O 1
ATOM 2530 N N . VAL B 2 116 ? 19.046 10.382 -1.771 1 19.5 116 VAL B N 1
ATOM 2531 C CA . VAL B 2 116 ? 19.717 9.194 -2.279 1 19.49 116 VAL B CA 1
ATOM 2532 C C . VAL B 2 116 ? 21.175 9.491 -2.495 1 20.86 116 VAL B C 1
ATOM 2533 O O . VAL B 2 116 ? 21.496 10.52 -3.108 1 21.03 116 VAL B O 1
ATOM 2537 N N . THR B 2 117 ? 22.051 8.612 -2.01 1 21.73 117 THR B N 1
ATOM 2538 C CA . THR B 2 117 ? 23.486 8.735 -2.247 1 22.53 117 THR B CA 1
ATOM 2539 C C . THR B 2 117 ? 23.962 7.422 -2.844 1 23.11 117 THR B C 1
ATOM 2540 O O . THR B 2 117 ? 23.669 6.355 -2.305 1 23.01 117 THR B O 1
ATOM 2544 N N . LEU B 2 118 ? 24.711 7.485 -3.937 1 22.34 118 LEU B N 1
ATOM 2545 C CA . LEU B 2 118 ? 25.258 6.298 -4.575 1 22.02 118 LEU B CA 1
ATOM 2546 C C . LEU B 2 118 ? 26.762 6.347 -4.504 1 22.24 118 LEU B C 1
ATOM 2547 O O . LEU B 2 118 ? 27.381 7.321 -4.932 1 21.79 118 LEU B O 1
ATOM 2552 N N . PHE B 2 119 ? 27.362 5.313 -3.906 1 22.03 119 PHE B N 1
ATOM 2553 C CA . PHE B 2 119 ? 28.799 5.242 -3.805 1 22.86 119 PHE B CA 1
ATOM 2554 C C . PHE B 2 119 ? 29.35 4.192 -4.742 1 23.02 119 PHE B C 1
ATOM 2555 O O . PHE B 2 119 ? 28.815 3.084 -4.835 1 23.24 119 PHE B O 1
ATOM 2563 N N . PRO B 2 120 ? 30.484 4.5 -5.383 1 23.51 120 PRO B N 1
ATOM 2564 C CA . PRO B 2 120 ? 31.158 3.494 -6.209 1 24.35 120 PRO B CA 1
ATOM 2565 C C . PRO B 2 120 ? 31.939 2.497 -5.33 1 25.46 120 PRO B C 1
ATOM 2566 O O . PRO B 2 120 ? 32.085 2.717 -4.125 1 25.14 120 PRO B O 1
ATOM 2570 N N . PRO B 2 121 ? 32.465 1.386 -5.9 1 27.05 121 PRO B N 1
ATOM 2571 C CA . PRO B 2 121 ? 33.312 0.488 -5.091 1 29.02 121 PRO B CA 1
ATOM 2572 C C . PRO B 2 121 ? 34.547 1.238 -4.607 1 31.68 121 PRO B C 1
ATOM 2573 O O . PRO B 2 121 ? 35.069 2.097 -5.323 1 31.85 121 PRO B O 1
ATOM 2577 N N . SER B 2 122 ? 34.988 0.961 -3.384 1 33.39 122 SER B N 1
ATOM 2578 C CA . SER B 2 122 ? 36.182 1.612 -2.847 1 35.72 122 SER B CA 1
ATOM 2579 C C . SER B 2 122 ? 37.424 1.011 -3.503 1 38.1 122 SER B C 1
ATOM 2580 O O . SER B 2 122 ? 37.375 -0.119 -3.985 1 38.02 122 SER B O 1
ATOM 2583 N N . SER B 2 123 ? 38.548 1.736 -3.48 1 40.57 123 SER B N 1
ATOM 2584 C CA . SER B 2 123 ? 39.807 1.198 -4.004 1 43.07 123 SER B CA 1
ATOM 2585 C C . SER B 2 123 ? 40.275 -0.011 -3.161 1 45.11 123 SER B C 1
ATOM 2586 O O . SER B 2 123 ? 40.873 -0.941 -3.695 1 45.76 123 SER B O 1
ATOM 2589 N N . GLU B 2 124 ? 39.966 -0.003 -1.856 1 45.93 124 GLU B N 1
ATOM 2590 C CA . GLU B 2 124 ? 40.32 -1.058 -0.911 1 47.06 124 GLU B CA 1
ATOM 2591 C C . GLU B 2 124 ? 39.57 -2.361 -1.203 1 47.91 124 GLU B C 1
ATOM 2592 O O . GLU B 2 124 ? 40.119 -3.441 -0.987 1 48.33 124 GLU B O 1
ATOM 2598 N N . GLU B 2 125 ? 38.323 -2.269 -1.696 1 48.07 125 GLU B N 1
ATOM 2599 C CA . GLU B 2 125 ? 37.551 -3.466 -2.031 1 48.53 125 GLU B CA 1
ATOM 2600 C C . GLU B 2 125 ? 37.927 -4.016 -3.405 1 48.96 125 GLU B C 1
ATOM 2601 O O . GLU B 2 125 ? 37.806 -5.221 -3.631 1 49.02 125 GLU B O 1
ATOM 2603 N N . LEU B 2 126 ? 38.374 -3.144 -4.327 1 48.9 126 LEU B N 1
ATOM 2604 C CA . LEU B 2 126 ? 38.827 -3.581 -5.646 1 49.51 126 LEU B CA 1
ATOM 2605 C C . LEU B 2 126 ? 40.07 -4.486 -5.494 1 49.9 126 LEU B C 1
ATOM 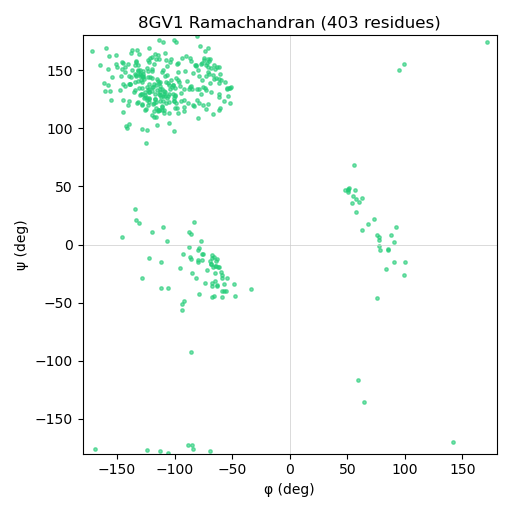2606 O O . LEU B 2 126 ? 40.212 -5.466 -6.224 1 49.9 126 LEU B O 1
ATOM 2611 N N . GLN B 2 127 ? 40.939 -4.179 -4.514 1 50.05 127 GLN B N 1
ATOM 2612 C CA . GLN B 2 127 ? 42.138 -4.955 -4.215 1 50.8 127 GLN B CA 1
ATOM 2613 C C . GLN B 2 127 ? 41.78 -6.384 -3.768 1 51.15 127 GLN B C 1
ATOM 2614 O O . GLN B 2 127 ? 42.475 -7.334 -4.126 1 51.6 127 GLN B O 1
ATOM 2620 N N . ALA B 2 128 ? 40.659 -6.544 -3.05 1 50.8 128 ALA B N 1
ATOM 2621 C CA . ALA B 2 128 ? 40.193 -7.853 -2.596 1 50.87 128 ALA B CA 1
ATOM 2622 C C . ALA B 2 128 ? 39.385 -8.626 -3.656 1 50.48 128 ALA B C 1
ATOM 2623 O O . ALA B 2 128 ? 38.638 -9.534 -3.294 1 50.63 128 ALA B O 1
ATOM 2625 N N . ASN B 2 129 ? 39.519 -8.252 -4.949 1 49.83 129 ASN B N 1
ATOM 2626 C CA . ASN B 2 129 ? 38.902 -8.913 -6.106 1 49.42 129 ASN B CA 1
ATOM 2627 C C . ASN B 2 129 ? 37.361 -8.897 -6.138 1 48 129 ASN B C 1
ATOM 2628 O O . ASN B 2 129 ? 36.743 -9.877 -6.56 1 47.96 129 ASN B O 1
ATOM 2633 N N . LYS B 2 130 ? 36.744 -7.771 -5.757 1 46.47 130 LYS B N 1
ATOM 2634 C CA . LYS B 2 130 ? 35.281 -7.644 -5.757 1 45.19 130 LYS B CA 1
ATOM 2635 C C . LYS B 2 130 ? 34.862 -6.176 -6.007 1 42.81 130 LYS B C 1
ATOM 2636 O O . LYS B 2 130 ? 35.614 -5.262 -5.681 1 42.99 130 LYS B O 1
ATOM 2642 N N . ALA B 2 131 ? 33.67 -5.946 -6.574 1 40.96 131 ALA B N 1
ATOM 2643 C CA . ALA B 2 131 ? 33.179 -4.582 -6.815 1 39.41 131 ALA B CA 1
ATOM 2644 C C . ALA B 2 131 ? 31.776 -4.438 -6.225 1 37.62 131 ALA B C 1
ATOM 2645 O O . ALA B 2 131 ? 30.89 -5.174 -6.618 1 38.2 131 ALA B O 1
ATOM 2647 N N . LYS B 2 132 ? 31.578 -3.519 -5.278 1 35.31 132 LYS B N 1
ATOM 2648 C CA . LYS B 2 132 ? 30.28 -3.344 -4.622 1 33.85 132 LYS B CA 1
ATOM 2649 C C . LYS B 2 132 ? 29.796 -1.887 -4.709 1 31.51 132 LYS B C 1
ATOM 2650 O O . LYS B 2 132 ? 30.515 -0.988 -4.311 1 31.96 132 LYS B O 1
ATOM 2656 N N . LEU B 2 133 ? 28.571 -1.663 -5.193 1 29.45 133 LEU B N 1
ATOM 2657 C CA . LEU B 2 133 ? 27.99 -0.318 -5.252 1 28.73 133 LEU B CA 1
ATOM 2658 C C . LEU B 2 133 ? 27.013 -0.181 -4.08 1 27.63 133 LEU B C 1
ATOM 2659 O O . LEU B 2 133 ? 26.284 -1.136 -3.759 1 27.82 133 LEU B O 1
ATOM 2664 N N . VAL B 2 134 ? 27.025 0.969 -3.396 1 25.86 134 VAL B N 1
ATOM 2665 C CA . VAL B 2 134 ? 26.173 1.17 -2.225 1 25.09 134 VAL B CA 1
ATOM 2666 C C . VAL B 2 134 ? 25.2 2.314 -2.478 1 24.32 134 VAL B C 1
ATOM 2667 O O . VAL B 2 134 ? 25.632 3.435 -2.706 1 23.72 134 VAL B O 1
ATOM 2671 N N . CYS B 2 135 ? 23.901 2.055 -2.393 1 23.85 135 CYS B N 1
ATOM 2672 C CA . CYS B 2 135 ? 22.889 3.083 -2.585 1 23.79 135 CYS B CA 1
ATOM 2673 C C . CYS B 2 135 ? 22.151 3.286 -1.274 1 24 135 CYS B C 1
ATOM 2674 O O . CYS B 2 135 ? 21.494 2.361 -0.783 1 24.9 135 CYS B O 1
ATOM 2677 N N . LEU B 2 136 ? 22.267 4.463 -0.695 1 22.78 136 LEU B N 1
ATOM 2678 C CA . LEU B 2 136 ? 21.665 4.757 0.593 1 22.66 136 LEU B CA 1
ATOM 2679 C C . LEU B 2 136 ? 20.519 5.713 0.38 1 22.42 136 LEU B C 1
ATOM 2680 O O . LEU B 2 136 ? 20.672 6.724 -0.307 1 21.42 136 LEU B O 1
ATOM 2685 N N . ILE B 2 137 ? 19.363 5.372 0.93 1 22.11 137 ILE B N 1
ATOM 2686 C CA . ILE B 2 137 ? 18.111 6.089 0.737 1 22.26 137 ILE B CA 1
ATOM 2687 C C . ILE B 2 137 ? 17.626 6.487 2.124 1 22.15 137 ILE B C 1
ATOM 2688 O O . ILE B 2 137 ? 17.449 5.61 2.978 1 23.46 137 ILE B O 1
ATOM 2693 N N . SER B 2 138 ? 17.472 7.778 2.387 1 22.15 138 SER B N 1
ATOM 2694 C CA . SER B 2 138 ? 17.124 8.242 3.727 1 23.81 138 SER B CA 1
ATOM 2695 C C . SER B 2 138 ? 16.086 9.343 3.767 1 24.58 138 SER B C 1
ATOM 2696 O O . SER B 2 138 ? 15.782 9.97 2.746 1 24.35 138 SER B O 1
ATOM 2699 N N . ASP B 2 139 ? 15.526 9.569 4.971 1 24.36 139 ASP B N 1
ATOM 2700 C CA . ASP B 2 139 ? 14.62 10.656 5.268 1 25.26 139 ASP B CA 1
ATOM 2701 C C . ASP B 2 139 ? 13.351 10.622 4.431 1 24.04 139 ASP B C 1
ATOM 2702 O O . ASP B 2 139 ? 12.868 11.685 4.071 1 25.34 139 ASP B O 1
ATOM 2707 N N . PHE B 2 140 ? 12.813 9.426 4.136 1 23.22 140 PHE B N 1
ATOM 2708 C CA . PHE B 2 140 ? 11.594 9.346 3.33 1 23.51 140 PHE B CA 1
ATOM 2709 C C . PHE B 2 140 ? 10.369 8.904 4.105 1 25.22 140 PHE B C 1
ATOM 2710 O O . PHE B 2 140 ? 10.475 8.13 5.056 1 25.59 140 PHE B O 1
ATOM 2718 N N . TYR B 2 141 ? 9.198 9.37 3.669 1 25.6 141 TYR B N 1
ATOM 2719 C CA . TYR B 2 141 ? 7.923 9.014 4.282 1 26.78 141 TYR B CA 1
ATOM 2720 C C . TYR B 2 141 ? 6.815 9.204 3.257 1 27.25 141 TYR B C 1
ATOM 2721 O O . TYR B 2 141 ? 6.765 10.276 2.649 1 26.55 141 TYR B O 1
ATOM 2730 N N . PRO B 2 142 ? 5.894 8.233 3.07 1 27.93 142 PRO B N 1
ATOM 2731 C CA . PRO B 2 142 ? 5.785 6.904 3.712 1 28.83 142 PRO B CA 1
ATOM 2732 C C . PRO B 2 142 ? 6.891 5.915 3.309 1 29.94 142 PRO B C 1
ATOM 2733 O O . PRO B 2 142 ? 7.81 6.278 2.58 1 29.35 142 PRO B O 1
ATOM 2737 N N . GLY B 2 143 ? 6.831 4.692 3.815 1 31 143 GLY B N 1
ATOM 2738 C CA . GLY B 2 143 ? 7.887 3.711 3.607 1 32.63 143 GLY B CA 1
ATOM 2739 C C . GLY B 2 143 ? 7.946 2.964 2.291 1 34.03 143 GLY B C 1
ATOM 2740 O O . GLY B 2 143 ? 8.959 2.331 2.01 1 35.28 143 GLY B O 1
ATOM 2741 N N . ALA B 2 144 ? 6.878 2.989 1.49 1 34.5 144 ALA B N 1
ATOM 2742 C CA . ALA B 2 144 ? 6.859 2.278 0.216 1 35.62 144 ALA B CA 1
ATOM 2743 C C . ALA B 2 144 ? 7.857 2.864 -0.799 1 36.78 144 ALA B C 1
ATOM 2744 O O . ALA B 2 144 ? 7.683 3.993 -1.25 1 37.39 144 ALA B O 1
ATOM 2746 N N . VAL B 2 145 ? 8.904 2.112 -1.135 1 37.23 145 VAL B N 1
ATOM 2747 C CA . VAL B 2 145 ? 9.888 2.537 -2.134 1 38.2 145 VAL B CA 1
ATOM 2748 C C . VAL B 2 145 ? 10.232 1.381 -3.042 1 38.86 145 VAL B C 1
ATOM 2749 O O . VAL B 2 145 ? 10.235 0.219 -2.619 1 39.63 145 VAL B O 1
ATOM 2753 N N . THR B 2 146 ? 10.57 1.698 -4.28 1 38.27 146 THR B N 1
ATOM 2754 C CA . THR B 2 146 ? 11.01 0.702 -5.233 1 38.66 146 THR B CA 1
ATOM 2755 C C . THR B 2 146 ? 12.429 1.083 -5.623 1 37.83 146 THR B C 1
ATOM 2756 O O . THR B 2 146 ? 12.66 2.208 -6.067 1 37.66 146 THR B O 1
ATOM 2760 N N . VAL B 2 147 ? 13.386 0.188 -5.389 1 36.73 147 VAL B N 1
ATOM 2761 C CA . VAL B 2 147 ? 14.774 0.447 -5.743 1 36.37 147 VAL B CA 1
ATOM 2762 C C . VAL B 2 147 ? 15.116 -0.456 -6.895 1 35.84 147 VAL B C 1
ATOM 2763 O O . VAL B 2 147 ? 14.93 -1.67 -6.791 1 36.05 147 VAL B O 1
ATOM 2767 N N . ALA B 2 148 ? 15.577 0.116 -8.006 1 34.84 148 ALA B N 1
ATOM 2768 C CA . ALA B 2 148 ? 15.974 -0.665 -9.165 1 34.52 148 ALA B CA 1
ATOM 2769 C C . ALA B 2 148 ? 17.36 -0.266 -9.599 1 34.14 148 ALA B C 1
ATOM 2770 O O . ALA B 2 148 ? 17.642 0.924 -9.782 1 34.54 148 ALA B O 1
ATOM 2772 N N . TRP B 2 149 ? 18.234 -1.258 -9.778 1 32.55 149 TRP B N 1
ATOM 2773 C CA . TRP B 2 149 ? 19.582 -0.99 -10.23 1 32.06 149 TRP B CA 1
ATOM 2774 C C . TRP B 2 149 ? 19.675 -1.194 -11.719 1 32.89 149 TRP B C 1
ATOM 2775 O O . TRP B 2 149 ? 19.057 -2.116 -12.276 1 32.51 149 TRP B O 1
ATOM 2786 N N . LYS B 2 150 ? 20.448 -0.332 -12.372 1 33.55 150 LYS B N 1
ATOM 2787 C CA . LYS B 2 150 ? 20.631 -0.406 -13.81 1 34.59 150 LYS B CA 1
ATOM 2788 C C . LYS B 2 150 ? 22.112 -0.424 -14.18 1 35.34 150 LYS B C 1
ATOM 2789 O O . LYS B 2 150 ? 22.937 0.229 -13.541 1 34.53 150 LYS B O 1
ATOM 2795 N N . ALA B 2 151 ? 22.438 -1.161 -15.237 1 36.36 151 ALA B N 1
ATOM 2796 C CA . ALA B 2 151 ? 23.773 -1.254 -15.798 1 38.03 151 ALA B CA 1
ATOM 2797 C C . ALA B 2 151 ? 23.595 -0.707 -17.195 1 40.02 151 ALA B C 1
ATOM 2798 O O . ALA B 2 151 ? 22.887 -1.326 -17.99 1 40.46 151 ALA B O 1
ATOM 2800 N N . ASP B 2 152 ? 24.131 0.49 -17.475 1 41.19 152 ASP B N 1
ATOM 2801 C CA . ASP B 2 152 ? 23.972 1.167 -18.769 1 42.81 152 ASP B CA 1
ATOM 2802 C C . ASP B 2 152 ? 22.519 1.192 -19.276 1 44.24 152 ASP B C 1
ATOM 2803 O O . ASP B 2 152 ? 22.262 0.852 -20.43 1 44.63 152 ASP B O 1
ATOM 2808 N N . SER B 2 153 ? 21.57 1.553 -18.387 1 45.02 153 SER B N 1
ATOM 2809 C CA . SER B 2 153 ? 20.125 1.641 -18.661 1 46.16 153 SER B CA 1
ATOM 2810 C C . SER B 2 153 ? 19.383 0.305 -18.547 1 46.44 153 SER B C 1
ATOM 2811 O O . SER B 2 153 ? 18.161 0.298 -18.412 1 46.6 153 SER B O 1
ATOM 2814 N N . SER B 2 154 ? 20.102 -0.818 -18.65 1 46.31 154 SER B N 1
ATOM 2815 C CA . SER B 2 154 ? 19.49 -2.142 -18.596 1 46.9 154 SER B CA 1
ATOM 2816 C C . SER B 2 154 ? 19.322 -2.618 -17.156 1 46.7 154 SER B C 1
ATOM 2817 O O . SER B 2 154 ? 20.256 -2.538 -16.367 1 46.4 154 SER B O 1
ATOM 2820 N N . PRO B 2 155 ? 18.144 -3.144 -16.806 1 46.63 155 PRO B N 1
ATOM 2821 C CA . PRO B 2 155 ? 17.932 -3.606 -15.423 1 46.72 155 PRO B CA 1
ATOM 2822 C C . PRO B 2 155 ? 18.83 -4.772 -15.02 1 47.06 155 PRO B C 1
ATOM 2823 O O . PRO B 2 155 ? 19.119 -5.639 -15.844 1 46.75 155 PRO B O 1
ATOM 2827 N N . VAL B 2 156 ? 19.28 -4.791 -13.757 1 47.45 156 VAL B N 1
ATOM 2828 C CA . VAL B 2 156 ? 20.09 -5.906 -13.272 1 48.51 156 VAL B CA 1
ATOM 2829 C C . VAL B 2 156 ? 19.199 -6.912 -12.534 1 49.19 156 VAL B C 1
ATOM 2830 O O . VAL B 2 156 ? 18.182 -6.535 -11.941 1 49.44 156 VAL B O 1
ATOM 2834 N N . LYS B 2 157 ? 19.556 -8.195 -12.603 1 49.29 157 LYS B N 1
ATOM 2835 C CA . LYS B 2 157 ? 18.771 -9.237 -11.943 1 49.71 157 LYS B CA 1
ATOM 2836 C C . LYS B 2 157 ? 19.648 -10.221 -11.172 1 49.4 157 LYS B C 1
ATOM 2837 O O . LYS B 2 157 ? 19.287 -11.394 -11.051 1 49.93 157 LYS B O 1
ATOM 2839 N N . ALA B 2 158 ? 20.797 -9.749 -10.649 1 48.27 158 ALA B N 1
ATOM 2840 C CA . ALA B 2 158 ? 21.723 -10.574 -9.876 1 47.61 158 ALA B CA 1
ATOM 2841 C C . ALA B 2 158 ? 22.636 -9.698 -9.027 1 46.47 158 ALA B C 1
ATOM 2842 O O . ALA B 2 158 ? 23.227 -8.746 -9.536 1 46.66 158 ALA B O 1
ATOM 2844 N N . GLY B 2 159 ? 22.766 -10.041 -7.752 1 44.89 159 GLY B N 1
ATOM 2845 C CA . GLY B 2 159 ? 23.65 -9.329 -6.84 1 43.64 159 GLY B CA 1
ATOM 2846 C C . GLY B 2 159 ? 23.033 -8.195 -6.046 1 41.98 159 GLY B C 1
ATOM 2847 O O . GLY B 2 159 ? 23.765 -7.398 -5.46 1 41.74 159 GLY B O 1
ATOM 2848 N N . VAL B 2 160 ? 21.7 -8.12 -5.986 1 40.84 160 VAL B N 1
ATOM 2849 C CA . VAL B 2 160 ? 21.028 -7.043 -5.256 1 40.41 160 VAL B CA 1
ATOM 2850 C C . VAL B 2 160 ? 20.538 -7.466 -3.869 1 40.49 160 VAL B C 1
ATOM 2851 O O . VAL B 2 160 ? 19.771 -8.416 -3.735 1 40.49 160 VAL B O 1
ATOM 2855 N N . GLU B 2 161 ? 20.976 -6.742 -2.843 1 40.21 161 GLU B N 1
ATOM 2856 C CA . GLU B 2 161 ? 20.585 -6.983 -1.464 1 40.66 161 GLU B CA 1
ATOM 2857 C C . GLU B 2 161 ? 19.992 -5.679 -0.937 1 41.03 161 GLU B C 1
ATOM 2858 O O . GLU B 2 161 ? 20.734 -4.757 -0.61 1 41.02 161 GLU B O 1
ATOM 2860 N N . THR B 2 162 ? 18.66 -5.569 -0.936 1 41.1 162 THR B N 1
ATOM 2861 C CA . THR B 2 162 ? 17.992 -4.363 -0.471 1 41.69 162 THR B CA 1
ATOM 2862 C C . THR B 2 162 ? 17.337 -4.585 0.869 1 42.55 162 THR B C 1
ATOM 2863 O O . THR B 2 162 ? 16.558 -5.524 1.051 1 42.73 162 THR B O 1
ATOM 2867 N N . THR B 2 163 ? 17.669 -3.727 1.817 1 42.61 163 THR B N 1
ATOM 2868 C CA . THR B 2 163 ? 17.1 -3.787 3.139 1 43.28 163 THR B CA 1
ATOM 2869 C C . THR B 2 163 ? 15.626 -3.367 3.055 1 43.33 163 THR B C 1
ATOM 2870 O O . THR B 2 163 ? 15.256 -2.535 2.208 1 43.78 163 THR B O 1
ATOM 2874 N N . THR B 2 164 ? 14.77 -3.963 3.902 1 42.46 164 THR B N 1
ATOM 2875 C CA . THR B 2 164 ? 13.365 -3.57 3.926 1 42.11 164 THR B CA 1
ATOM 2876 C C . THR B 2 164 ? 13.32 -2.201 4.591 1 41.85 164 THR B C 1
ATOM 2877 O O . THR B 2 164 ? 14.025 -1.975 5.577 1 42.22 164 THR B O 1
ATOM 2881 N N . PRO B 2 165 ? 12.593 -1.226 4.013 1 41.57 165 PRO B N 1
ATOM 2882 C CA . PRO B 2 165 ? 12.558 0.117 4.622 1 41.59 165 PRO B CA 1
ATOM 2883 C C . PRO B 2 165 ? 12.193 0.066 6.1 1 42.32 165 PRO B C 1
ATOM 2884 O O . PRO B 2 165 ? 11.186 -0.545 6.463 1 42.51 165 PRO B O 1
ATOM 2888 N N . SER B 2 166 ? 13.073 0.584 6.953 1 42.38 166 SER B N 1
ATOM 2889 C CA . SER B 2 166 ? 12.847 0.555 8.391 1 43.15 166 SER B CA 1
ATOM 2890 C C . SER B 2 166 ? 12.877 1.96 8.957 1 43.3 166 SER B C 1
ATOM 2891 O O . SER B 2 166 ? 13.638 2.806 8.486 1 43.35 166 SER B O 1
ATOM 2893 N N . LYS B 2 167 ? 12.033 2.22 9.957 1 43.08 167 LYS B N 1
ATOM 2894 C CA . LYS B 2 167 ? 11.947 3.538 10.564 1 43.54 167 LYS B CA 1
ATOM 2895 C C . LYS B 2 167 ? 13.191 3.886 11.354 1 43.93 167 LYS B C 1
ATOM 2896 O O . LYS B 2 167 ? 13.734 3.044 12.065 1 44.48 167 LYS B O 1
ATOM 2898 N N . GLN B 2 168 ? 13.637 5.133 11.237 1 43.96 168 GLN B N 1
ATOM 2899 C 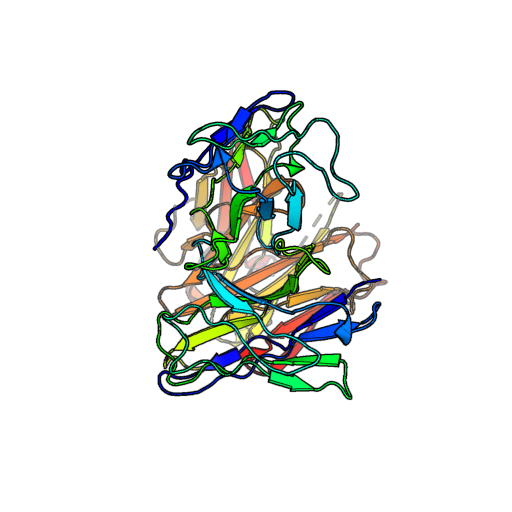CA . GLN B 2 168 ? 14.809 5.634 11.946 1 44.73 168 GLN B CA 1
ATOM 2900 C C . GLN B 2 168 ? 14.39 6.423 13.2 1 44.93 168 GLN B C 1
ATOM 2901 O O . GLN B 2 168 ? 13.199 6.673 13.403 1 44.8 168 GLN B O 1
ATOM 2903 N N . SER B 2 169 ? 15.369 6.849 14.02 1 44.67 169 SER B N 1
ATOM 2904 C CA . SER B 2 169 ? 15.107 7.652 15.217 1 44.84 169 SER B CA 1
ATOM 2905 C C . SER B 2 169 ? 14.388 8.976 14.883 1 44.27 169 SER B C 1
ATOM 2906 O O . SER B 2 169 ? 13.659 9.503 15.721 1 44.57 169 SER B O 1
ATOM 2908 N N . ASN B 2 170 ? 14.568 9.491 13.649 1 43.05 170 ASN B N 1
ATOM 2909 C CA . ASN B 2 170 ? 13.933 10.727 13.165 1 41.86 170 ASN B CA 1
ATOM 2910 C C . ASN B 2 170 ? 12.453 10.535 12.729 1 39.48 170 ASN B C 1
ATOM 2911 O O . ASN B 2 170 ? 11.807 11.504 12.329 1 39.72 170 ASN B O 1
ATOM 2916 N N . ASN B 2 171 ? 11.945 9.289 12.776 1 37.29 171 ASN B N 1
ATOM 2917 C CA . ASN B 2 171 ? 10.588 8.869 12.39 1 35.97 171 ASN B CA 1
ATOM 2918 C C . ASN B 2 171 ? 10.377 8.804 10.857 1 35.87 171 ASN B C 1
ATOM 2919 O O . ASN B 2 171 ? 9.262 8.558 10.395 1 35.3 171 ASN B O 1
ATOM 2924 N N . LYS B 2 172 ? 11.462 8.961 10.084 1 35.66 172 LYS B N 1
ATOM 2925 C CA . LYS B 2 172 ? 11.469 8.813 8.636 1 35.05 172 LYS B CA 1
ATOM 2926 C C . LYS B 2 172 ? 12.177 7.497 8.303 1 33.91 172 LYS B C 1
ATOM 2927 O O . LYS B 2 172 ? 12.946 6.973 9.113 1 35.05 172 LYS B O 1
ATOM 2933 N N . TYR B 2 173 ? 11.847 6.911 7.171 1 31.44 173 TYR B N 1
ATOM 2934 C CA . TYR B 2 173 ? 12.377 5.629 6.766 1 31.09 173 TYR B CA 1
ATOM 2935 C C . TYR B 2 173 ? 13.745 5.735 6.128 1 30.52 173 TYR B C 1
ATOM 2936 O O . TYR B 2 173 ? 14.117 6.771 5.56 1 31.03 173 TYR B O 1
ATOM 2945 N N . ALA B 2 174 ? 14.485 4.651 6.227 1 29.55 174 ALA B N 1
ATOM 2946 C CA . ALA B 2 174 ? 15.773 4.524 5.591 1 29.08 174 ALA B CA 1
ATOM 2947 C C . ALA B 2 174 ? 15.87 3.131 5.045 1 29.09 174 ALA B C 1
ATOM 2948 O O . ALA B 2 174 ? 15.315 2.161 5.588 1 29.39 174 ALA B O 1
ATOM 2950 N N . ALA B 2 175 ? 16.52 3.031 3.921 1 27.56 175 ALA B N 1
ATOM 2951 C CA . ALA B 2 175 ? 16.756 1.777 3.268 1 27.36 175 ALA B CA 1
ATOM 2952 C C . ALA B 2 175 ? 18.105 1.889 2.608 1 27.43 175 ALA B C 1
ATOM 2953 O O . ALA B 2 175 ? 18.603 2.983 2.329 1 26.64 175 ALA B O 1
ATOM 2955 N N . SER B 2 176 ? 18.739 0.774 2.486 1 28.11 176 SER B N 1
ATOM 2956 C CA . SER B 2 176 ? 20.022 0.682 1.84 1 28.63 176 SER B CA 1
ATOM 2957 C C . SER B 2 176 ? 19.896 -0.426 0.849 1 28.1 176 SER B C 1
ATOM 2958 O O . SER B 2 176 ? 19.14 -1.395 1.043 1 28.41 176 SER B O 1
ATOM 2961 N N . SER B 2 177 ? 20.59 -0.267 -0.243 1 27.61 177 SER B N 1
ATOM 2962 C CA . SER B 2 177 ? 20.623 -1.254 -1.293 1 27.65 177 SER B CA 1
ATOM 2963 C C . SER B 2 177 ? 22.061 -1.429 -1.713 1 27.59 177 SER B C 1
ATOM 2964 O O . SER B 2 177 ? 22.802 -0.448 -1.805 1 27.34 177 SER B O 1
ATOM 2967 N N . TYR B 2 178 ? 22.469 -2.668 -1.965 1 26.59 178 TYR B N 1
ATOM 2968 C CA . TYR B 2 178 ? 23.827 -2.962 -2.379 1 26.91 178 TYR B CA 1
ATOM 2969 C C . TYR B 2 178 ? 23.816 -3.765 -3.65 1 29.02 178 TYR B C 1
ATOM 2970 O O . TYR B 2 178 ? 23.01 -4.683 -3.795 1 29.88 178 TYR B O 1
ATOM 2979 N N . LEU B 2 179 ? 24.766 -3.48 -4.532 1 29.72 179 LEU B N 1
ATOM 2980 C CA . LEU B 2 179 ? 24.886 -4.233 -5.771 1 30.61 179 LEU B CA 1
ATOM 2981 C C . LEU B 2 179 ? 26.277 -4.845 -5.857 1 31.91 179 LEU B C 1
ATOM 2982 O O . LEU B 2 179 ? 27.279 -4.134 -5.82 1 31.16 179 LEU B O 1
ATOM 2987 N N . LYS B 2 180 ? 26.335 -6.175 -5.985 1 33.56 180 LYS B N 1
ATOM 2988 C CA . LYS B 2 180 ? 27.598 -6.898 -6.069 1 35.72 180 LYS B CA 1
ATOM 2989 C C . LYS B 2 180 ? 27.917 -7.238 -7.524 1 37.7 180 LYS B C 1
ATOM 2990 O O . LYS B 2 180 ? 27.073 -7.782 -8.233 1 38.5 180 LYS B O 1
ATOM 2996 N N . LEU B 2 181 ? 29.129 -6.893 -7.973 1 38.65 181 LEU B N 1
ATOM 2997 C CA . LEU B 2 181 ? 29.587 -7.111 -9.344 1 40.26 181 LEU B CA 1
ATOM 2998 C C . LEU B 2 181 ? 30.999 -7.712 -9.367 1 41.78 181 LEU B C 1
ATOM 2999 O O . LEU B 2 181 ? 31.781 -7.512 -8.44 1 41.65 181 LEU B O 1
ATOM 3004 N N . THR B 2 182 ? 31.345 -8.378 -10.467 1 42.99 182 THR B N 1
ATOM 3005 C CA . THR B 2 182 ? 32.699 -8.883 -10.68 1 44.8 182 THR B CA 1
ATOM 3006 C C . THR B 2 182 ? 33.539 -7.656 -11.126 1 45.79 182 THR B C 1
ATOM 3007 O O . THR B 2 182 ? 33.002 -6.782 -11.819 1 45.84 182 THR B O 1
ATOM 3011 N N . PRO B 2 183 ? 34.834 -7.53 -10.75 1 46.32 183 PRO B N 1
ATOM 3012 C CA . PRO B 2 183 ? 35.618 -6.359 -11.194 1 46.62 183 PRO B CA 1
ATOM 3013 C C . PRO B 2 183 ? 35.623 -6.162 -12.712 1 47.28 183 PRO B C 1
ATOM 3014 O O . PRO B 2 183 ? 35.709 -5.023 -13.179 1 47.59 183 PRO B O 1
ATOM 3018 N N . GLU B 2 184 ? 35.489 -7.259 -13.479 1 47.09 184 GLU B N 1
ATOM 3019 C CA . GLU B 2 184 ? 35.42 -7.193 -14.937 1 47.43 184 GLU B CA 1
ATOM 3020 C C . GLU B 2 184 ? 34.109 -6.511 -15.349 1 47.48 184 GLU B C 1
ATOM 3021 O O . GLU B 2 184 ? 34.131 -5.633 -16.205 1 47.76 184 GLU B O 1
ATOM 3023 N N . GLN B 2 185 ? 32.982 -6.903 -14.715 1 47 185 GLN B N 1
ATOM 3024 C CA . GLN B 2 185 ? 31.65 -6.338 -14.946 1 46.66 185 GLN B CA 1
ATOM 3025 C C . GLN B 2 185 ? 31.653 -4.84 -14.658 1 45.9 185 GLN B C 1
ATOM 3026 O O . GLN B 2 185 ? 31.114 -4.07 -15.45 1 46.2 185 GLN B O 1
ATOM 3032 N N . TRP B 2 186 ? 32.27 -4.425 -13.539 1 44.79 186 TRP B N 1
ATOM 3033 C CA . TRP B 2 186 ? 32.339 -3.019 -13.141 1 44.2 186 TRP B CA 1
ATOM 3034 C C . TRP B 2 186 ? 33.032 -2.17 -14.207 1 44.83 186 TRP B C 1
ATOM 3035 O O . TRP B 2 186 ? 32.572 -1.072 -14.511 1 44.62 186 TRP B O 1
ATOM 3046 N N . LYS B 2 187 ? 34.101 -2.699 -14.812 1 44.99 187 LYS B N 1
ATOM 3047 C CA . LYS B 2 187 ? 34.828 -1.974 -15.85 1 45.44 187 LYS B CA 1
ATOM 3048 C C . LYS B 2 187 ? 34.237 -2.151 -17.259 1 45.21 187 LYS B C 1
ATOM 3049 O O . LYS B 2 187 ? 34.623 -1.418 -18.167 1 45.72 187 LYS B O 1
ATOM 3055 N N . SER B 2 188 ? 33.315 -3.107 -17.456 1 44.54 188 SER B N 1
ATOM 3056 C CA . SER B 2 188 ? 32.73 -3.343 -18.779 1 44.61 188 SER B CA 1
ATOM 3057 C C . SER B 2 188 ? 31.529 -2.449 -19.114 1 43.73 188 SER B C 1
ATOM 3058 O O . SER B 2 188 ? 30.874 -2.669 -20.132 1 44.08 188 SER B O 1
ATOM 3061 N N . HIS B 2 189 ? 31.243 -1.438 -18.281 1 42.18 189 HIS B N 1
ATOM 3062 C CA . HIS B 2 189 ? 30.138 -0.521 -18.542 1 41.03 189 HIS B CA 1
ATOM 3063 C C . HIS B 2 189 ? 30.591 0.927 -18.377 1 39.15 189 HIS B C 1
ATOM 3064 O O . HIS B 2 189 ? 31.501 1.214 -17.599 1 39.63 189 HIS B O 1
ATOM 3071 N N . ARG B 2 190 ? 29.964 1.842 -19.12 1 36.93 190 ARG B N 1
ATOM 3072 C CA . ARG B 2 190 ? 30.282 3.263 -19.016 1 35.53 190 ARG B CA 1
ATOM 3073 C C . ARG B 2 190 ? 29.716 3.848 -17.714 1 34.07 190 ARG B C 1
ATOM 3074 O O . ARG B 2 190 ? 30.338 4.734 -17.133 1 33.96 190 ARG B O 1
ATOM 3082 N N . SER B 2 191 ? 28.56 3.342 -17.253 1 32.91 191 SER B N 1
ATOM 3083 C CA . SER B 2 191 ? 27.921 3.842 -16.038 1 32.72 191 SER B CA 1
ATOM 3084 C C . SER B 2 191 ? 26.961 2.833 -15.37 1 31.04 191 SER B C 1
ATOM 3085 O O . SER B 2 191 ? 26.526 1.86 -15.989 1 30.91 191 SER B O 1
ATOM 3088 N N . TYR B 2 192 ? 26.632 3.081 -14.09 1 29.81 192 TYR B N 1
ATOM 3089 C CA . TYR B 2 192 ? 25.675 2.285 -13.313 1 29.88 192 TYR B CA 1
ATOM 3090 C C . TYR B 2 192 ? 24.727 3.24 -12.594 1 28.56 192 TYR B C 1
ATOM 3091 O O . TYR B 2 192 ? 25.179 4.295 -12.159 1 27.88 192 TYR B O 1
ATOM 3100 N N . SER B 2 193 ? 23.451 2.863 -12.415 1 28.11 193 SER B N 1
ATOM 3101 C CA . SER B 2 193 ? 22.529 3.753 -11.714 1 28.48 193 SER B CA 1
ATOM 3102 C C . SER B 2 193 ? 21.663 3.065 -10.664 1 28.34 193 SER B C 1
ATOM 3103 O O . SER B 2 193 ? 21.331 1.883 -10.771 1 28.31 193 SER B O 1
ATOM 3106 N N . CYS B 2 194 ? 21.366 3.813 -9.595 1 26.97 194 CYS B N 1
ATOM 3107 C CA . CYS B 2 194 ? 20.458 3.39 -8.552 1 26.57 194 CYS B CA 1
ATOM 3108 C C . CYS B 2 194 ? 19.227 4.28 -8.738 1 25.94 194 CYS B C 1
ATOM 3109 O O . CYS B 2 194 ? 19.34 5.502 -8.672 1 26.22 194 CYS B O 1
ATOM 3112 N N . GLN B 2 195 ? 18.089 3.683 -9.074 1 25.33 195 GLN B N 1
ATOM 3113 C CA . GLN B 2 195 ? 16.849 4.408 -9.345 1 25.77 195 GLN B CA 1
ATOM 3114 C C . GLN B 2 195 ? 15.889 4.167 -8.187 1 24.79 195 GLN B C 1
ATOM 3115 O O . GLN B 2 195 ? 15.646 3.02 -7.83 1 26.51 195 GLN B O 1
ATOM 3121 N N . VAL B 2 196 ? 15.345 5.223 -7.596 1 22.51 196 VAL B N 1
ATOM 3122 C CA . VAL B 2 196 ? 14.456 5.102 -6.443 1 21.87 196 VAL B CA 1
ATOM 3123 C C . VAL B 2 196 ? 13.125 5.736 -6.777 1 21.88 196 VAL B C 1
ATOM 3124 O O . VAL B 2 196 ? 13.071 6.918 -7.102 1 20.35 196 VAL B O 1
ATOM 3128 N N . THR B 2 197 ? 12.032 4.973 -6.631 1 22.85 197 THR B N 1
ATOM 3129 C CA . THR B 2 197 ? 10.7 5.515 -6.863 1 23.23 197 THR B CA 1
ATOM 3130 C C . THR B 2 197 ? 9.954 5.592 -5.536 1 22.84 197 THR B C 1
ATOM 3131 O O . THR B 2 197 ? 9.94 4.633 -4.763 1 24.42 197 THR B O 1
ATOM 3135 N N . HIS B 2 198 ? 9.426 6.773 -5.232 1 21.64 198 HIS B N 1
ATOM 3136 C CA . HIS B 2 198 ? 8.723 7.012 -3.982 1 21.07 198 HIS B CA 1
ATOM 3137 C C . HIS B 2 198 ? 7.523 7.891 -4.268 1 21.33 198 HIS B C 1
ATOM 3138 O O . HIS B 2 198 ? 7.682 8.997 -4.767 1 20.99 198 HIS B O 1
ATOM 3145 N N . GLU B 2 199 ? 6.307 7.402 -3.967 1 22.46 199 GLU B N 1
ATOM 3146 C CA . GLU B 2 199 ? 5.07 8.163 -4.147 1 23.5 199 GLU B CA 1
ATOM 3147 C C . GLU B 2 199 ? 4.958 8.782 -5.549 1 24.14 199 GLU B C 1
ATOM 3148 O O . GLU B 2 199 ? 4.745 9.983 -5.692 1 24.46 199 GLU B O 1
ATOM 3154 N N . GLY B 2 200 ? 5.239 7.971 -6.563 1 25.04 200 GLY B N 1
ATOM 3155 C CA . GLY B 2 200 ? 5.179 8.425 -7.945 1 25.91 200 GLY B CA 1
ATOM 3156 C C . GLY B 2 200 ? 6.356 9.251 -8.437 1 26.29 200 GLY B C 1
ATOM 3157 O O . GLY B 2 200 ? 6.42 9.587 -9.622 1 27.72 200 GLY B O 1
ATOM 3158 N N . SER B 2 201 ? 7.308 9.584 -7.559 1 24.07 201 SER B N 1
ATOM 3159 C CA . SER B 2 201 ? 8.458 10.378 -7.981 1 23.35 201 SER B CA 1
ATOM 3160 C C . SER B 2 201 ? 9.661 9.489 -8.102 1 22.11 201 SER B C 1
ATOM 3161 O O . SER B 2 201 ? 9.931 8.719 -7.187 1 22.83 201 SER B O 1
ATOM 3164 N N . THR B 2 202 ? 10.422 9.604 -9.195 1 19.95 202 THR B N 1
ATOM 3165 C CA . THR B 2 202 ? 11.619 8.796 -9.361 1 19.15 202 THR B CA 1
ATOM 3166 C C . THR B 2 202 ? 12.829 9.687 -9.322 1 18.46 202 THR B C 1
ATOM 3167 O O . THR B 2 202 ? 12.844 10.762 -9.913 1 17.9 202 THR B O 1
ATOM 3171 N N . VAL B 2 203 ? 13.831 9.265 -8.568 1 18.55 203 VAL B N 1
ATOM 3172 C CA . VAL B 2 203 ? 15.107 9.937 -8.508 1 20.4 203 VAL B CA 1
ATOM 3173 C C . VAL B 2 203 ? 16.182 8.927 -8.895 1 20.64 203 VAL B C 1
ATOM 3174 O O . VAL B 2 203 ? 16.032 7.722 -8.664 1 20.95 203 VAL B O 1
ATOM 3178 N N . GLU B 2 204 ? 17.26 9.405 -9.502 1 21.02 204 GLU B N 1
ATOM 3179 C CA . GLU B 2 204 ? 18.311 8.511 -9.971 1 22.91 204 GLU B CA 1
ATOM 3180 C C . GLU B 2 204 ? 19.677 9.102 -9.685 1 24.15 204 GLU B C 1
ATOM 3181 O O . GLU B 2 204 ? 19.871 10.307 -9.807 1 25.87 204 GLU B O 1
ATOM 3187 N N . LYS B 2 205 ? 20.612 8.272 -9.236 1 22.17 205 LYS B N 1
ATOM 3188 C CA . LYS B 2 205 ? 21.993 8.67 -9.039 1 21.82 205 LYS B CA 1
ATOM 3189 C C . LYS B 2 205 ? 22.815 7.734 -9.934 1 22.73 205 LYS B C 1
ATOM 3190 O O . LYS B 2 205 ? 22.443 6.564 -10.094 1 23.03 205 LYS B O 1
ATOM 3196 N N . THR B 2 206 ? 23.895 8.245 -10.525 1 23.44 206 THR B N 1
ATOM 3197 C CA A THR B 2 206 ? 24.756 7.472 -11.43 0.5 24.54 206 THR B CA 1
ATOM 3198 C CA B THR B 2 206 ? 24.721 7.438 -11.412 0.5 24.7 206 THR B CA 1
ATOM 3199 C C . THR B 2 206 ? 26.209 7.521 -10.997 1 25.82 206 THR B C 1
ATOM 3200 O O . THR B 2 206 ? 26.635 8.492 -10.374 1 26.93 206 THR B O 1
ATOM 3207 N N . VAL B 2 207 ? 26.98 6.488 -11.329 1 26.1 207 VAL B N 1
ATOM 3208 C CA . VAL B 2 207 ? 28.413 6.429 -11.067 1 27.44 207 VAL B CA 1
ATOM 3209 C C . VAL B 2 207 ? 29.09 5.94 -12.34 1 29.18 207 VAL B C 1
ATOM 3210 O O . VAL B 2 207 ? 28.52 5.124 -13.066 1 28.08 207 VAL B O 1
ATOM 3214 N N . ALA B 2 208 ? 30.297 6.449 -12.619 1 31.54 208 ALA B N 1
ATOM 3215 C CA . ALA B 2 208 ? 31.051 6.032 -13.801 1 33.98 208 ALA B CA 1
ATOM 3216 C C . ALA B 2 208 ? 32.451 5.573 -13.406 1 36.45 208 ALA B C 1
ATOM 3217 O O . ALA B 2 208 ? 33.188 6.324 -12.773 1 36.65 208 ALA B O 1
ATOM 3219 N N . PRO B 2 209 ? 32.843 4.352 -13.8 1 38.34 209 PRO B N 1
ATOM 3220 C CA . PRO B 2 209 ? 34.188 3.857 -13.447 1 40.02 209 PRO B CA 1
ATOM 3221 C C . PRO B 2 209 ? 35.351 4.729 -13.917 1 42.16 209 PRO B C 1
ATOM 3222 O O . PRO B 2 209 ? 36.342 4.837 -13.202 1 42.49 209 PRO B O 1
ATOM 3226 N N . THR B 2 210 ? 35.224 5.392 -15.082 1 43.8 210 THR B N 1
ATOM 3227 C CA . THR B 2 210 ? 36.298 6.259 -15.583 1 45.7 210 THR B CA 1
ATOM 3228 C C . THR B 2 210 ? 36.499 7.53 -14.736 1 47.51 210 THR B C 1
ATOM 3229 O O . THR B 2 210 ? 37.549 8.161 -14.833 1 47.95 210 THR B O 1
ATOM 3233 N N . GLU B 2 211 ? 35.52 7.894 -13.893 1 48.33 211 GLU B N 1
ATOM 3234 C CA . GLU B 2 211 ? 35.68 9.029 -12.98 1 49.58 211 GLU B CA 1
ATOM 3235 C C . GLU B 2 211 ? 36.514 8.654 -11.73 1 50.48 211 GLU B C 1
ATOM 3236 O O . GLU B 2 211 ? 36.947 9.543 -10.997 1 50.71 211 GLU B O 1
ATOM 3242 N N . CYS B 2 212 ? 36.733 7.349 -11.489 1 50.83 212 CYS B N 1
ATOM 3243 C CA . CYS B 2 212 ? 37.479 6.834 -10.35 1 51.75 212 CYS B CA 1
ATOM 3244 C C . CYS B 2 212 ? 38.952 6.624 -10.67 1 52.33 212 CYS B C 1
ATOM 3245 O O . CYS B 2 212 ? 39.753 6.443 -9.753 1 52.7 212 CYS B O 1
#

Sequence (426 aa):
QVQLVQSGSELKKPGASSVKVSCKASGYTFTQNNMMDWVRQAPGQGLEWMGDINTRSGGVVIIYYNEEFQQDRLIMMTVDKSSTDTAYMMELSSLRSSEDTATYHCARRKSYGYYLDVWGEGTLVTVSSSASSTTKGPSVFPLAPCSSTAALGCLVEDYFPEPVTVSWNSGALTSGVHTFPAVLESSGLYSLSSVVTVPSSSLGTQTYTCNVDHKPSNTKVDKRVESSYVLTQPVSVSVALGQTATITCEGEQIGSKEVHWYHQRPGQAPILVMFRDARRPSGIPERLSGSSNSSGNTASSLTISGAEAGDEGDYYCQVWDSSSYTVFGGGTKKVTVVGQPKAAPSSVTLFPPSSEELQANKAKLVCLISDFYPGAVTVAWKADSSPVKAGVETTTPSKQSNNKYAASSYLKLTPEQWKSHRSYSCQVTHEGSTVEKTTVAPTEC

Radius of gyration: 23.93 Å; Cα contacts (8 Å, |Δi|>4): 1174; chains: 2; bounding box: 56×50×69 Å

Solvent-accessible surface area: 19582 Å² total; per-residue (Å²): 178,53,91,14,66,29,42,30,13,59,28,55,109,65,59,35,44,2,110,0,23,0,112,9,54,48,44,86,6,45,104,12,29,1,0,1,0,24,26,30,91,83,116,25,15,60,11,0,0,7,0,52,2,172,89,34,40,45,58,62,30,84,146,4,100,145,23,1,100,9,54,30,53,106,102,79,50,7,0,54,0,53,0,34,67,5,121,72,119,1,32,0,36,1,5,0,0,28,34,67,29,214,13,96,16,2,38,38,23,1,125,22,1,31,0,16,6,27,85,44,88,63,79,22,10,48,12,24,20,5,38,70,56,106,147,95,40,13,25,0,0,6,0,11,30,0,28,2,47,46,17,86,24,42,1,31,106,38,94,29,102,99,37,44,45,53,2,64,25,12,100,30,132,78,33,40,41,0,10,0,0,9,0,63,29,66,79,110,28,83,60,93,94,45,12,24,0,29,3,31,0,107,18,30,140,31,170,42,106,48,140,23,25,75,133,41,102,10,74,18,48,129,71,25,79,6,34,64,49,95,86,17,64,0,43,0,89,8,134,118,0,33,97,43,81,0,5,0,0,8,21,89,78,92,88,8,2,81,11,5,0,33,104,34,58,130,99,30,117,81,34,62,130,56,15,55,14,60,28,84,49,88,55,0,16,0,31,2,34,31,3,97,23,24,14,31,4,46,6,6,0,0,0,62,18,98,90,24,58,9,18,24,2,60,12,0,124,0,37,0,56,61,28,107,134,17,79,18,60,7,32,15,0,6,9,17,94,72,6,55,158,73,123,50,0,8,0,1,0,3,0,13,59,0,25,46,13,74,31,89,29,30,6,37,14,35,101,63,99,37,109,79,37,64,21,60,14,114,40,40,32,35,112,93,53,69,45,2,0,0,0,3,0,89,14,77,30,71,88,8,151,78,58,186,38,3,12,0,47,0,40,5,88,78,63,79,55,101,88,85,16,22,21,137,105,87